Protein 7VNI (pdb70)

InterPro domains:
  IPR000014 PAS domain [PS50112] (123-178)
  IPR000014 PAS domain [PS50112] (291-327)
  IPR000014 PAS domain [SM00091] (117-183)
  IPR000014 PAS domain [SM00091] (259-325)
  IPR000014 PAS domain [TIGR00229] (280-367)
  IPR000014 PAS domain [cd00130] (126-178)
  IPR000014 PAS domain [cd00130] (291-369)
  IPR001610 PAC motif [SM00086] (331-372)
  IPR011598 Myc-type, basic helix-loop-helix (bHLH) domain [PS50888] (25-78)
  IPR011598 Myc-type, basic helix-loop-helix (bHLH) domain [SM00353] (32-86)
  IPR013655 PAS fold 3 [PF08447] (282-366)
  IPR013767 PAS fold [PF00989] (122-180)
  IPR035965 PAS domain superfamily [SSF55785] (126-179)
  IPR035965 PAS domain superfamily [SSF55785] (274-367)
  IPR036638 Helix-loop-helix DNA-binding domain superfamily [G3DSA:4.10.280.10] (25-81)
  IPR036638 Helix-loop-helix DNA-binding domain superfamily [SSF47459] (35-77)
  IPR039091 Aryl hydrocarbon receptor/Aryl hydrocarbon receptor repressor [PTHR10649] (8-986)

GO terms:
  GO:0005634 nucleus (C, IDA)
  GO:0000981 DNA-binding transcription factor activity, RNA pol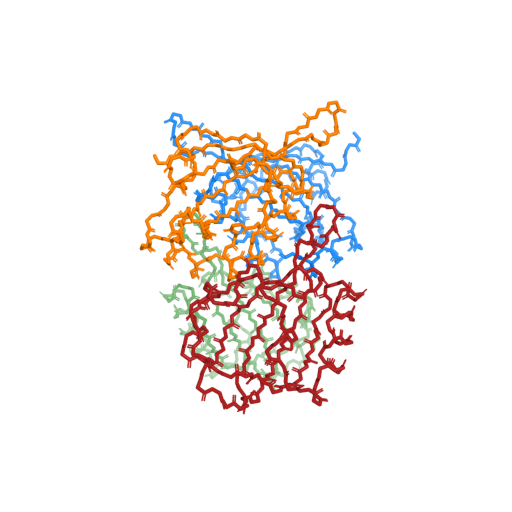ymerase II-specific (F, IDA)
  GO:0045466 R7 cell differentiation (P, IDA)
  GO:0007469 antennal development (P, IEP)
  GO:0036011 imaginal disc-derived leg segmentation (P, IMP)
  GO:0005829 cytosol (C, HDA)
  GO:0045676 regulation of R7 cell differentiation (P, IMP)
  GO:0010092 specification of animal organ identity (P, IMP)
  GO:0048800 antennal morphogenesis (P, IMP)
  GO:0048814 regulation of dendrite morphogenesis (P, IMP)
  GO:0000122 negative regulation of transcription by RNA polymerase II (P, IMP)
  GO:0007613 memory (P, IMP)
  GO:0008049 male courtship behavior (P, IMP)
  GO:0046982 protein heterodimerization activity (F, IPI)

Nearest PDB structures (foldseek):
  7vni-assembly2_A  TM=1.009E+00  e=4.509E-24  Drosophila melanogaster
  7vni-assembly1_B  TM=1.002E+00  e=5.791E-21  Drosophila melanogaster
  7vnh-assembly1_A  TM=9.818E-01  e=1.335E-20  Drosophila melanogaster
  8ck3-assembly1_A  TM=9.455E-01  e=9.896E-11  Homo sapiens
  6e3t-assembly1_B  TM=9.011E-01  e=5.785E-11  Mus musculus

Solvent-accessible surface area: 21202 Å² total; per-residue (Å²): 94,100,8,93,5,73,12,117,20,36,15,13,20,63,54,28,52,116,106,0,63,133,30,3,40,68,150,5,54,142,50,23,10,1,46,15,2,10,44,90,0,10,80,33,8,16,38,4,1,43,15,0,44,88,22,14,11,0,1,5,0,0,7,24,32,42,49,137,105,36,109,72,15,5,4,8,1,22,2,111,16,45,111,126,143,105,145,59,61,39,0,30,1,32,13,62,55,4,164,90,157,67,0,103,77,6,58,72,111,63,128,56,0,16,0,16,0,61,107,123,0,45,3,69,20,6,8,135,107,0,55,98,14,3,32,28,88,12,134,58,0,57,55,91,18,3,33,108,15,3,24,98,136,13,48,118,101,2,103,77,19,14,116,86,3,33,164,71,95,35,116,92,34,77,14,62,1,45,4,49,6,113,103,158,103,93,55,112,0,119,2,40,5,60,2,21,31,1,47,116,47,77,113,47,47,10,0,10,0,36,5,41,34,92,151,121,66,70,4,113,6,23,4,87,7,33,14,23,15,79,51,13,58,128,153,0,30,149,30,2,39,22,56,49,76,65,8,64,130,55,31,4,0,43,12,1,10,43,89,0,9,81,35,1,15,38,4,11,39,15,6,43,84,21,10,8,1,1,5,0,0,2,22,23,38,50,128,105,30,108,69,19,5,3,8,1,20,5,142,3,31,114,116,128,107,146,71,37,62,1,50,0,33,9,65,60,6,142,92,80,55,0,103,77,6,56,75,110,60,92,0,14,0,14,0,52,89,115,1,44,2,68,20,7,8,132,108,0,60,98,25,2,35,27,85,12,139,52,0,56,54,94,28,2,19,110,21,3,24,94,132,13,50,133,101,2,107,77,20,12,109,84,3,35,166,73,90,32,116,97,39,75,13,59,0,45,3,88,5,115,100,66,92,92,42,108,0,110,2,41,5,60,2,20,33,2,45,103,48,82,116,47,43,11,0,10,0,40,4,52,67,98

Foldseek 3Di:
DKWKFKAALQQQGDGTPPVVVVVLPDVSHVDGRCPFWDPVCSVVVVVQSVCCVVPFKGWDQWTWGAGPVRDTWIKTKIKGFDADPNHTGIMMIMIDTDDPVSRVVVVVVD/DWWKFWAALQQATQFTDQVCCVVQNDGGVVRHGDGQLVQFDPVCSVVVRVQSNVLVVVAFDKDKDWTFGQGPVRDTFIKIKIKHFDADPPPRDGPIMMIIIDGD/DALKWKFKFALQQQGDATDPSVCVVQVDDRVVSNPDGRCPFWDPVCSVVVVVQSVCCVVPQKGWDQWTWGAGPVGDTWIKTKIKGFDDDPPHTGIIMMMIHTDDPVVRVVCVVVD/DWKFWAALQQATQDIDQCCCVVQNDGSVVRHRDHQLVQFDPVCSVVVRVVSNVQVVVAFDKDWDWTWGQGPVRDTFIKIKIKHFDADPPPRDGPIMMIDIHGD

Organism: Drosophila melanogaster (NCBI:txid7227)

Radius of gyration: 25.9 Å; Cα contacts (8 Å, |Δi|>4): 979; chains: 4; bounding box: 69×52×67 Å

Sequence (432 aa):
NMFKSKHKLDFSLVSMDQRGKHILGYELVNMGGYDLVHYDDLAYVASAHQELLKTGASGMIAYRYQKKDGEWQWLQTSSRLVYKNSKPDFVICTHRQLMDEEGHDLLGKRTEFISRHNIEGIFTFVDHRCVATVGYQPQELLGKNIVEFCHPEDQQLLRDSFQQVVVKLKGQVLSVMFRFRSKTREWLWMRTSSFTFQNPYSDEIEYIICTNTNVKENMFKSKHKLDFSLVSMDQRGKHILGYADAELVNMGGYDLVHYDDLAYVASAHQELLKTGASGMIAYRYQKKDGEWQWLQTSSRLVYKNSKPDFVICTHRQLMDEEGHDLLGKREFISRHNIEGIFTFVDHRCVATVGYQPQELLGKNIVEFCHPEDQQLLRDSFQQVVKLKGQVLSVMFRFRSKTREWLWMRTSSFTFQNPYSDEIEYIICTNTNV

B-factor: mean 31.86, std 13.44, range [10.87, 92.76]

Secondary structure (DSSP, 8-state):
--SEEEEEE-TTS-EEEE-HHHHHHHT--HHHHHTS-TTTTB-TTTHHHHHHHHHHHHHHSEEEEEEEEEE-TTSPEEEEEEEEEEEEETTEEEEEEEEEEEE-HHHHHHHHTT-/-EEEEEE-TT--EEEE-HHHHHHHT---SSS-TTTTB-TTTHHHHHHHHHHHHHHSEEEEEEEEEE-TTS-EEEEEEEEEEEEETTEEEEEEEEEEEEPHHHHHHHHTT-/-EEEEE-TT-BEEEE-TTHHHHHS--HHHHTTSBGGGGB-TTTHHHHHHHHHHHHHTTT--EEEEEEEE-TTS-EEEEEEEEEEEEPTTT--EEEEEEEEEE-/-EEEEEE-TT-BEEEE-TTHHHHHS--HHHHTTSBGGGGB-GGGHHHHHHHHHHHHHTTT--EEEEEEEE-TTS-EEEEEEEEEEEEPTTT--EEEEEEEEEE-

Structure (mmCIF, N/CA/C/O backbone):
data_7VNI
#
_entry.id   7VNI
#
_cell.length_a   136.030
_cell.length_b   55.553
_cell.length_c   77.095
_cell.angle_alpha   90.000
_cell.angle_beta   103.050
_cell.angle_gamma   90.000
#
_symmetry.space_group_name_H-M   'C 1 2 1'
#
loop_
_entity.id
_entity.type
_entity.pdbx_description
1 polymer 'Ahr homolog spineless'
2 polymer 'Aryl hydrocarbon receptor nuclear translocator'
3 non-polymer 'SULFATE ION'
4 water water
#
loop_
_atom_site.group_PDB
_atom_site.id
_atom_site.type_symbol
_atom_site.label_atom_id
_atom_site.label_alt_id
_atom_site.label_comp_id
_atom_site.label_asym_id
_atom_site.label_entity_id
_atom_site.label_seq_id
_atom_site.pdbx_PDB_ins_code
_atom_site.Cartn_x
_atom_site.Cartn_y
_atom_site.Cartn_z
_atom_site.occupancy
_atom_site.B_iso_or_equiv
_atom_site.auth_seq_id
_atom_site.auth_comp_id
_atom_site.auth_asym_id
_atom_site.auth_atom_id
_atom_site.pdbx_PDB_model_num
ATOM 1 N N . ASN A 1 8 ? -26.080 23.144 4.530 1.00 46.89 269 ASN B N 1
ATOM 2 C CA . ASN A 1 8 ? -25.028 22.747 5.464 1.00 46.93 269 ASN B CA 1
ATOM 3 C C . ASN A 1 8 ? -24.540 21.319 5.217 1.00 36.90 269 ASN B C 1
ATOM 4 O O . ASN A 1 8 ? -23.721 20.796 5.973 1.00 39.64 269 ASN B O 1
ATOM 9 N N . MET A 1 9 ? -25.019 20.693 4.147 1.00 34.60 270 MET B N 1
ATOM 10 C CA . MET A 1 9 ? -24.717 19.296 3.868 1.00 33.73 270 MET B CA 1
ATOM 11 C C . MET A 1 9 ? -23.950 19.159 2.557 1.00 36.05 270 MET B C 1
ATOM 12 O O . MET A 1 9 ? -24.153 19.933 1.617 1.00 33.20 270 MET B O 1
ATOM 17 N N . PHE A 1 10 ? -23.062 18.170 2.497 1.00 27.09 271 PHE B N 1
ATOM 18 C CA . PHE A 1 10 ? -22.284 17.937 1.286 1.00 34.11 271 PHE B CA 1
ATOM 19 C C . PHE A 1 10 ? -21.758 16.509 1.329 1.00 32.16 271 PHE B C 1
ATOM 20 O O . PHE A 1 10 ? -21.854 15.824 2.349 1.00 24.54 271 PHE B O 1
ATOM 28 N N . LYS A 1 11 ? -21.186 16.070 0.207 1.00 29.38 272 LYS B N 1
ATOM 29 C CA . LYS A 1 11 ? -20.753 14.687 0.057 1.00 24.74 272 LYS B CA 1
ATOM 30 C C . LYS A 1 11 ? -19.295 14.620 -0.374 1.00 29.68 272 LYS B C 1
ATOM 31 O O . LYS A 1 11 ? -18.734 15.576 -0.920 1.00 26.84 272 LYS B O 1
ATOM 37 N N . SER A 1 12 ? -18.684 13.468 -0.118 1.00 27.29 273 SER B N 1
ATOM 38 C CA . SER A 1 12 ? -17.345 13.191 -0.612 1.00 26.39 273 SER B CA 1
ATOM 39 C C . SER A 1 12 ? -17.254 11.721 -0.998 1.00 28.77 273 SER B C 1
ATOM 40 O O . SER A 1 12 ? -18.088 10.897 -0.608 1.00 23.95 273 SER B O 1
ATOM 43 N N . LYS A 1 13 ? -16.226 11.401 -1.780 1.00 27.31 274 LYS B N 1
ATOM 44 C CA . LYS A 1 13 ? -16.001 10.048 -2.266 1.00 24.09 274 LYS B CA 1
ATOM 45 C C . LYS A 1 13 ? -14.571 9.644 -1.921 1.00 20.67 274 LYS B C 1
ATOM 46 O O . LYS A 1 13 ? -13.648 10.456 -2.038 1.00 25.94 274 LYS B O 1
ATOM 52 N N . HIS A 1 14 ? -14.386 8.402 -1.466 1.00 20.73 275 HIS B N 1
ATOM 53 C CA . HIS A 1 14 ? -13.099 7.992 -0.922 1.00 19.14 275 HIS B CA 1
ATOM 54 C C . HIS A 1 14 ? -12.712 6.594 -1.382 1.00 21.27 275 HIS B C 1
ATOM 55 O O . HIS A 1 14 ? -13.567 5.737 -1.631 1.00 20.40 275 HIS B O 1
ATOM 62 N N . LYS A 1 15 ? -11.402 6.354 -1.441 1.00 22.72 276 LYS B N 1
ATOM 63 C CA . LYS A 1 15 ? -10.915 4.988 -1.514 1.00 22.28 276 LYS B CA 1
ATOM 64 C C . LYS A 1 15 ? -11.284 4.240 -0.230 1.00 21.92 276 LYS B C 1
ATOM 65 O O . LYS A 1 15 ? -11.613 4.837 0.801 1.00 22.04 2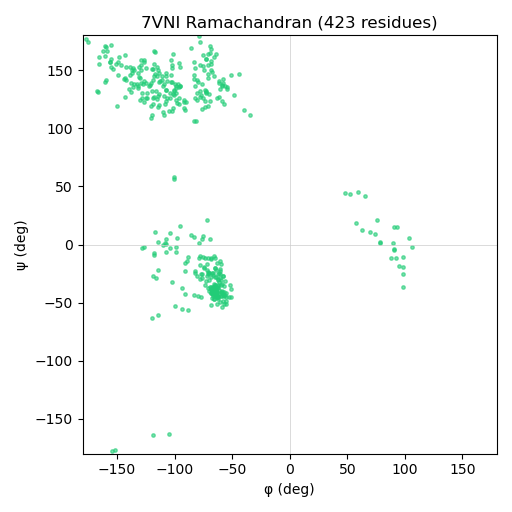76 LYS B O 1
ATOM 71 N N . LEU A 1 16 ? -11.201 2.909 -0.297 1.00 21.93 277 LEU B N 1
ATOM 72 C CA . LEU A 1 16 ? -11.494 2.084 0.877 1.00 21.83 277 LEU B CA 1
ATOM 73 C C . LEU A 1 16 ? -10.602 2.441 2.063 1.00 21.55 277 LEU B C 1
ATOM 74 O O . LEU A 1 16 ? -10.999 2.246 3.220 1.00 21.96 277 LEU B O 1
ATOM 79 N N . ASP A 1 17 ? -9.401 2.956 1.804 1.00 21.29 278 ASP B N 1
ATOM 80 C CA . ASP A 1 17 ? -8.523 3.385 2.889 1.00 21.87 278 ASP B CA 1
ATOM 81 C C . ASP A 1 17 ? -8.840 4.804 3.391 1.00 22.08 278 ASP B C 1
ATOM 82 O O . ASP A 1 17 ? -8.100 5.339 4.228 1.00 22.73 278 ASP B O 1
ATOM 87 N N . PHE A 1 18 ? -9.924 5.400 2.897 1.00 22.15 279 PHE B N 1
ATOM 88 C CA . PHE A 1 18 ? -10.487 6.709 3.252 1.00 22.86 279 PHE B CA 1
ATOM 89 C C . PHE A 1 18 ? -9.756 7.891 2.632 1.00 23.18 279 PHE B C 1
ATOM 90 O O . PHE A 1 18 ? -10.146 9.043 2.907 1.00 24.01 279 PHE B O 1
ATOM 98 N N . SER A 1 19 ? -8.734 7.680 1.812 1.00 22.93 280 SER B N 1
ATOM 99 C CA . SER A 1 19 ? -8.151 8.827 1.135 1.00 32.49 280 SER B CA 1
ATOM 100 C C . SER A 1 19 ? -9.173 9.414 0.164 1.00 26.72 280 SER B C 1
ATOM 101 O O . SER A 1 19 ? -9.993 8.701 -0.422 1.00 25.64 280 SER B O 1
ATOM 104 N N . LEU A 1 20 ? -9.150 10.731 0.031 1.00 24.84 281 LEU B N 1
ATOM 105 C CA . LEU A 1 20 ? -10.198 11.415 -0.709 1.00 28.03 281 LEU B CA 1
ATOM 106 C C . LEU A 1 20 ? -9.905 11.352 -2.202 1.00 25.66 281 LEU B C 1
ATOM 107 O O . LEU A 1 20 ? -8.759 11.529 -2.629 1.00 26.24 281 LEU B O 1
ATOM 112 N N . VAL A 1 21 ? -10.939 11.074 -2.999 1.00 25.74 282 VAL B N 1
ATOM 113 C CA . VAL A 1 21 ? -10.805 11.139 -4.450 1.00 26.67 282 VAL B CA 1
ATOM 114 C C . VAL A 1 21 ? -11.660 12.241 -5.071 1.00 28.01 282 VAL B C 1
ATOM 115 O O . VAL A 1 21 ? -11.348 12.685 -6.186 1.00 29.33 282 VAL B O 1
ATOM 119 N N . SER A 1 22 ? -12.707 12.705 -4.391 1.00 28.05 283 SER B N 1
ATOM 120 C CA . SER A 1 22 ? -13.483 13.840 -4.876 1.00 29.56 283 SER B CA 1
ATOM 121 C C . SER A 1 22 ? -14.358 14.346 -3.743 1.00 29.63 283 SER B C 1
ATOM 122 O O . SER A 1 22 ? -14.692 13.606 -2.810 1.00 28.70 283 SER B O 1
ATOM 125 N N . MET A 1 23 ? -14.718 15.623 -3.832 1.00 31.08 284 MET B N 1
ATOM 126 C CA . MET A 1 23 ? -15.635 16.199 -2.861 1.00 31.72 284 MET B CA 1
ATOM 127 C C . MET A 1 23 ? -16.460 17.288 -3.530 1.00 35.50 284 MET B C 1
ATOM 128 O O . MET A 1 23 ? -15.976 17.984 -4.429 1.00 34.66 284 MET B O 1
ATOM 133 N N . ASP A 1 24 ? -17.716 17.419 -3.089 1.00 34.60 285 ASP B N 1
ATOM 134 C CA . ASP A 1 24 ? -18.550 18.534 -3.524 1.00 39.81 285 ASP B CA 1
ATOM 135 C C . ASP A 1 24 ? -17.820 19.857 -3.327 1.00 37.75 285 ASP B C 1
ATOM 136 O O . ASP A 1 24 ? -17.041 20.035 -2.388 1.00 37.17 285 ASP B O 1
ATOM 141 N N . GLN A 1 25 ? -18.078 20.792 -4.240 1.00 50.32 286 GLN B N 1
ATOM 142 C CA . GLN A 1 25 ? -17.459 22.111 -4.163 1.00 47.54 286 GLN B CA 1
ATOM 143 C C . GLN A 1 25 ? -17.858 22.837 -2.880 1.00 47.46 286 GLN B C 1
ATOM 144 O O . GLN A 1 25 ? -17.063 23.602 -2.322 1.00 47.64 286 GLN B O 1
ATOM 150 N N . ARG A 1 26 ? -19.075 22.589 -2.382 1.00 46.64 287 ARG B N 1
ATOM 151 C CA . ARG A 1 26 ? -19.492 23.190 -1.117 1.00 48.52 287 ARG B CA 1
ATOM 152 C C . ARG A 1 26 ? -18.626 22.709 0.043 1.00 48.84 287 ARG B C 1
ATOM 153 O O . ARG A 1 26 ? -18.267 23.493 0.930 1.00 44.37 287 ARG B O 1
ATOM 161 N N . GLY A 1 27 ? -18.283 21.421 0.066 1.00 42.38 288 GLY B N 1
ATOM 162 C CA . GLY A 1 27 ? -17.407 20.934 1.119 1.00 43.72 288 GLY B CA 1
ATOM 163 C C . GLY A 1 27 ? -16.005 21.504 1.017 1.00 43.07 288 GLY B C 1
ATOM 164 O O . GLY A 1 27 ? -15.364 21.792 2.032 1.00 39.63 288 GLY B O 1
ATOM 165 N N . LYS A 1 28 ? -15.512 21.675 -0.209 1.00 41.47 289 LYS B N 1
ATOM 166 C CA . LYS A 1 28 ? -14.186 22.251 -0.401 1.00 53.50 289 LYS B CA 1
ATOM 167 C C . LYS A 1 28 ? -14.114 23.662 0.163 1.00 50.12 289 LYS B C 1
ATOM 168 O O . LYS A 1 28 ? -13.105 24.049 0.765 1.00 46.98 289 LYS B O 1
ATOM 174 N N . HIS A 1 29 ? -15.178 24.443 -0.015 1.00 44.72 290 HIS B N 1
ATOM 175 C CA . HIS A 1 29 ? -15.155 25.822 0.451 1.00 48.12 290 HIS B CA 1
ATOM 176 C C . HIS A 1 29 ? -15.334 25.920 1.958 1.00 45.35 290 HIS B C 1
ATOM 177 O O . HIS A 1 29 ? -14.805 26.850 2.574 1.00 57.42 290 HIS B O 1
ATOM 184 N N . ILE A 1 30 ? -16.041 24.969 2.576 1.00 46.88 291 ILE B N 1
ATOM 185 C CA . ILE A 1 30 ? -16.148 24.975 4.033 1.00 49.05 291 ILE B CA 1
ATOM 186 C C . ILE A 1 30 ? -14.787 24.706 4.660 1.00 44.91 291 ILE B C 1
ATOM 187 O O . ILE A 1 30 ? -14.380 25.383 5.614 1.00 42.41 291 ILE B O 1
ATOM 192 N N . LEU A 1 31 ? -14.053 23.727 4.128 1.00 40.12 292 LEU B N 1
ATOM 193 C CA . LEU A 1 31 ? -12.757 23.371 4.684 1.00 38.76 292 LEU B CA 1
ATOM 194 C C . LEU A 1 31 ? -11.653 24.339 4.271 1.00 51.06 292 LEU B C 1
ATOM 195 O O . LEU A 1 31 ? -10.597 24.359 4.912 1.00 39.30 292 LEU B O 1
ATOM 200 N N . GLY A 1 32 ? -11.868 25.136 3.228 1.00 58.50 293 GLY B N 1
ATOM 201 C CA . GLY A 1 32 ? -10.955 26.201 2.875 1.00 58.81 293 GLY B CA 1
ATOM 202 C C . GLY A 1 32 ? -9.881 25.865 1.863 1.00 61.87 293 GLY B C 1
ATOM 203 O O . GLY A 1 32 ? -8.926 26.640 1.729 1.00 58.33 293 GLY B O 1
ATOM 204 N N . TYR A 1 33 ? -10.006 24.755 1.138 1.00 58.50 294 TYR B N 1
ATOM 205 C CA . TYR A 1 33 ? -8.982 24.360 0.167 1.00 57.04 294 TYR B CA 1
ATOM 206 C C . TYR A 1 33 ? -9.409 24.620 -1.278 1.00 57.65 294 TYR B C 1
ATOM 207 O O . TYR A 1 33 ? -10.572 24.920 -1.552 1.00 58.52 294 TYR B O 1
ATOM 216 N N . GLU A 1 37 ? -4.180 20.116 -3.638 1.00 69.68 298 GLU B N 1
ATOM 217 C CA . GLU A 1 37 ? -5.606 20.222 -3.339 1.00 64.56 298 GLU B CA 1
ATOM 218 C C . GLU A 1 37 ? -6.013 19.239 -2.236 1.00 59.67 298 GLU B C 1
ATOM 219 O O . GLU A 1 37 ? -5.164 18.720 -1.517 1.00 56.91 298 GLU B O 1
ATOM 225 N N . LEU A 1 38 ? -7.318 18.992 -2.099 1.00 55.92 299 LEU B N 1
ATOM 226 C CA . LEU A 1 38 ? -7.785 18.061 -1.081 1.00 62.57 299 LEU B CA 1
ATOM 227 C C . LEU A 1 38 ? -7.594 16.606 -1.495 1.00 66.50 299 LEU B C 1
ATOM 228 O O . LEU A 1 38 ? -7.424 15.736 -0.630 1.00 62.95 299 LEU B O 1
ATOM 233 N N . VAL A 1 39 ? -7.642 16.316 -2.795 1.00 56.79 300 VAL B N 1
ATOM 234 C CA . VAL A 1 39 ? -7.061 15.072 -3.264 1.00 59.23 300 VAL B CA 1
ATOM 235 C C . VAL A 1 39 ? -5.541 15.173 -3.163 1.00 64.71 300 VAL B C 1
ATOM 236 O O . VAL A 1 39 ? -4.973 16.262 -3.004 1.00 69.47 300 VAL B O 1
ATOM 240 N N . ASN A 1 40 ? -4.879 14.012 -3.231 1.00 61.27 301 ASN B N 1
ATOM 241 C CA . ASN A 1 40 ? -3.453 13.823 -2.939 1.00 62.78 301 ASN B CA 1
ATOM 242 C C . ASN A 1 40 ? -3.161 13.847 -1.443 1.00 60.96 301 ASN B C 1
ATOM 243 O O . ASN A 1 40 ? -2.017 14.075 -1.038 1.00 72.50 301 ASN B O 1
ATOM 248 N N . MET A 1 41 ? -4.165 13.606 -0.607 1.00 51.16 302 MET B N 1
ATOM 249 C CA . MET A 1 41 ? -4.025 13.665 0.839 1.00 56.87 302 MET B CA 1
ATOM 250 C C . MET A 1 41 ? -4.602 12.408 1.475 1.00 51.39 302 MET B C 1
ATOM 251 O O . MET A 1 41 ? -5.622 11.881 1.018 1.00 49.63 302 MET B O 1
ATOM 256 N N . GLY A 1 42 ? -3.949 11.939 2.538 1.00 49.36 303 GLY B N 1
ATOM 257 C CA . GLY A 1 42 ? -4.434 10.769 3.241 1.00 41.33 303 GLY B CA 1
ATOM 258 C C . GLY A 1 42 ? -5.734 11.047 3.972 1.00 39.11 303 GLY B C 1
ATOM 259 O O . GLY A 1 42 ? -6.049 12.184 4.326 1.00 49.03 303 GLY B O 1
ATOM 260 N N . GLY A 1 43 ? -6.501 9.981 4.206 1.00 36.63 304 GLY B N 1
ATOM 261 C CA . GLY A 1 43 ? -7.812 10.143 4.809 1.00 35.77 304 GLY B CA 1
ATOM 262 C C . GLY A 1 43 ? -7.782 10.538 6.267 1.00 33.91 304 GLY B C 1
ATOM 263 O O . GLY A 1 43 ? -8.819 10.932 6.810 1.00 40.68 304 GLY B O 1
ATOM 264 N N . TYR A 1 44 ? -6.621 10.461 6.902 1.00 26.82 305 TYR B N 1
ATOM 265 C CA . TYR A 1 44 ? -6.483 10.725 8.324 1.00 24.41 305 TYR B CA 1
ATOM 266 C C . TYR A 1 44 ? -5.646 11.958 8.615 1.00 25.01 305 TYR B C 1
ATOM 267 O O . TYR A 1 44 ? -5.415 12.277 9.783 1.00 23.33 305 TYR B O 1
ATOM 276 N N . ASP A 1 45 ? -5.183 12.662 7.584 1.00 22.14 306 ASP B N 1
ATOM 277 C CA . ASP A 1 45 ? -4.253 13.754 7.817 1.00 28.64 306 ASP B CA 1
ATOM 278 C C . ASP A 1 45 ? -4.926 14.988 8.401 1.00 23.78 306 ASP B C 1
ATOM 279 O O . ASP A 1 45 ? -4.235 15.821 8.993 1.00 24.64 306 ASP B O 1
ATOM 284 N N . LEU A 1 46 ? -6.244 15.124 8.260 1.00 23.31 307 LEU B N 1
ATOM 285 C CA . LEU A 1 46 ? -6.965 16.276 8.792 1.00 23.79 307 LEU B CA 1
ATOM 286 C C . LEU A 1 46 ? -7.811 15.944 10.015 1.00 23.03 307 LEU B C 1
ATOM 287 O O . LEU A 1 46 ? -8.527 16.817 10.516 1.00 26.80 307 LEU B O 1
ATOM 292 N N . VAL A 1 47 ? -7.742 14.715 10.519 1.00 25.06 308 VAL B N 1
ATOM 293 C CA . VAL A 1 47 ? -8.558 14.317 11.662 1.00 19.88 308 VAL B CA 1
ATOM 294 C C . VAL A 1 47 ? -7.908 14.807 12.951 1.00 20.46 308 VAL B C 1
ATOM 295 O O . VAL A 1 47 ? -6.713 14.587 13.180 1.00 25.15 308 VAL B O 1
ATOM 299 N N . HIS A 1 48 ? -8.701 15.467 13.799 1.00 20.38 309 HIS B N 1
ATOM 300 C CA . HIS A 1 48 ? -8.241 15.920 15.109 1.00 20.41 309 HIS B CA 1
ATOM 301 C C . HIS A 1 48 ? -7.742 14.743 15.944 1.00 20.60 309 HIS B C 1
ATOM 302 O O . HIS A 1 48 ? -8.365 13.677 15.974 1.00 20.52 309 HIS B O 1
ATOM 309 N N . TYR A 1 49 ? -6.623 14.962 16.654 1.00 21.43 310 TYR B N 1
ATOM 310 C CA . TYR A 1 49 ? -5.945 13.885 17.375 1.00 21.19 310 TYR B CA 1
ATOM 311 C C . TYR A 1 49 ? -6.819 13.273 18.471 1.00 18.61 310 TYR B C 1
ATOM 312 O O . TYR A 1 49 ? -6.674 12.087 18.785 1.00 18.22 310 TYR B O 1
ATOM 321 N N . ASP A 1 50 ? -7.721 14.050 19.069 1.00 18.87 311 ASP B N 1
ATOM 322 C CA . ASP A 1 50 ? -8.653 13.505 20.052 1.00 18.62 311 ASP B CA 1
ATOM 323 C C . ASP A 1 50 ? -9.812 12.744 19.413 1.00 17.41 311 ASP B C 1
ATOM 324 O O . ASP A 1 50 ? -10.562 12.085 20.133 1.00 16.99 311 ASP B O 1
ATOM 329 N N . ASP A 1 51 ? -9.980 12.817 18.092 1.00 20.90 312 ASP B N 1
ATOM 330 C CA . ASP A 1 51 ? -11.042 12.093 17.398 1.00 17.47 312 ASP B CA 1
ATOM 331 C C . ASP A 1 51 ? -10.522 10.949 16.536 1.00 16.25 312 ASP B C 1
ATOM 332 O O . ASP A 1 51 ? -11.328 10.256 15.903 1.00 15.60 312 ASP B O 1
ATOM 337 N N . LEU A 1 52 ? -9.202 10.734 16.503 1.00 16.24 313 LEU B N 1
ATOM 338 C CA . LEU A 1 52 ? -8.613 9.685 15.668 1.00 17.57 313 LEU B CA 1
ATOM 339 C C . LEU A 1 52 ? -9.219 8.319 15.973 1.00 21.25 313 LEU B C 1
ATOM 340 O O . LEU A 1 52 ? -9.633 7.596 15.062 1.00 18.43 313 LEU B O 1
ATOM 345 N N . ALA A 1 53 ? -9.249 7.934 17.252 1.00 15.11 314 ALA B N 1
ATOM 346 C CA . ALA A 1 53 ? -9.819 6.641 17.623 1.00 19.91 314 ALA B CA 1
ATOM 347 C C . ALA A 1 53 ? -11.286 6.536 17.210 1.00 14.42 314 ALA B C 1
ATOM 348 O O . ALA A 1 53 ? -11.734 5.484 16.738 1.00 14.19 314 ALA B O 1
ATOM 350 N N . TYR A 1 54 ? -12.053 7.615 17.393 1.00 14.59 315 TYR B N 1
ATOM 351 C CA . TYR A 1 54 ? -13.466 7.592 17.033 1.00 14.51 315 TYR B CA 1
ATOM 352 C C . TYR A 1 54 ? -13.648 7.384 15.536 1.00 18.71 315 TYR B C 1
ATOM 353 O O . TYR A 1 54 ? -14.477 6.568 15.112 1.00 16.66 315 TYR B O 1
ATOM 362 N N . VAL A 1 55 ? -12.872 8.106 14.718 1.00 14.71 316 VAL B N 1
ATOM 363 C CA . VAL A 1 55 ? -13.000 7.989 13.268 1.00 14.88 316 VAL B CA 1
ATOM 364 C C . VAL A 1 55 ? -12.492 6.627 12.799 1.00 14.87 316 VAL B C 1
ATOM 365 O O . VAL A 1 55 ? -13.092 5.993 11.922 1.00 14.67 316 VAL B O 1
ATOM 369 N N . ALA A 1 56 ? -11.391 6.143 13.386 1.00 16.66 317 ALA B N 1
ATOM 370 C CA . ALA A 1 56 ? -10.871 4.834 12.997 1.00 14.44 317 ALA B CA 1
ATOM 371 C C . ALA A 1 56 ? -11.850 3.723 13.348 1.00 16.06 317 ALA B C 1
ATOM 372 O O . ALA A 1 56 ? -11.957 2.731 12.619 1.00 15.85 317 ALA B O 1
ATOM 374 N N . SER A 1 57 ? -12.575 3.865 14.455 1.00 14.06 318 SER B N 1
ATOM 375 C CA . SER A 1 57 ? -13.536 2.832 14.808 1.00 14.08 318 SER B CA 1
ATOM 376 C C . SER A 1 57 ? -14.704 2.831 13.833 1.00 17.67 318 SER B C 1
ATOM 377 O O . SER A 1 57 ? -15.224 1.766 13.477 1.00 14.43 318 SER B O 1
ATOM 380 N N . ALA A 1 58 ? -15.121 4.015 13.381 1.00 14.27 319 ALA B N 1
ATOM 381 C CA . ALA A 1 58 ? -16.171 4.092 12.369 1.00 19.27 319 ALA B CA 1
ATOM 382 C C . ALA A 1 58 ? -15.700 3.528 11.029 1.00 14.97 319 ALA B C 1
ATOM 383 O O . ALA A 1 58 ? -16.486 2.903 10.306 1.00 15.18 319 ALA B O 1
ATOM 385 N N . HIS A 1 59 ? -14.424 3.745 10.686 1.00 14.79 320 HIS B N 1
ATOM 386 C CA . HIS A 1 59 ? -13.859 3.195 9.457 1.00 16.45 320 HIS B CA 1
ATOM 387 C C . HIS A 1 59 ? -13.959 1.675 9.447 1.00 17.06 320 HIS B C 1
ATOM 388 O O . HIS A 1 59 ? -14.377 1.070 8.449 1.00 17.12 320 HIS B O 1
ATOM 395 N N . GLN A 1 60 ? -13.623 1.049 10.574 1.00 16.23 321 GLN B N 1
ATOM 396 C CA . GLN A 1 60 ? -13.763 -0.394 10.718 1.00 15.26 321 GLN B CA 1
ATOM 397 C C . GLN A 1 60 ? -15.220 -0.826 10.627 1.00 16.74 321 GLN B C 1
ATOM 398 O O . GLN A 1 60 ? -15.534 -1.869 10.038 1.00 17.40 321 GLN B O 1
ATOM 404 N N . GLU A 1 61 ? -16.124 -0.062 11.248 1.00 18.97 322 GLU B N 1
ATOM 405 C CA . GLU A 1 61 ? -17.546 -0.349 11.108 1.00 21.61 322 GLU B CA 1
ATOM 406 C C . GLU A 1 61 ? -17.960 -0.304 9.644 1.00 16.26 322 GLU B C 1
ATOM 407 O O . GLU A 1 61 ? -18.727 -1.149 9.178 1.00 16.91 322 GLU B O 1
ATOM 413 N N . LEU A 1 62 ? -17.439 0.657 8.898 1.00 17.18 323 LEU B N 1
ATOM 414 C CA . LEU A 1 62 ? -17.787 0.766 7.489 1.00 18.64 323 LEU B CA 1
ATOM 415 C C . LEU A 1 62 ? -17.248 -0.418 6.691 1.00 19.80 323 LEU B C 1
ATOM 416 O O . LEU A 1 62 ? -17.942 -0.955 5.819 1.00 18.12 323 LEU B O 1
ATOM 421 N N . LEU A 1 63 ? -16.007 -0.828 6.968 1.00 17.03 324 LEU B N 1
ATOM 422 C CA . LEU A 1 63 ? -15.381 -1.914 6.219 1.00 25.83 324 LEU B CA 1
ATOM 423 C C . LEU A 1 63 ? -16.047 -3.257 6.500 1.00 24.96 324 LEU B C 1
ATOM 424 O O . LEU A 1 63 ? -16.248 -4.057 5.582 1.00 23.77 324 LEU B O 1
ATOM 429 N N . LYS A 1 64 ? -16.389 -3.528 7.765 1.00 17.85 325 LYS B N 1
ATOM 430 C CA . LYS A 1 64 ? -16.914 -4.836 8.148 1.00 18.68 325 LYS B CA 1
ATOM 431 C C . LYS A 1 64 ? -18.401 -4.969 7.872 1.00 28.43 325 LYS B C 1
ATOM 432 O O . LYS A 1 64 ? -18.902 -6.080 7.653 1.00 26.63 325 LYS B O 1
ATOM 438 N N . THR A 1 65 ? -19.090 -3.856 7.824 1.00 20.13 326 THR B N 1
ATOM 439 C CA . THR A 1 65 ? -20.532 -3.782 7.858 1.00 21.52 326 THR B CA 1
ATOM 440 C C . THR A 1 65 ? -21.125 -3.149 6.609 1.00 25.30 326 THR B C 1
ATOM 441 O O . THR A 1 65 ? -22.260 -3.471 6.239 1.00 21.17 326 THR B O 1
ATOM 445 N N . GLY A 1 66 ? -20.373 -2.285 5.930 1.00 20.02 327 GLY B N 1
ATOM 446 C CA . GLY A 1 66 ? -20.875 -1.544 4.793 1.00 20.96 327 GLY B CA 1
ATOM 447 C C . GLY A 1 66 ? -21.483 -0.195 5.124 1.00 21.34 327 GLY B C 1
ATOM 448 O O . GLY A 1 66 ? -21.868 0.529 4.201 1.00 20.39 327 GLY B O 1
ATOM 449 N N . ALA A 1 67 ? -21.595 0.164 6.405 1.00 20.41 328 ALA B N 1
ATOM 450 C CA . ALA A 1 67 ? -22.126 1.466 6.795 1.00 22.03 328 ALA B CA 1
ATOM 451 C C . ALA A 1 67 ? -21.512 1.899 8.122 1.00 21.39 328 ALA B C 1
ATOM 452 O O . ALA A 1 67 ? -21.069 1.070 8.926 1.00 18.81 328 ALA B O 1
ATOM 454 N N . SER A 1 68 ? -21.488 3.214 8.348 1.00 19.67 329 SER B N 1
ATOM 455 C CA . SER A 1 68 ? -21.063 3.751 9.639 1.00 22.84 329 SER B CA 1
ATOM 456 C C . SER A 1 68 ? -21.658 5.136 9.842 1.00 17.24 329 SER B C 1
ATOM 457 O O . SER A 1 68 ? -21.995 5.835 8.887 1.00 17.90 329 SER B O 1
ATOM 460 N N . GLY A 1 69 ? -21.752 5.530 11.108 1.00 16.93 330 GLY B N 1
ATOM 461 C CA . GLY A 1 69 ? -22.169 6.871 11.469 1.00 17.29 330 GLY B CA 1
ATOM 462 C C . GLY A 1 69 ? -21.238 7.493 12.491 1.00 23.35 330 GLY B C 1
ATOM 463 O O . GLY A 1 69 ? -20.859 6.829 13.462 1.00 16.22 330 GLY B O 1
ATOM 464 N N . MET A 1 70 ? -20.850 8.756 12.271 1.00 17.00 331 MET B N 1
ATOM 465 C CA . MET A 1 70 ? -20.009 9.528 13.187 1.00 16.75 331 MET B CA 1
ATOM 466 C C . MET A 1 70 ? -20.816 10.750 13.603 1.00 24.66 331 MET B C 1
ATOM 467 O O . MET A 1 70 ? -21.066 11.634 12.777 1.00 18.34 331 MET B O 1
ATOM 472 N N . ILE A 1 71 ? -21.224 10.818 14.874 1.00 17.59 332 ILE B N 1
ATOM 473 C CA . ILE A 1 71 ? -22.136 11.900 15.239 1.00 15.32 332 ILE B CA 1
ATOM 474 C C . ILE A 1 71 ? -21.400 13.229 15.392 1.00 16.11 332 ILE B C 1
ATOM 475 O O . ILE A 1 71 ? -22.010 14.292 15.237 1.00 17.42 332 ILE B O 1
ATOM 480 N N . ALA A 1 72 ? -20.100 13.206 15.691 1.00 15.77 333 ALA B N 1
ATOM 481 C CA . ALA A 1 72 ? -19.345 14.447 15.818 1.00 23.23 333 ALA B CA 1
ATOM 482 C C . ALA A 1 72 ? -17.852 14.165 15.848 1.00 21.15 333 ALA B C 1
ATOM 483 O O . ALA A 1 72 ? -17.393 13.289 16.585 1.00 21.05 333 ALA B O 1
ATOM 485 N N . TYR A 1 73 ? -17.092 14.905 15.045 1.00 18.01 334 TYR B N 1
ATOM 486 C CA . TYR A 1 73 ? -15.636 14.828 15.028 1.00 18.53 334 TYR B CA 1
ATOM 487 C C . TYR A 1 73 ? -15.138 16.088 14.337 1.00 20.23 334 TYR B C 1
ATOM 488 O O . TYR A 1 73 ? -15.909 16.805 13.687 1.00 21.09 334 TYR B O 1
ATOM 497 N N . ARG A 1 74 ? -13.836 16.345 14.458 1.00 21.06 335 ARG B N 1
ATOM 498 C CA . ARG A 1 74 ? -13.261 17.578 13.941 1.00 22.79 335 ARG B CA 1
ATOM 499 C C . ARG A 1 74 ? -12.308 17.315 12.782 1.00 25.28 335 ARG B C 1
ATOM 500 O O . ARG A 1 74 ? -11.519 16.362 12.801 1.00 24.02 335 ARG B O 1
ATOM 508 N N . TYR A 1 75 ? -12.390 18.188 11.787 1.00 25.54 336 TYR B N 1
ATOM 509 C CA . TYR A 1 75 ? -11.591 18.142 10.572 1.00 27.19 336 TYR B CA 1
ATOM 510 C C . TYR A 1 75 ? -10.870 19.475 10.450 1.00 28.89 336 TYR B C 1
ATOM 511 O O . TYR A 1 75 ? -11.514 20.528 10.487 1.00 32.50 336 TYR B O 1
ATOM 520 N N . GLN A 1 76 ? -9.548 19.445 10.309 1.00 30.04 337 GLN B N 1
ATOM 521 C CA . GLN A 1 76 ? -8.797 20.696 10.280 1.00 31.78 337 GLN B CA 1
ATOM 522 C C . GLN A 1 76 ? -9.012 21.437 8.965 1.00 37.61 337 GLN B C 1
ATOM 523 O O . GLN A 1 76 ? -8.891 20.860 7.880 1.00 35.42 337 GLN B O 1
ATOM 529 N N . LYS A 1 77 ? -9.320 22.724 9.066 1.00 40.33 338 LYS B N 1
ATOM 530 C CA . LYS A 1 77 ? -9.499 23.568 7.898 1.00 40.69 338 LYS B CA 1
ATOM 531 C C . LYS A 1 77 ? -8.156 24.124 7.438 1.00 44.30 338 LYS B C 1
ATOM 532 O O . LYS A 1 77 ? -7.141 24.031 8.135 1.00 38.62 338 LYS B O 1
ATOM 538 N N . LYS A 1 78 ? -8.165 24.727 6.246 1.00 53.88 339 LYS B N 1
ATOM 539 C CA . LYS A 1 78 ? -6.936 25.280 5.680 1.00 54.37 339 LYS B CA 1
ATOM 540 C C . LYS A 1 78 ? -6.318 26.328 6.599 1.00 50.65 339 LYS B C 1
ATOM 541 O O . LYS A 1 78 ? -5.092 26.375 6.758 1.00 45.63 339 LYS B O 1
ATOM 547 N N . ASP A 1 79 ? -7.146 27.170 7.224 1.00 50.29 340 ASP B N 1
ATOM 548 C CA . ASP A 1 79 ? -6.624 28.217 8.097 1.00 51.09 340 ASP B CA 1
ATOM 549 C C . ASP A 1 79 ? -6.162 27.692 9.451 1.00 45.11 340 ASP B C 1
ATOM 550 O O . ASP A 1 79 ? -5.796 28.497 10.313 1.00 49.94 340 ASP B O 1
ATOM 555 N N . GLY A 1 80 ? -6.180 26.379 9.662 1.00 41.94 341 GLY B N 1
ATOM 556 C CA . GLY A 1 80 ? -5.764 25.785 10.912 1.00 41.79 341 GLY B CA 1
ATOM 557 C C . GLY A 1 80 ? -6.880 25.512 11.899 1.00 44.98 341 GLY B C 1
ATOM 558 O O . GLY A 1 80 ? -6.687 24.711 12.820 1.00 44.54 341 GLY B O 1
ATOM 559 N N . GLU A 1 81 ? -8.036 26.152 11.741 1.00 37.94 342 GLU B N 1
ATOM 560 C CA . GLU A 1 81 ? -9.145 25.943 12.661 1.00 49.30 342 GLU B CA 1
ATOM 561 C C . GLU A 1 81 ? -9.786 24.573 12.440 1.00 34.01 342 GLU B C 1
ATOM 562 O O . GLU A 1 81 ? -9.647 23.951 11.382 1.00 39.42 342 GLU B O 1
ATOM 568 N N . TRP A 1 82 ? -10.505 24.111 13.458 1.00 34.85 343 TRP B N 1
ATOM 569 C CA . TRP A 1 82 ? -11.197 22.829 13.414 1.00 33.45 343 TRP B CA 1
ATOM 570 C C . TRP A 1 82 ? -12.649 23.024 12.998 1.00 36.01 343 TRP B C 1
ATOM 571 O O . TRP A 1 82 ? -13.329 23.934 13.482 1.00 34.10 343 TRP B O 1
ATOM 582 N N . GLN A 1 83 ? -13.121 22.159 12.107 1.00 31.75 344 GLN B N 1
ATOM 583 C CA . GLN A 1 83 ? -14.516 22.133 11.692 1.00 31.68 344 GLN B CA 1
ATOM 584 C C . GLN A 1 83 ? -15.173 20.890 12.277 1.00 24.54 344 GLN B C 1
ATOM 585 O O . GLN A 1 83 ? -14.728 19.769 12.009 1.00 22.86 344 GLN B O 1
ATOM 591 N N . TRP A 1 84 ? -16.214 21.087 13.083 1.00 25.02 345 TRP B N 1
ATOM 592 C CA . TRP A 1 84 ? -17.013 19.964 13.553 1.00 25.90 345 TRP B CA 1
ATOM 593 C C . TRP A 1 84 ? -17.877 19.432 12.413 1.00 22.29 345 TRP B C 1
ATOM 594 O O . TRP A 1 84 ? -18.540 20.202 11.706 1.00 25.51 345 TRP B O 1
ATOM 605 N N . LEU A 1 85 ? -17.871 18.107 12.239 1.00 22.83 346 LEU B N 1
ATOM 606 C CA . LEU A 1 85 ? -18.615 17.433 11.187 1.00 21.25 346 LEU B CA 1
ATOM 607 C C . LEU A 1 85 ? -19.407 16.265 11.758 1.00 21.80 346 LEU B C 1
ATOM 608 O O . LEU A 1 85 ? -19.025 15.668 12.774 1.00 20.64 346 LEU B O 1
ATOM 613 N N . GLN A 1 86 ? -20.506 15.937 11.077 1.00 22.98 347 GLN B N 1
ATOM 614 C CA . GLN A 1 86 ? -21.343 14.777 11.376 1.00 19.83 347 GLN B CA 1
ATOM 615 C C . GLN A 1 86 ? -21.548 14.023 10.070 1.00 25.55 347 GLN B C 1
ATOM 616 O O . GLN A 1 86 ? -21.996 14.613 9.083 1.00 24.12 347 GLN B O 1
ATOM 622 N N . THR A 1 87 ? -21.209 12.734 10.051 1.00 23.36 348 THR B N 1
ATOM 623 C CA . THR A 1 87 ? -21.002 12.037 8.785 1.00 24.32 348 THR B CA 1
ATOM 624 C C . THR A 1 87 ? -21.615 10.645 8.804 1.00 21.61 348 THR B C 1
ATOM 625 O O . THR A 1 87 ? -21.360 9.863 9.727 1.00 22.93 348 THR B O 1
ATOM 629 N N . SER A 1 88 ? -22.379 10.322 7.766 1.00 21.02 349 SER B N 1
ATOM 630 C CA . SER A 1 88 ? -22.720 8.943 7.447 1.00 21.17 349 SER B CA 1
ATOM 631 C C . SER A 1 88 ? -21.869 8.471 6.269 1.00 24.61 349 SER B C 1
ATOM 632 O O . SER A 1 88 ? -21.530 9.248 5.372 1.00 22.72 349 SER B O 1
ATOM 635 N N . SER A 1 89 ? -21.508 7.190 6.289 1.00 21.61 350 SER B N 1
ATOM 636 C CA . SER A 1 89 ? -20.612 6.604 5.298 1.00 23.84 350 SER B CA 1
ATOM 637 C C . SER A 1 89 ? -21.225 5.326 4.756 1.00 27.40 350 SER B C 1
ATOM 638 O O . SER A 1 89 ? -21.843 4.568 5.506 1.00 27.55 350 SER B O 1
ATOM 641 N N . ARG A 1 90 ? -21.034 5.050 3.469 1.00 24.51 351 ARG B N 1
ATOM 642 C CA . ARG A 1 90 ? -21.511 3.768 2.968 1.00 25.56 351 ARG B CA 1
ATOM 643 C C . ARG A 1 90 ? -20.554 3.195 1.933 1.00 26.54 351 ARG B C 1
ATOM 644 O O . ARG A 1 90 ? -19.956 3.921 1.130 1.00 27.12 351 ARG B O 1
ATOM 652 N N . LEU A 1 91 ? -20.426 1.881 1.973 1.00 26.87 352 LEU B N 1
ATOM 653 C CA . LEU A 1 91 ? -19.635 1.145 1.005 1.00 33.54 352 LEU B CA 1
ATOM 654 C C . LEU A 1 91 ? -20.424 1.008 -0.287 1.00 30.22 352 LEU B C 1
ATOM 655 O O . LEU A 1 91 ? -21.576 0.570 -0.269 1.00 30.97 352 LEU B O 1
ATOM 660 N N . VAL A 1 92 ? -19.824 1.399 -1.407 1.00 31.36 353 VAL B N 1
ATOM 661 C CA . VAL A 1 92 ? -20.418 1.158 -2.715 1.00 33.67 353 VAL B CA 1
ATOM 662 C C . VAL A 1 92 ? -19.675 0.005 -3.360 1.00 41.64 353 VAL B C 1
ATOM 663 O O . VAL A 1 92 ? -18.437 -0.011 -3.388 1.00 38.25 353 VAL B O 1
ATOM 667 N N . TYR A 1 93 ? -20.425 -0.969 -3.858 1.00 38.98 354 TYR B N 1
ATOM 668 C CA . TYR A 1 93 ? -19.844 -2.186 -4.394 1.00 38.01 354 TYR B CA 1
ATOM 669 C C . TYR A 1 93 ? -19.825 -2.140 -5.914 1.00 46.21 354 TYR B C 1
ATOM 670 O O . TYR A 1 93 ? -20.496 -1.321 -6.547 1.00 42.05 354 TYR B O 1
ATOM 679 N N . LYS A 1 94 ? -19.025 -3.032 -6.491 1.00 52.42 355 LYS B N 1
ATOM 680 C CA . LYS A 1 94 ? -18.906 -3.158 -7.940 1.00 54.11 355 LYS B CA 1
ATOM 681 C C . LYS A 1 94 ? -18.583 -4.608 -8.249 1.00 57.27 355 LYS B C 1
ATOM 682 O O . LYS A 1 94 ? -17.550 -5.113 -7.800 1.00 55.40 355 LYS B O 1
ATOM 688 N N . ASN A 1 95 ? -19.468 -5.264 -9.004 1.00 64.77 356 ASN B N 1
ATOM 689 C CA . ASN A 1 95 ? -19.340 -6.686 -9.326 1.00 68.38 356 ASN B CA 1
ATOM 690 C C . ASN A 1 95 ? -19.148 -7.519 -8.062 1.00 65.02 356 ASN B C 1
ATOM 691 O O . ASN A 1 95 ? -18.301 -8.413 -8.005 1.00 64.31 356 ASN B O 1
ATOM 696 N N . SER A 1 96 ? -19.938 -7.204 -7.032 1.00 68.16 357 SER B N 1
ATOM 697 C CA . SER A 1 96 ? -19.968 -7.890 -5.741 1.00 74.01 357 SER B CA 1
ATOM 698 C C . SER A 1 96 ? -18.713 -7.660 -4.904 1.00 66.00 357 SER B C 1
ATOM 699 O O . SER A 1 96 ? -18.531 -8.329 -3.877 1.00 71.46 357 SER B O 1
ATOM 702 N N . LYS A 1 97 ? -17.845 -6.729 -5.297 1.00 52.28 358 LYS B N 1
ATOM 703 C CA . LYS A 1 97 ? -16.665 -6.432 -4.504 1.00 52.34 358 LYS B CA 1
ATOM 704 C C . LYS A 1 97 ? -16.703 -4.983 -4.032 1.00 47.60 358 LYS B C 1
ATOM 705 O O . LYS A 1 97 ? -17.206 -4.108 -4.749 1.00 41.30 358 LYS B O 1
ATOM 711 N N . PRO A 1 98 ? -16.197 -4.697 -2.831 1.00 43.85 359 PRO B N 1
ATOM 712 C CA . PRO A 1 98 ? -16.173 -3.307 -2.360 1.00 39.34 359 PRO B CA 1
ATOM 713 C C . PRO A 1 98 ? -15.352 -2.443 -3.300 1.00 36.56 359 PRO B C 1
ATOM 714 O O . PRO A 1 98 ? -14.260 -2.823 -3.730 1.00 34.48 359 PRO B O 1
ATOM 718 N N . ASP A 1 99 ? -15.899 -1.281 -3.640 1.00 42.39 360 ASP B N 1
ATOM 719 C CA . ASP A 1 99 ? -15.297 -0.414 -4.642 1.00 47.57 360 ASP B CA 1
ATOM 720 C C . ASP A 1 99 ? -14.817 0.898 -4.041 1.00 40.57 360 ASP B C 1
ATOM 721 O O . ASP A 1 99 ? -13.620 1.201 -4.092 1.00 33.61 360 ASP B O 1
ATOM 726 N N . PHE A 1 100 ? -15.723 1.684 -3.466 1.00 30.48 361 PHE B N 1
ATOM 727 C CA . PHE A 1 100 ? -15.349 2.949 -2.862 1.00 34.80 361 PHE B CA 1
ATOM 728 C C . PHE A 1 100 ? -16.319 3.278 -1.731 1.00 27.18 361 PHE B C 1
ATOM 729 O O . PHE A 1 100 ? -17.219 2.501 -1.400 1.00 27.90 361 PHE B O 1
ATOM 737 N N . VAL A 1 101 ? -16.119 4.445 -1.137 1.00 26.02 362 VAL B N 1
ATOM 738 C CA . VAL A 1 101 ? -16.913 4.916 -0.011 1.00 24.47 362 VAL B CA 1
ATOM 739 C C . VAL A 1 101 ? -17.534 6.248 -0.391 1.00 24.85 362 VAL B C 1
ATOM 740 O O . VAL A 1 101 ? -16.853 7.116 -0.949 1.00 25.54 362 VAL B O 1
ATOM 744 N N . ILE A 1 102 ? -18.816 6.421 -0.068 1.00 24.69 363 ILE B N 1
ATOM 745 C CA . ILE A 1 102 ? -19.492 7.705 -0.205 1.00 25.12 363 ILE B CA 1
ATOM 746 C C . ILE A 1 102 ? -19.878 8.197 1.180 1.00 25.68 363 ILE B C 1
ATOM 747 O O . ILE A 1 102 ? -20.512 7.469 1.958 1.00 22.95 363 ILE B O 1
ATOM 752 N N . CYS A 1 103 ? -19.484 9.427 1.489 1.00 26.93 364 CYS B N 1
ATOM 753 C CA . CYS A 1 103 ? -19.767 10.057 2.769 1.00 28.29 364 CYS B CA 1
ATOM 754 C C . CYS A 1 103 ? -20.723 11.226 2.581 1.00 26.00 364 CYS B C 1
ATOM 755 O O . CYS A 1 103 ? -20.622 11.979 1.608 1.00 27.09 364 CYS B O 1
ATOM 758 N N . THR A 1 104 ? -21.652 11.368 3.518 1.00 22.86 365 THR B N 1
ATOM 759 C CA . THR A 1 104 ? -22.587 12.486 3.562 1.00 23.94 365 THR B CA 1
ATOM 760 C C . THR A 1 104 ? -22.347 13.237 4.863 1.00 29.82 365 THR B C 1
ATOM 761 O O . THR A 1 104 ? -22.442 12.651 5.946 1.00 23.69 365 THR B O 1
ATOM 765 N N . HIS A 1 105 ? -22.011 14.516 4.754 1.00 23.80 366 HIS B N 1
ATOM 766 C CA . HIS A 1 105 ? -21.572 15.317 5.884 1.00 23.29 366 HIS B CA 1
ATOM 767 C C . HIS A 1 105 ? -22.563 16.425 6.195 1.00 24.62 366 HIS B C 1
ATOM 768 O O . HIS A 1 105 ? -23.218 16.966 5.301 1.00 26.27 366 HIS B O 1
ATOM 775 N N . ARG A 1 106 ? -22.625 16.792 7.470 1.00 24.19 367 ARG B N 1
ATOM 776 C CA . ARG A 1 106 ? -23.309 17.999 7.907 1.00 25.64 367 ARG B CA 1
ATOM 777 C C . ARG A 1 106 ? -22.327 18.842 8.705 1.00 25.56 367 ARG B C 1
ATOM 778 O O . ARG A 1 106 ? -21.695 18.348 9.647 1.00 24.29 367 ARG B O 1
ATOM 786 N N . GLN A 1 107 ? -22.180 20.098 8.305 1.00 27.23 368 GLN B N 1
ATOM 787 C CA . GLN A 1 107 ? -21.353 21.042 9.043 1.00 31.64 368 GLN B CA 1
ATOM 788 C C . GLN A 1 107 ? -22.019 21.383 10.379 1.00 31.94 368 GLN B C 1
ATOM 789 O O . GLN A 1 107 ? -23.174 21.826 10.407 1.00 29.37 368 GLN B O 1
ATOM 795 N N . LEU A 1 108 ? -21.300 21.157 11.482 1.00 28.23 369 LEU B N 1
ATOM 796 C CA . LEU A 1 108 ? -21.780 21.446 12.831 1.00 30.50 369 LEU B CA 1
ATOM 797 C C . LEU A 1 108 ? -21.166 22.734 13.376 1.00 37.86 369 LEU B C 1
ATOM 798 O O . LEU A 1 108 ? -19.970 22.986 13.205 1.00 34.95 369 LEU B O 1
ATOM 803 N N . MET A 1 109 ? -21.982 23.535 14.064 1.00 35.55 370 MET B N 1
ATOM 804 C CA . MET A 1 109 ? -21.421 24.625 14.849 1.00 38.78 370 MET B CA 1
ATOM 805 C C . MET A 1 109 ? -20.733 24.067 16.094 1.00 31.38 370 MET B C 1
ATOM 806 O O . MET A 1 109 ? -21.002 22.946 16.534 1.00 32.29 370 MET B O 1
ATOM 811 N N . ASP A 1 110 ? -19.839 24.878 16.669 1.00 34.70 371 ASP B N 1
ATOM 812 C CA . ASP A 1 110 ? -18.986 24.401 17.757 1.00 37.14 371 ASP B CA 1
ATOM 813 C C . ASP A 1 110 ? -19.801 23.989 18.977 1.00 39.33 371 ASP B C 1
ATOM 814 O O . ASP A 1 110 ? -19.445 23.031 19.671 1.00 37.56 371 ASP B O 1
ATOM 819 N N . GLU A 1 111 ? -20.893 24.707 19.259 1.00 40.55 372 GLU B N 1
ATOM 820 C CA . GLU A 1 111 ? -21.759 24.349 20.380 1.00 39.95 372 GLU B CA 1
ATOM 821 C C . GLU A 1 111 ? -22.309 22.937 20.222 1.00 36.40 372 GLU B C 1
ATOM 822 O O . GLU A 1 111 ? -22.170 22.098 21.121 1.00 34.99 372 GLU B O 1
ATOM 828 N N . GLU A 1 112 ? -22.931 22.650 19.073 1.00 30.83 373 GLU B N 1
ATOM 829 C CA . GLU A 1 112 ? -23.500 21.325 18.857 1.00 33.64 373 GLU B CA 1
ATOM 830 C C . GLU A 1 112 ? -22.413 20.254 18.810 1.00 30.45 373 GLU B C 1
ATOM 831 O O . GLU A 1 112 ? -22.605 19.143 19.315 1.00 28.16 373 GLU B O 1
ATOM 837 N N . GLY A 1 113 ? -21.265 20.565 18.211 1.00 28.86 374 GLY B N 1
ATOM 838 C CA . GLY A 1 113 ? -20.188 19.590 18.172 1.00 27.41 374 GLY B CA 1
ATOM 839 C C . GLY A 1 113 ? -19.687 19.218 19.554 1.00 27.57 374 GLY B C 1
ATOM 840 O O . GLY A 1 113 ? -19.488 18.036 19.858 1.00 24.29 374 GLY B O 1
ATOM 841 N N . HIS A 1 114 ? -19.480 20.217 20.416 1.00 25.27 375 HIS B N 1
ATOM 842 C CA . HIS A 1 114 ? -19.007 19.914 21.763 1.00 28.58 375 HIS B CA 1
ATOM 843 C C . HIS A 1 114 ? -20.079 19.223 22.592 1.00 29.01 375 HIS B C 1
ATOM 844 O O . HIS A 1 114 ? -19.758 18.400 23.457 1.00 27.37 375 HIS B O 1
ATOM 851 N N . ASP A 1 115 ? -21.354 19.521 22.339 1.00 27.22 376 ASP B N 1
ATOM 852 C CA . ASP A 1 115 ? -22.397 18.779 23.034 1.00 33.96 376 ASP B CA 1
ATOM 853 C C . ASP A 1 115 ? -22.424 17.323 22.585 1.00 31.60 376 ASP B C 1
ATOM 854 O O . ASP A 1 115 ? -22.565 16.416 23.414 1.00 37.00 376 ASP B O 1
ATOM 859 N N . LEU A 1 116 ? -22.273 17.077 21.280 1.00 23.25 377 LEU B N 1
ATOM 860 C CA . LEU A 1 116 ? -22.310 15.705 20.788 1.00 21.91 377 LEU B CA 1
ATOM 861 C C . LEU A 1 116 ? -21.057 14.927 21.168 1.00 23.34 377 LEU B C 1
ATOM 862 O O . LEU A 1 116 ? -21.118 13.700 21.304 1.00 28.60 377 LEU B O 1
ATOM 867 N N . LEU A 1 117 ? -19.923 15.613 21.350 1.00 23.24 378 LEU B N 1
ATOM 868 C CA . LEU A 1 117 ? -18.688 14.931 21.735 1.00 23.11 378 LEU B CA 1
ATOM 869 C C . LEU A 1 117 ? -18.877 14.119 23.013 1.00 22.14 378 LEU B C 1
ATOM 870 O O . LEU A 1 117 ? -18.399 12.984 23.113 1.00 21.34 378 LEU B O 1
ATOM 875 N N . GLY A 1 118 ? -19.579 14.678 23.997 1.00 22.65 379 GLY B N 1
ATOM 876 C CA . GLY A 1 118 ? -19.811 13.953 25.237 1.00 30.89 379 GLY B CA 1
ATOM 877 C C . GLY A 1 118 ? -20.825 12.825 25.138 1.00 30.04 379 GLY B C 1
ATOM 878 O O . GLY A 1 118 ? -20.923 12.024 26.074 1.00 29.10 379 GLY B O 1
ATOM 879 N N . LYS A 1 119 ? -21.576 12.742 24.042 1.00 25.40 380 LYS B N 1
ATOM 880 C CA . LYS A 1 119 ? -22.594 11.712 23.870 1.00 26.10 380 LYS B CA 1
ATOM 881 C C . LYS A 1 119 ? -22.175 10.597 22.919 1.00 20.55 380 LYS B C 1
ATOM 882 O O . LYS A 1 119 ? -22.935 9.639 22.744 1.00 22.19 380 LYS B O 1
ATOM 888 N N . ARG A 1 120 ? -21.000 10.695 22.306 1.00 19.48 381 ARG B N 1
ATOM 889 C CA . ARG A 1 120 ? -20.629 9.784 21.232 1.00 17.87 381 ARG B CA 1
ATOM 890 C C . ARG A 1 120 ? -20.024 8.466 21.724 1.00 22.74 381 ARG B C 1
ATOM 891 O O . ARG A 1 120 ? -19.985 7.495 20.942 1.00 20.02 381 ARG B O 1
ATOM 899 N N . THR B 2 6 ? -0.030 18.501 31.929 1.00 44.42 361 THR D N 1
ATOM 900 C CA . THR B 2 6 ? 0.789 19.394 31.110 1.00 52.57 361 THR D CA 1
ATOM 901 C C . THR B 2 6 ? 1.538 18.612 30.029 1.00 44.93 361 THR D C 1
ATOM 902 O O . THR B 2 6 ? 2.606 18.029 30.257 1.00 36.40 361 THR D O 1
ATOM 906 N N . GLU B 2 7 ? 0.958 18.608 28.836 1.00 36.68 362 GLU D N 1
ATOM 907 C CA . GLU B 2 7 ? 1.498 17.838 27.728 1.00 30.69 362 GLU D CA 1
ATOM 908 C C . GLU B 2 7 ? 0.949 18.414 26.436 1.00 33.62 362 GLU D C 1
ATOM 909 O O . GLU B 2 7 ? 0.039 19.244 26.443 1.00 31.96 362 GLU D O 1
ATOM 915 N N . PHE B 2 8 ? 1.509 17.952 25.321 1.00 27.09 363 PHE D N 1
ATOM 916 C CA . PHE B 2 8 ? 0.994 18.316 24.010 1.00 19.04 363 PHE D CA 1
ATOM 917 C C . PHE B 2 8 ? 1.190 17.138 23.073 1.00 19.14 363 PHE D C 1
ATOM 918 O O . PHE B 2 8 ? 2.084 16.313 23.276 1.00 16.84 363 PHE D O 1
ATOM 926 N N . ILE B 2 9 ? 0.344 17.065 22.042 1.00 15.85 364 ILE D N 1
ATOM 927 C CA . ILE B 2 9 ? 0.372 15.966 21.088 1.00 18.86 364 ILE D CA 1
ATOM 928 C C . ILE B 2 9 ? 1.121 16.426 19.847 1.00 20.91 364 ILE D C 1
ATOM 929 O O . ILE B 2 9 ? 0.921 17.551 19.370 1.00 21.29 364 ILE D O 1
ATOM 934 N N . SER B 2 10 ? 1.971 15.552 19.308 1.00 20.10 365 SER D N 1
ATOM 935 C CA . SER B 2 10 ? 2.606 15.791 18.026 1.00 16.61 365 SER D CA 1
ATOM 936 C C . SER B 2 10 ? 2.424 14.570 17.134 1.00 20.54 365 SER D C 1
ATOM 937 O O . SER B 2 10 ? 2.291 13.439 17.614 1.00 17.00 365 SER D O 1
ATOM 940 N N . ARG B 2 11 ? 2.372 14.817 15.827 1.00 13.38 366 ARG D N 1
ATOM 941 C CA . ARG B 2 11 ? 2.396 13.761 14.828 1.00 15.56 366 ARG D CA 1
ATOM 942 C C . ARG B 2 11 ? 3.715 13.814 14.066 1.00 14.81 366 ARG D C 1
ATOM 943 O O . ARG B 2 11 ? 4.263 14.893 13.817 1.00 13.86 366 ARG D O 1
ATOM 951 N N . HIS B 2 12 ? 4.215 12.634 13.691 1.00 11.71 367 HIS D N 1
ATOM 952 C CA . HIS B 2 12 ? 5.513 12.509 13.043 1.00 11.68 367 HIS D CA 1
ATOM 953 C C . HIS B 2 12 ? 5.401 11.530 11.888 1.00 12.00 367 HIS D C 1
ATOM 954 O O . HIS B 2 12 ? 4.574 10.617 11.920 1.00 14.15 367 HIS D O 1
ATOM 961 N N . ASN B 2 13 ? 6.221 11.728 10.854 1.00 14.04 368 ASN D N 1
ATOM 962 C CA . ASN B 2 13 ? 6.351 10.659 9.869 1.00 16.24 368 ASN D CA 1
ATOM 963 C C . ASN B 2 13 ? 7.293 9.593 10.438 1.00 15.90 368 ASN D C 1
ATOM 964 O O . ASN B 2 13 ? 7.791 9.717 11.561 1.00 13.55 368 ASN D O 1
ATOM 969 N N . ILE B 2 14 ? 7.532 8.511 9.690 1.00 16.27 369 ILE D N 1
ATOM 970 C CA . ILE B 2 14 ? 8.308 7.405 10.259 1.00 16.91 369 ILE D CA 1
ATOM 971 C C . ILE B 2 14 ? 9.766 7.750 10.487 1.00 19.47 369 ILE D C 1
ATOM 972 O O . ILE B 2 14 ? 10.473 6.995 11.161 1.00 19.73 369 ILE D O 1
ATOM 977 N N . GLU B 2 15 ? 10.238 8.867 9.947 1.00 16.34 370 GLU D N 1
ATOM 978 C CA . GLU B 2 15 ? 11.605 9.309 10.150 1.00 17.81 370 GLU D CA 1
ATOM 979 C C . GLU B 2 15 ? 11.757 10.185 11.395 1.00 18.10 370 GLU D C 1
ATOM 980 O O . GLU B 2 15 ? 12.887 10.452 11.823 1.00 18.76 370 GLU D O 1
ATOM 986 N N . GLY B 2 16 ? 10.652 10.620 11.996 1.00 14.88 371 GLY D N 1
ATOM 987 C CA . GLY B 2 16 ? 10.689 11.476 13.166 1.00 16.40 371 GLY D CA 1
ATOM 988 C C . GLY B 2 16 ? 10.326 12.925 12.917 1.00 16.66 371 GLY D C 1
ATOM 989 O O . GLY B 2 16 ? 10.288 13.709 13.876 1.00 14.98 371 GLY D O 1
ATOM 990 N N . ILE B 2 17 ? 10.054 13.305 11.668 1.00 13.24 372 ILE D N 1
ATOM 991 C CA . ILE B 2 17 ? 9.773 14.699 11.337 1.00 14.80 372 ILE D CA 1
ATOM 992 C C . ILE B 2 17 ? 8.418 15.104 11.915 1.00 15.45 372 ILE D C 1
ATOM 993 O O . ILE B 2 17 ? 7.415 14.421 11.697 1.00 16.73 372 ILE D O 1
ATOM 998 N N . PHE B 2 18 ? 8.378 16.223 12.640 1.00 16.02 373 PHE D N 1
ATOM 999 C CA . PHE B 2 18 ? 7.105 16.803 13.073 1.00 19.30 373 PHE D CA 1
ATOM 1000 C C . PHE B 2 18 ? 6.239 17.137 11.861 1.00 19.90 373 PHE D C 1
ATOM 1001 O O . PHE B 2 18 ? 6.650 17.929 11.003 1.00 17.33 373 PHE D O 1
ATOM 1009 N N . THR B 2 19 ? 5.023 16.582 11.806 1.00 15.61 374 THR D N 1
ATOM 1010 C CA . THR B 2 19 ? 4.068 16.978 10.772 1.00 23.16 374 THR D CA 1
ATOM 1011 C C . THR B 2 19 ? 2.794 17.609 11.312 1.00 19.87 374 THR D C 1
ATOM 1012 O O . THR B 2 19 ? 1.970 18.074 10.514 1.00 18.92 374 THR D O 1
ATOM 1016 N N . PHE B 2 20 ? 2.593 17.602 12.624 1.00 17.45 375 PHE D N 1
ATOM 1017 C CA . PHE B 2 20 ? 1.505 18.311 13.285 1.00 21.26 375 PHE D CA 1
ATOM 1018 C C . PHE B 2 20 ? 1.909 18.481 14.738 1.00 16.90 375 PHE D C 1
ATOM 1019 O O . PHE B 2 20 ? 2.514 17.581 15.320 1.00 15.66 375 PHE D O 1
ATOM 1027 N N . VAL B 2 21 ? 1.581 19.633 15.317 1.00 21.03 376 VAL D N 1
ATOM 1028 C CA . VAL B 2 21 ? 1.848 19.900 16.727 1.00 19.92 376 VAL D CA 1
ATOM 1029 C C . VAL B 2 21 ? 0.683 20.713 17.266 1.00 21.09 376 VAL D C 1
ATOM 1030 O O . VAL B 2 21 ? 0.353 21.762 16.704 1.00 20.50 376 VAL D O 1
ATOM 1034 N N . ASP B 2 22 ? 0.070 20.259 18.362 1.00 19.02 377 ASP D N 1
ATOM 1035 C CA . ASP B 2 22 ? -1.023 21.046 18.909 1.00 25.66 377 ASP D CA 1
ATOM 1036 C C . ASP B 2 22 ? -0.458 22.170 19.776 1.00 24.84 377 ASP D C 1
ATOM 1037 O O . ASP B 2 22 ? 0.631 22.062 20.353 1.00 23.46 377 ASP D O 1
ATOM 1042 N N . HIS B 2 23 ? -1.217 23.265 19.853 1.00 23.30 378 HIS D N 1
ATOM 1043 C CA . HIS B 2 23 ? -0.699 24.540 20.345 1.00 30.59 378 HIS D CA 1
ATOM 1044 C C . HIS B 2 23 ? -0.303 24.519 21.817 1.00 28.35 378 HIS D C 1
ATOM 1045 O O . HIS B 2 23 ? 0.335 25.475 22.277 1.00 25.27 378 HIS D O 1
ATOM 1052 N N . ARG B 2 24 ? -0.637 23.461 22.561 1.00 30.09 379 ARG D N 1
ATOM 1053 C CA . ARG B 2 24 ? -0.167 23.347 23.937 1.00 27.73 379 ARG D CA 1
ATOM 1054 C C . ARG B 2 24 ? 1.357 23.330 24.030 1.00 29.54 379 ARG D C 1
ATOM 1055 O O . ARG B 2 24 ? 1.903 23.566 25.112 1.00 30.05 379 ARG D O 1
ATOM 1063 N N . CYS B 2 25 ? 2.053 23.074 22.915 1.00 21.29 380 CYS D N 1
ATOM 1064 C CA . CYS B 2 25 ? 3.513 23.118 22.905 1.00 21.01 380 CYS D CA 1
ATOM 1065 C C . CYS B 2 25 ? 4.055 24.494 23.285 1.00 29.41 380 CYS D C 1
ATOM 1066 O O . CYS B 2 25 ? 5.191 24.605 23.762 1.00 26.93 380 CYS D O 1
ATOM 1069 N N . VAL B 2 26 ? 3.274 25.552 23.068 1.00 28.26 381 VAL D N 1
ATOM 1070 C CA . VAL B 2 26 ? 3.747 26.898 23.385 1.00 35.20 381 VAL D CA 1
ATOM 1071 C C . VAL B 2 26 ? 4.020 27.024 24.877 1.00 35.19 381 VAL D C 1
ATOM 1072 O O . VAL B 2 26 ? 5.059 27.545 25.295 1.00 32.17 381 VAL D O 1
ATOM 1076 N N . ALA B 2 27 ? 3.096 26.530 25.704 1.00 36.54 382 ALA D N 1
ATOM 1077 C CA . ALA B 2 27 ? 3.273 26.621 27.148 1.00 35.65 382 ALA D CA 1
ATOM 1078 C C . ALA B 2 27 ? 4.204 25.544 27.692 1.00 38.67 382 ALA D C 1
ATOM 1079 O O . ALA B 2 27 ? 4.854 25.760 28.721 1.00 37.48 382 ALA D O 1
ATOM 1081 N N . THR B 2 28 ? 4.297 24.392 27.027 1.00 31.33 383 THR D N 1
ATOM 1082 C CA . THR B 2 28 ? 5.080 23.298 27.592 1.00 33.34 383 THR D CA 1
ATOM 1083 C C . THR B 2 28 ? 6.566 23.439 27.287 1.00 28.90 383 THR D C 1
ATOM 1084 O O . THR B 2 28 ? 7.400 23.186 28.161 1.00 28.43 383 THR D O 1
ATOM 1088 N N . VAL B 2 29 ? 6.925 23.800 26.053 1.00 30.60 384 VAL D N 1
ATOM 1089 C CA . VAL B 2 29 ? 8.325 23.894 25.656 1.00 29.47 384 VAL D CA 1
ATOM 1090 C C . VAL B 2 29 ? 8.677 25.227 25.012 1.00 30.84 384 VAL D C 1
ATOM 1091 O O . VAL B 2 29 ? 9.837 25.444 24.668 1.00 32.40 384 VAL D O 1
ATOM 1095 N N . GLY B 2 30 ? 7.715 26.128 24.818 1.00 33.56 385 GLY D N 1
ATOM 1096 C CA . GLY B 2 30 ? 8.019 27.492 24.442 1.00 33.18 385 GLY D CA 1
ATOM 1097 C C . GLY B 2 30 ? 8.080 27.796 22.957 1.00 39.93 385 GLY D C 1
ATOM 1098 O O . GLY B 2 30 ? 8.278 28.962 22.597 1.00 36.22 385 GLY D O 1
ATOM 1099 N N . TYR B 2 31 ? 7.938 26.803 22.084 1.00 32.62 386 TYR D N 1
ATOM 1100 C CA . TYR B 2 31 ? 7.915 27.048 20.647 1.00 35.43 386 TYR D CA 1
ATOM 1101 C C . TYR B 2 31 ? 6.478 27.171 20.153 1.00 36.17 386 TYR D C 1
ATOM 1102 O O . TYR B 2 31 ? 5.549 26.611 20.742 1.00 30.26 386 TYR D O 1
ATOM 1111 N N . GLN B 2 32 ? 6.300 27.924 19.055 1.00 38.56 387 GLN D N 1
ATOM 1112 C CA . GLN B 2 32 ? 5.063 27.822 18.298 1.00 32.95 387 GLN D CA 1
ATOM 1113 C C . GLN B 2 32 ? 5.073 26.529 17.490 1.00 27.39 387 GLN D C 1
ATOM 1114 O O . GLN B 2 32 ? 6.144 26.014 17.151 1.00 28.98 387 GLN D O 1
ATOM 1120 N N . PRO B 2 33 ? 3.895 25.976 17.179 1.00 24.84 388 PRO D N 1
ATOM 1121 C CA . PRO B 2 33 ? 3.867 24.763 16.349 1.00 26.68 388 PRO D CA 1
ATOM 1122 C C . PRO B 2 33 ? 4.689 24.893 15.075 1.00 30.66 388 PRO D C 1
ATOM 1123 O O . PRO B 2 33 ? 5.476 23.989 14.760 1.00 24.23 388 PRO D O 1
ATOM 1127 N N . GLN B 2 34 ? 4.562 26.017 14.356 1.00 34.11 389 GLN D N 1
ATOM 1128 C CA . GLN B 2 34 ? 5.252 26.165 13.078 1.00 37.96 389 GLN D CA 1
ATOM 1129 C C . GLN B 2 34 ? 6.765 26.117 13.226 1.00 27.39 389 GLN D C 1
ATOM 1130 O O . GLN B 2 34 ? 7.464 25.759 12.272 1.00 35.62 389 GLN D O 1
ATOM 1136 N N . GLU B 2 35 ? 7.285 26.467 14.399 1.00 30.69 390 GLU D N 1
ATOM 1137 C CA . GLU B 2 35 ? 8.711 26.333 14.652 1.00 29.04 390 GLU D CA 1
ATOM 1138 C C . GLU B 2 35 ? 9.164 24.879 14.709 1.00 36.65 390 GLU D C 1
ATOM 1139 O O . GLU B 2 35 ? 10.343 24.601 14.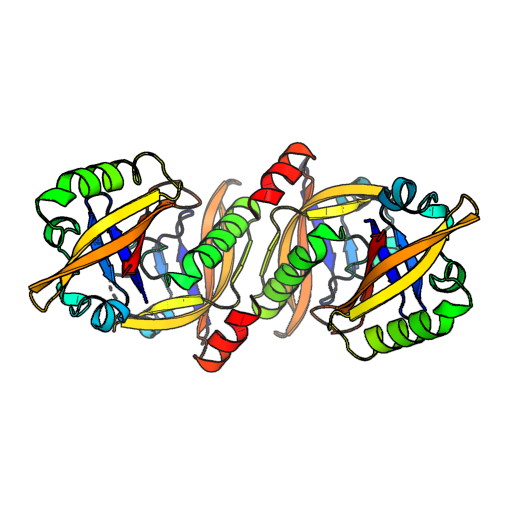471 1.00 33.38 390 GLU D O 1
ATOM 1145 N N . LEU B 2 36 ? 8.266 23.950 15.030 1.00 30.57 391 LEU D N 1
ATOM 1146 C CA . LEU B 2 36 ? 8.641 22.544 15.122 1.00 26.73 391 LEU D CA 1
ATOM 1147 C C . LEU B 2 36 ? 8.389 21.806 13.816 1.00 26.75 391 LEU D C 1
ATOM 1148 O O . LEU B 2 36 ? 9.185 20.940 13.431 1.00 23.87 391 LEU D O 1
ATOM 1153 N N . LEU B 2 37 ? 7.297 22.146 13.132 1.00 28.19 392 LEU D N 1
ATOM 1154 C CA . LEU B 2 37 ? 6.938 21.503 11.876 1.00 23.40 392 LEU D CA 1
ATOM 1155 C C . LEU B 2 37 ? 8.124 21.452 10.926 1.00 31.49 392 LEU D C 1
ATOM 1156 O O . LEU B 2 37 ? 8.792 22.463 10.685 1.00 25.79 392 LEU D O 1
ATOM 1161 N N . GLY B 2 38 ? 8.397 20.259 10.406 1.00 24.93 393 GLY D N 1
ATOM 1162 C CA . GLY B 2 38 ? 9.450 20.081 9.431 1.00 25.95 393 GLY D CA 1
ATOM 1163 C C . GLY B 2 38 ? 10.801 19.723 9.997 1.00 28.35 393 GLY D C 1
ATOM 1164 O O . GLY B 2 38 ? 11.690 19.338 9.225 1.00 25.47 393 GLY D O 1
ATOM 1165 N N . LYS B 2 39 ? 10.987 19.835 11.310 1.00 22.82 394 LYS D N 1
ATOM 1166 C CA . LYS B 2 39 ? 12.212 19.422 11.974 1.00 23.68 394 LYS D CA 1
ATOM 1167 C C . LYS B 2 39 ? 12.047 18.017 12.534 1.00 24.12 394 LYS D C 1
ATOM 1168 O O . LYS B 2 39 ? 10.934 17.550 12.796 1.00 20.70 394 LYS D O 1
ATOM 1174 N N . ASN B 2 40 ? 13.172 17.335 12.723 1.00 19.95 395 ASN D N 1
ATOM 1175 C CA . ASN B 2 40 ? 13.114 16.021 13.340 1.00 24.42 395 ASN D CA 1
ATOM 1176 C C . ASN B 2 40 ? 13.072 16.195 14.852 1.00 18.21 395 ASN D C 1
ATOM 1177 O O . ASN B 2 40 ? 13.661 17.137 15.396 1.00 19.61 395 ASN D O 1
ATOM 1182 N N . ILE B 2 41 ? 12.358 15.295 15.527 1.00 18.77 396 ILE D N 1
ATOM 1183 C CA . ILE B 2 41 ? 12.280 15.348 16.985 1.00 20.01 396 ILE D CA 1
ATOM 1184 C C . ILE B 2 41 ? 13.662 15.252 17.627 1.00 21.91 396 ILE D C 1
ATOM 1185 O O . ILE B 2 41 ? 13.915 15.888 18.659 1.00 17.64 396 ILE D O 1
ATOM 1190 N N . VAL B 2 42 ? 14.590 14.494 17.027 1.00 20.34 397 VAL D N 1
ATOM 1191 C CA . VAL B 2 42 ? 15.903 14.344 17.656 1.00 21.65 397 VAL D CA 1
ATOM 1192 C C . VAL B 2 42 ? 16.659 15.667 17.669 1.00 22.07 397 VAL D C 1
ATOM 1193 O O . VAL B 2 42 ? 17.537 15.878 18.516 1.00 26.85 397 VAL D O 1
ATOM 1197 N N . GLU B 2 43 ? 16.338 16.584 16.750 1.00 19.80 398 GLU D N 1
ATOM 1198 C CA . GLU B 2 43 ? 16.995 17.884 16.756 1.00 24.98 398 GLU D CA 1
ATOM 1199 C C . GLU B 2 43 ? 16.704 18.672 18.022 1.00 27.34 398 GLU D C 1
ATOM 1200 O O . GLU B 2 43 ? 17.403 19.648 18.298 1.00 22.54 398 GLU D O 1
ATOM 1206 N N . PHE B 2 44 ? 15.691 18.283 18.793 1.00 24.19 399 PHE D N 1
ATOM 1207 C CA . PHE B 2 44 ? 15.384 18.942 20.053 1.00 20.24 399 PHE D CA 1
ATOM 1208 C C . PHE B 2 44 ? 15.834 18.130 21.2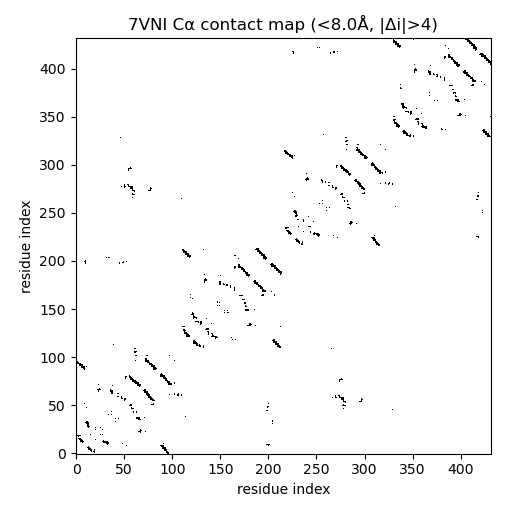59 1.00 25.59 399 PHE D C 1
ATOM 1209 O O . PHE B 2 44 ? 15.517 18.499 22.393 1.00 24.96 399 PHE D O 1
ATOM 1217 N N . CYS B 2 45 ? 16.599 17.063 21.040 1.00 18.79 400 CYS D N 1
ATOM 1218 C CA . CYS B 2 45 ? 16.958 16.114 22.084 1.00 21.29 400 CYS D CA 1
ATOM 1219 C C . CYS B 2 45 ? 18.394 16.331 22.557 1.00 22.43 400 CYS D C 1
ATOM 1220 O O . CYS B 2 45 ? 19.288 16.624 21.756 1.00 25.06 400 CYS D O 1
ATOM 1223 N N . HIS B 2 46 ? 18.594 16.209 23.869 1.00 20.55 401 HIS D N 1
ATOM 1224 C CA . HIS B 2 46 ? 19.928 16.302 24.451 1.00 21.28 401 HIS D CA 1
ATOM 1225 C C . HIS B 2 46 ? 20.853 15.280 23.793 1.00 22.34 401 HIS D C 1
ATOM 1226 O O . HIS B 2 46 ? 20.447 14.136 23.564 1.00 25.19 401 HIS D O 1
ATOM 1233 N N . PRO B 2 47 ? 22.086 15.663 23.457 1.00 26.49 402 PRO D N 1
ATOM 1234 C CA . PRO B 2 47 ? 22.991 14.723 22.762 1.00 25.13 402 PRO D CA 1
ATOM 1235 C C . PRO B 2 47 ? 23.142 13.370 23.446 1.00 22.16 402 PRO D C 1
ATOM 1236 O O . PRO B 2 47 ? 23.256 12.346 22.757 1.00 24.29 402 PRO D O 1
ATOM 1240 N N . GLU B 2 48 ? 23.121 13.331 24.783 1.00 21.71 403 GLU D N 1
ATOM 1241 C CA . GLU B 2 48 ? 23.252 12.069 25.501 1.00 22.33 403 GLU D CA 1
ATOM 1242 C C . GLU B 2 48 ? 22.010 11.206 25.371 1.00 28.70 403 GLU D C 1
ATOM 1243 O O . GLU B 2 48 ? 22.085 9.993 25.592 1.00 23.77 403 GLU D O 1
ATOM 1249 N N . ASP B 2 49 ? 20.868 11.805 25.052 1.00 21.06 404 ASP D N 1
ATOM 1250 C CA . ASP B 2 49 ? 19.614 11.080 25.027 1.00 17.28 404 ASP D CA 1
ATOM 1251 C C . ASP B 2 49 ? 19.214 10.655 23.623 1.00 24.89 404 ASP D C 1
ATOM 1252 O O . ASP B 2 49 ? 18.249 9.902 23.470 1.00 16.11 404 ASP D O 1
ATOM 1257 N N . GLN B 2 50 ? 19.954 11.099 22.604 1.00 17.51 405 GLN D N 1
ATOM 1258 C CA . GLN B 2 50 ? 19.489 10.963 21.230 1.00 20.31 405 GLN D CA 1
ATOM 1259 C C . GLN B 2 50 ? 19.457 9.508 20.790 1.00 18.06 405 GLN D C 1
ATOM 1260 O O . GLN B 2 50 ? 18.541 9.092 20.070 1.00 17.19 405 GLN D O 1
ATOM 1266 N N . GLN B 2 51 ? 20.448 8.718 21.194 1.00 23.88 406 GLN D N 1
ATOM 1267 C CA . GLN B 2 51 ? 20.474 7.328 20.756 1.00 22.84 406 GLN D CA 1
ATOM 1268 C C . GLN B 2 51 ? 19.260 6.574 21.292 1.00 20.06 406 GLN D C 1
ATOM 1269 O O . GLN B 2 51 ? 18.600 5.825 20.560 1.00 21.11 406 GLN D O 1
ATOM 1275 N N . LEU B 2 52 ? 18.921 6.810 22.555 1.00 18.26 407 LEU D N 1
ATOM 1276 C CA . LEU B 2 52 ? 17.731 6.205 23.135 1.00 17.13 407 LEU D CA 1
ATOM 1277 C C . LEU B 2 52 ? 16.456 6.659 22.417 1.00 14.66 407 LEU D C 1
ATOM 1278 O O . LEU B 2 52 ? 15.579 5.838 22.127 1.00 14.90 407 LEU D O 1
ATOM 1283 N N . LEU B 2 53 ? 16.339 7.961 22.122 1.00 14.08 408 LEU D N 1
ATOM 1284 C CA . LEU B 2 53 ? 15.193 8.481 21.363 1.00 18.41 408 LEU D CA 1
ATOM 1285 C C . LEU B 2 53 ? 15.095 7.852 19.977 1.00 18.84 408 LEU D C 1
ATOM 1286 O O . LEU B 2 53 ? 14.007 7.437 19.549 1.00 14.21 408 LEU D O 1
ATOM 1291 N N . ARG B 2 54 ? 16.212 7.843 19.235 1.00 16.57 409 ARG D N 1
ATOM 1292 C CA . ARG B 2 54 ? 16.253 7.265 17.888 1.00 21.23 409 ARG D CA 1
ATOM 1293 C C . ARG B 2 54 ? 15.821 5.803 17.886 1.00 19.35 409 ARG D C 1
ATOM 1294 O O . ARG B 2 54 ? 14.998 5.383 17.062 1.00 16.28 409 ARG D O 1
ATOM 1302 N N . ASP B 2 55 ? 16.417 4.993 18.760 1.00 16.87 410 ASP D N 1
ATOM 1303 C CA . ASP B 2 55 ? 16.051 3.582 18.804 1.00 22.13 410 ASP D CA 1
ATOM 1304 C C . ASP B 2 55 ? 14.610 3.385 19.264 1.00 15.81 410 ASP D C 1
ATOM 1305 O O . ASP B 2 55 ? 13.940 2.445 18.819 1.00 16.68 410 ASP D O 1
ATOM 1310 N N . SER B 2 56 ? 14.122 4.236 20.164 1.00 16.83 411 SER D N 1
ATOM 1311 C CA . SER B 2 56 ? 12.734 4.107 20.588 1.00 14.38 411 SER D CA 1
ATOM 1312 C C . SER B 2 56 ? 11.789 4.423 19.440 1.00 14.85 411 SER D C 1
ATOM 1313 O O . SER B 2 56 ? 10.803 3.711 19.220 1.00 15.19 411 SER D O 1
ATOM 1316 N N . PHE B 2 57 ? 12.090 5.475 18.683 1.00 13.05 412 PHE D N 1
ATOM 1317 C CA . PHE B 2 57 ? 11.299 5.811 17.507 1.00 15.58 412 PHE D CA 1
ATOM 1318 C C . PHE B 2 57 ? 11.329 4.700 16.461 1.00 22.52 412 PHE D C 1
ATOM 1319 O O . PHE B 2 57 ? 10.298 4.385 15.860 1.00 19.79 412 PHE D O 1
ATOM 1327 N N . GLN B 2 58 ? 12.502 4.106 16.210 1.00 17.22 413 GLN D N 1
ATOM 1328 C CA . GLN B 2 58 ? 12.554 2.998 15.257 1.00 18.80 413 GLN D CA 1
ATOM 1329 C C . GLN B 2 58 ? 11.719 1.825 15.738 1.00 19.71 413 GLN D C 1
ATOM 1330 O O . GLN B 2 58 ? 11.112 1.105 14.934 1.00 17.57 413 GLN D O 1
ATOM 1336 N N . GLN B 2 59 ? 11.689 1.603 17.050 1.00 16.04 414 GLN D N 1
ATOM 1337 C CA . GLN B 2 59 ? 10.943 0.471 17.578 1.00 17.05 414 GLN D CA 1
ATOM 1338 C C . GLN B 2 59 ? 9.438 0.710 17.519 1.00 15.53 414 GLN D C 1
ATOM 1339 O O . GLN B 2 59 ? 8.676 -0.246 17.322 1.00 16.32 414 GLN D O 1
ATOM 1345 N N . VAL B 2 60 ? 8.994 1.963 17.724 1.00 14.31 415 VAL D N 1
ATOM 1346 C CA A VAL B 2 60 ? 7.583 2.311 17.543 0.52 18.36 415 VAL D CA 1
ATOM 1347 C CA B VAL B 2 60 ? 7.578 2.288 17.550 0.48 18.52 415 VAL D CA 1
ATOM 1348 C C . VAL B 2 60 ? 7.113 1.874 16.162 1.00 17.72 415 VAL D C 1
ATOM 1349 O O . VAL B 2 60 ? 6.064 1.232 16.001 1.00 18.30 415 VAL D O 1
ATOM 1356 N N . VAL B 2 61 ? 7.898 2.218 15.137 1.00 16.06 416 VAL D N 1
ATOM 1357 C CA . VAL B 2 61 ? 7.553 1.867 13.761 1.00 19.15 416 VAL D CA 1
ATOM 1358 C C . VAL B 2 61 ? 7.548 0.357 13.580 1.00 23.00 416 VAL D C 1
ATOM 1359 O O . VAL B 2 61 ? 6.662 -0.199 12.920 1.00 28.81 416 VAL D O 1
ATOM 1363 N N . LYS B 2 62 ? 8.528 -0.331 14.173 1.00 24.90 417 LYS D N 1
ATOM 1364 C CA . LYS B 2 62 ? 8.643 -1.779 14.001 1.00 27.38 417 LYS D CA 1
ATOM 1365 C C . LYS B 2 62 ? 7.494 -2.512 14.684 1.00 33.11 417 LYS D C 1
ATOM 1366 O O . LYS B 2 62 ? 7.005 -3.526 14.174 1.00 34.97 417 LYS D O 1
ATOM 1372 N N . LEU B 2 63 ? 7.050 -2.019 15.832 1.00 27.34 418 LEU D N 1
ATOM 1373 C CA . LEU B 2 63 ? 5.995 -2.670 16.604 1.00 26.61 418 LEU D CA 1
ATOM 1374 C C . LEU B 2 63 ? 4.659 -1.973 16.364 1.00 39.31 418 LEU D C 1
ATOM 1375 O O . LEU B 2 63 ? 3.992 -1.512 17.291 1.00 48.15 418 LEU D O 1
ATOM 1380 N N . LYS B 2 64 ? 4.297 -1.906 15.080 1.00 41.11 419 LYS D N 1
ATOM 1381 C CA . LYS B 2 64 ? 3.092 -1.247 14.584 1.00 40.20 419 LYS D CA 1
ATOM 1382 C C . LYS B 2 64 ? 1.910 -1.370 15.537 1.00 37.65 419 LYS D C 1
ATOM 1383 O O . LYS B 2 64 ? 1.381 -2.464 15.743 1.00 41.57 419 LYS D O 1
ATOM 1389 N N . GLY B 2 65 ? 1.502 -0.257 16.137 1.00 25.39 420 GLY D N 1
ATOM 1390 C CA . GLY B 2 65 ? 0.326 -0.217 16.968 1.00 27.89 420 GLY D CA 1
ATOM 1391 C C . GLY B 2 65 ? 0.597 -0.303 18.453 1.00 32.13 420 GLY D C 1
ATOM 1392 O O . GLY B 2 65 ? -0.221 0.180 19.243 1.00 35.14 420 GLY D O 1
ATOM 1393 N N . GLN B 2 66 ? 1.715 -0.902 18.851 1.00 24.08 421 GLN D N 1
ATOM 1394 C CA . GLN B 2 66 ? 2.050 -0.986 20.265 1.00 33.23 421 GLN D CA 1
ATOM 1395 C C . GLN B 2 66 ? 2.443 0.387 20.794 1.00 26.94 421 GLN D C 1
ATOM 1396 O O . GLN B 2 66 ? 3.087 1.179 20.097 1.00 20.58 421 GLN D O 1
ATOM 1402 N N . VAL B 2 67 ? 2.048 0.669 22.032 1.00 24.32 422 VAL D N 1
ATOM 1403 C CA . VAL B 2 67 ? 2.331 1.952 22.662 1.00 23.78 422 VAL D CA 1
ATOM 1404 C C . VAL B 2 67 ? 3.640 1.828 23.426 1.00 23.26 422 VAL D C 1
ATOM 1405 O O . VAL B 2 67 ? 3.798 0.937 24.267 1.00 22.28 422 VAL D O 1
ATOM 1409 N N . LEU B 2 68 ? 4.587 2.705 23.118 1.00 11.19 423 LEU D N 1
ATOM 1410 C CA . LEU B 2 68 ? 5.894 2.701 23.757 1.00 11.90 423 LEU D CA 1
ATOM 1411 C C . LEU B 2 68 ? 6.091 4.003 24.520 1.00 17.31 423 LEU D C 1
ATOM 1412 O O . LEU B 2 68 ? 5.366 4.979 24.323 1.00 18.51 423 LEU D O 1
ATOM 1417 N N . SER B 2 69 ? 7.100 4.014 25.388 1.00 18.57 424 SER D N 1
ATOM 1418 C CA . SER B 2 69 ? 7.389 5.160 26.234 1.00 17.06 424 SER D CA 1
ATOM 1419 C C . SER B 2 69 ? 8.898 5.382 26.282 1.00 22.64 424 SER D C 1
ATOM 1420 O O . SER B 2 69 ? 9.674 4.424 26.357 1.00 21.50 424 SER D O 1
ATOM 1423 N N . VAL B 2 70 ? 9.308 6.647 26.230 1.00 16.39 425 VAL D N 1
ATOM 1424 C CA . VAL B 2 70 ? 10.722 7.020 26.294 1.00 15.76 425 VAL D CA 1
ATOM 1425 C C . VAL B 2 70 ? 10.831 8.326 27.068 1.00 19.63 425 VAL D C 1
ATOM 1426 O O . VAL B 2 70 ? 9.972 9.209 26.959 1.00 16.88 425 VAL D O 1
ATOM 1430 N N . MET B 2 71 ? 11.880 8.446 27.869 1.00 14.57 426 MET D N 1
ATOM 1431 C CA . MET B 2 71 ? 12.173 9.699 28.550 1.00 15.88 426 MET D CA 1
ATOM 1432 C C . MET B 2 71 ? 13.440 10.295 27.953 1.00 16.41 426 MET D C 1
ATOM 1433 O O . MET B 2 71 ? 14.370 9.566 27.593 1.00 17.27 426 MET D O 1
ATOM 1438 N N . PHE B 2 72 ? 13.455 11.616 27.812 1.00 17.38 427 PHE D N 1
ATOM 1439 C CA . PHE B 2 72 ? 14.591 12.299 27.207 1.00 18.09 427 PHE D CA 1
ATOM 1440 C C . PHE B 2 72 ? 14.469 13.779 27.519 1.00 19.41 427 PHE D C 1
ATOM 1441 O O . PHE B 2 72 ? 13.390 14.272 27.856 1.00 21.62 427 PHE D O 1
ATOM 1449 N N . ARG B 2 73 ? 15.587 14.482 27.392 1.00 20.48 428 ARG D N 1
ATOM 1450 C CA . ARG B 2 73 ? 15.629 15.916 27.647 1.00 21.90 428 ARG D CA 1
ATOM 1451 C C . ARG B 2 73 ? 15.322 16.677 26.362 1.00 21.80 428 ARG D C 1
ATOM 1452 O O . ARG B 2 73 ? 16.011 16.498 25.350 1.00 21.59 428 ARG D O 1
ATOM 1460 N N . PHE B 2 74 ? 14.288 17.521 26.409 1.00 22.05 429 PHE D N 1
ATOM 1461 C CA . PHE B 2 74 ? 13.838 18.331 25.282 1.00 22.06 429 PHE D CA 1
ATOM 1462 C C . PHE B 2 74 ? 14.360 19.750 25.457 1.00 23.67 429 PHE D C 1
ATOM 1463 O O . PHE B 2 74 ? 14.243 20.325 26.547 1.00 24.65 429 PHE D O 1
ATOM 1471 N N . ARG B 2 75 ? 14.922 20.313 24.385 1.00 24.04 430 ARG D N 1
ATOM 1472 C CA . ARG B 2 75 ? 15.477 21.671 24.403 1.00 31.64 430 ARG D CA 1
ATOM 1473 C C . ARG B 2 75 ? 14.352 22.687 24.220 1.00 29.35 430 ARG D C 1
ATOM 1474 O O . ARG B 2 75 ? 13.813 22.839 23.118 1.00 25.29 430 ARG D O 1
ATOM 1482 N N . SER B 2 76 ? 13.989 23.379 25.297 1.00 26.81 431 SER D N 1
ATOM 1483 C CA . SER B 2 76 ? 12.973 24.418 25.207 1.00 35.51 431 SER D CA 1
ATOM 1484 C C . SER B 2 76 ? 13.487 25.626 24.427 1.00 36.93 431 SER D C 1
ATOM 1485 O O . SER B 2 76 ? 14.692 25.802 24.215 1.00 29.11 431 SER D O 1
ATOM 1488 N N . LYS B 2 77 ? 12.540 26.478 24.019 1.00 32.40 432 LYS D N 1
ATOM 1489 C CA . LYS B 2 77 ? 12.885 27.746 23.376 1.00 31.63 432 LYS D CA 1
ATOM 1490 C C . LYS B 2 77 ? 13.730 28.639 24.284 1.00 35.55 432 LYS D C 1
ATOM 1491 O O . LYS B 2 77 ? 14.550 29.427 23.792 1.00 32.94 432 LYS D O 1
ATOM 1497 N N . THR B 2 78 ? 13.549 28.541 25.601 1.00 31.89 433 THR D N 1
ATOM 1498 C CA . THR B 2 78 ? 14.376 29.275 26.553 1.00 42.20 433 THR D CA 1
ATOM 1499 C C . THR B 2 78 ? 15.768 28.665 26.719 1.00 41.20 433 THR D C 1
ATOM 1500 O O . THR B 2 78 ? 16.522 29.103 27.598 1.00 40.77 433 THR D O 1
ATOM 1504 N N . ARG B 2 79 ? 16.108 27.671 25.893 1.00 43.43 434 ARG D N 1
ATOM 1505 C CA . ARG B 2 79 ? 17.417 27.012 25.897 1.00 39.97 434 ARG D CA 1
ATOM 1506 C C . ARG B 2 79 ? 17.722 26.377 27.253 1.00 42.45 434 ARG D C 1
ATOM 1507 O O . ARG B 2 79 ? 18.817 26.512 27.803 1.00 55.49 434 ARG D O 1
ATOM 1515 N N . GLU B 2 80 ? 16.734 25.682 27.795 1.00 32.32 435 GLU D N 1
ATOM 1516 C CA . GLU B 2 80 ? 16.917 24.812 28.945 1.00 39.17 435 GLU D CA 1
ATOM 1517 C C . GLU B 2 80 ? 16.573 23.390 28.526 1.00 34.22 435 GLU D C 1
ATOM 1518 O O . GLU B 2 80 ? 15.817 23.177 27.578 1.00 30.09 435 GLU D O 1
ATOM 1524 N N . TRP B 2 81 ? 17.146 22.416 29.231 1.00 27.42 436 TRP D N 1
ATOM 1525 C CA . TRP B 2 81 ? 16.861 21.006 28.980 1.00 29.86 436 TRP D CA 1
ATOM 1526 C C . TRP B 2 81 ? 15.689 20.576 29.858 1.00 30.41 436 TRP D C 1
ATOM 1527 O O . TRP B 2 81 ? 15.789 20.594 31.088 1.00 30.24 436 TRP D O 1
ATOM 1538 N N . LEU B 2 82 ? 14.575 20.215 29.227 1.00 21.91 437 LEU D N 1
ATOM 1539 C CA . LEU B 2 82 ? 13.342 19.863 29.924 1.00 31.48 437 LEU D CA 1
ATOM 1540 C C . LEU B 2 82 ? 13.152 18.355 29.833 1.00 28.93 437 LEU D C 1
ATOM 1541 O O . LEU B 2 82 ? 13.158 17.790 28.733 1.00 22.32 437 LEU D O 1
ATOM 1546 N N . TRP B 2 83 ? 12.984 17.702 30.976 1.00 24.33 438 TRP D N 1
ATOM 1547 C CA . TRP B 2 83 ? 12.794 16.262 30.961 1.00 26.14 438 TRP D CA 1
ATOM 1548 C C . TRP B 2 83 ? 11.382 15.938 30.486 1.00 26.97 438 TRP D C 1
ATOM 1549 O O . TRP B 2 83 ? 10.397 16.453 31.023 1.00 20.39 438 TRP D O 1
ATOM 1560 N N . MET B 2 84 ? 11.294 15.092 29.466 1.00 16.27 439 MET D N 1
ATOM 1561 C CA . MET B 2 84 ? 10.062 14.816 28.743 1.00 19.34 439 MET D CA 1
ATOM 1562 C C . MET B 2 84 ? 9.800 13.319 28.770 1.00 25.40 439 MET D C 1
ATOM 1563 O O . MET B 2 84 ? 10.726 12.519 28.622 1.00 18.99 439 MET D O 1
ATOM 1568 N N . ARG B 2 85 ? 8.548 12.934 28.971 1.00 16.76 440 ARG D N 1
ATOM 1569 C CA . ARG B 2 85 ? 8.153 11.543 28.823 1.00 15.76 440 ARG D CA 1
ATOM 1570 C C . ARG B 2 85 ? 7.201 11.469 27.645 1.00 16.38 440 ARG D C 1
ATOM 1571 O O . ARG B 2 85 ? 6.140 12.101 27.660 1.00 20.26 440 ARG D O 1
ATOM 1579 N N . THR B 2 86 ? 7.593 10.726 26.619 1.00 14.66 441 THR D N 1
ATOM 1580 C CA . THR B 2 86 ? 6.848 10.659 25.373 1.00 16.09 441 THR D CA 1
ATOM 1581 C C . THR B 2 86 ? 6.289 9.253 25.196 1.00 18.91 441 THR D C 1
ATOM 1582 O O . THR B 2 86 ? 7.045 8.279 25.147 1.00 17.77 441 THR D O 1
ATOM 1586 N N . SER B 2 87 ? 4.965 9.164 25.110 1.00 18.72 442 SER D N 1
ATOM 1587 C CA . SER B 2 87 ? 4.239 7.939 24.801 1.00 14.51 442 SER D CA 1
ATOM 1588 C C . SER B 2 87 ? 3.887 7.975 23.319 1.00 16.28 442 SER D C 1
ATOM 1589 O O . SER B 2 87 ? 3.271 8.945 22.861 1.00 15.25 442 SER D O 1
ATOM 1592 N N . SER B 2 88 ? 4.290 6.936 22.564 1.00 11.92 443 SER D N 1
ATOM 1593 C CA . SER B 2 88 ? 4.185 6.955 21.109 1.00 14.12 443 SER D CA 1
ATOM 1594 C C . SER B 2 88 ? 3.556 5.671 20.575 1.00 14.83 443 SER D C 1
ATOM 1595 O O . SER B 2 88 ? 3.776 4.581 21.109 1.00 14.57 443 SER D O 1
ATOM 1598 N N . PHE B 2 89 ? 2.822 5.801 19.469 1.00 14.50 444 PHE D N 1
ATOM 1599 C CA . PHE B 2 89 ? 2.350 4.633 18.735 1.00 13.24 444 PHE D CA 1
ATOM 1600 C C . PHE B 2 89 ? 2.141 5.017 17.275 1.00 15.84 444 PHE D C 1
ATOM 1601 O O . PHE B 2 89 ? 1.872 6.176 16.958 1.00 13.67 444 PHE D O 1
ATOM 1609 N N . THR B 2 90 ? 2.294 4.042 16.380 1.00 13.38 445 THR D N 1
ATOM 1610 C CA . THR B 2 90 ? 1.936 4.260 14.986 1.00 15.19 445 THR D CA 1
ATOM 1611 C C . THR B 2 90 ? 0.435 4.101 14.826 1.00 20.94 445 THR D C 1
ATOM 1612 O O . THR B 2 90 ? -0.179 3.236 15.455 1.00 18.20 445 THR D O 1
ATOM 1616 N N . PHE B 2 91 ? -0.166 4.939 13.991 1.00 12.36 446 PHE D N 1
ATOM 1617 C CA . PHE B 2 91 ? -1.559 4.738 13.624 1.00 16.52 446 PHE D CA 1
ATOM 1618 C C . PHE B 2 91 ? -1.604 3.983 12.302 1.00 16.23 446 PHE D C 1
ATOM 1619 O O . PHE B 2 91 ? -1.073 4.463 11.296 1.00 14.01 446 PHE D O 1
ATOM 1627 N N . GLN B 2 92 ? -2.243 2.814 12.305 1.00 16.06 447 GLN D N 1
ATOM 1628 C CA . GLN B 2 92 ? -2.374 1.981 11.114 1.00 21.58 447 GLN D CA 1
ATOM 1629 C C . GLN B 2 92 ? -3.704 2.260 10.435 1.00 19.17 447 GLN D C 1
ATOM 1630 O O . GLN B 2 92 ? -4.741 2.347 11.095 1.00 16.76 447 GLN D O 1
ATOM 1636 N N . ASN B 2 93 ? -3.668 2.379 9.111 1.00 17.65 448 ASN D N 1
ATOM 1637 C CA . ASN B 2 93 ? -4.892 2.564 8.352 1.00 20.61 448 ASN D CA 1
ATOM 1638 C C . ASN B 2 93 ? -5.782 1.334 8.520 1.00 17.12 448 ASN D C 1
ATOM 1639 O O . ASN B 2 93 ? -5.318 0.207 8.306 1.00 18.86 448 ASN D O 1
ATOM 1644 N N . PRO B 2 94 ? -7.034 1.497 8.941 1.00 17.60 449 PRO D N 1
ATOM 1645 C CA . PRO B 2 94 ? -7.884 0.316 9.194 1.00 20.72 449 PRO D CA 1
ATOM 1646 C C . PRO B 2 94 ? -8.116 -0.568 7.977 1.00 22.68 449 PRO D C 1
ATOM 1647 O O . PRO B 2 94 ? -8.459 -1.747 8.144 1.00 20.77 449 PRO D O 1
ATOM 1651 N N . TYR B 2 95 ? -7.941 -0.054 6.763 1.00 19.77 450 TYR D N 1
ATOM 1652 C CA . TYR B 2 95 ? -8.110 -0.891 5.576 1.00 20.95 450 TYR D CA 1
ATOM 1653 C C . TYR B 2 95 ? -6.787 -1.499 5.116 1.00 20.97 450 TYR D C 1
ATOM 1654 O O . TYR B 2 95 ? -6.670 -2.722 4.991 1.00 23.12 450 TYR D O 1
ATOM 1663 N N . SER B 2 96 ? -5.785 -0.657 4.863 1.00 23.24 451 SER D N 1
ATOM 1664 C CA . SER B 2 96 ? -4.536 -1.091 4.245 1.00 26.58 451 SER D CA 1
ATOM 1665 C C . SER B 2 96 ? -3.484 -1.540 5.247 1.00 25.84 451 SER D C 1
ATOM 1666 O O . SER B 2 96 ? -2.492 -2.150 4.838 1.00 22.67 451 SER D O 1
ATOM 1669 N N . ASP B 2 97 ? -3.674 -1.235 6.529 1.00 20.24 452 ASP D N 1
ATOM 1670 C CA . ASP B 2 97 ? -2.688 -1.414 7.592 1.00 19.93 452 ASP D CA 1
ATOM 1671 C C . ASP B 2 97 ? -1.381 -0.669 7.329 1.00 26.80 452 ASP D C 1
ATOM 1672 O O . ASP B 2 97 ? -0.356 -0.972 7.955 1.00 18.79 452 ASP D O 1
ATOM 1677 N N . GLU B 2 98 ? -1.389 0.324 6.440 1.00 26.46 453 GLU D N 1
ATOM 1678 C CA . GLU B 2 98 ? -0.224 1.185 6.285 1.00 27.02 453 GLU D CA 1
ATOM 1679 C C . GLU B 2 98 ? -0.110 2.149 7.459 1.00 15.76 453 GLU D C 1
ATOM 1680 O O . GLU B 2 98 ? -1.108 2.568 8.051 1.00 15.19 453 GLU D O 1
ATOM 1686 N N . ILE B 2 99 ? 1.124 2.529 7.770 1.00 17.72 454 ILE D N 1
ATOM 1687 C CA . ILE B 2 99 ? 1.359 3.507 8.826 1.00 21.66 454 ILE D CA 1
ATOM 1688 C C . ILE B 2 99 ? 1.002 4.875 8.272 1.00 21.67 454 ILE D C 1
ATOM 1689 O O . ILE B 2 99 ? 1.620 5.346 7.309 1.00 18.79 454 ILE D O 1
ATOM 1694 N N . GLU B 2 100 ? -0.015 5.505 8.858 1.00 18.04 455 GLU D N 1
ATOM 1695 C CA . GLU B 2 100 ? -0.352 6.860 8.439 1.00 15.51 455 GLU D CA 1
ATOM 1696 C C . GLU B 2 100 ? 0.634 7.852 9.031 1.00 17.07 455 GLU D C 1
ATOM 1697 O O . GLU B 2 100 ? 1.129 8.754 8.339 1.00 17.16 455 GLU D O 1
ATOM 1703 N N . TYR B 2 101 ? 0.932 7.686 10.313 1.00 13.52 456 TYR D N 1
ATOM 1704 C CA . TYR B 2 101 ? 1.846 8.564 11.014 1.00 13.75 456 TYR D CA 1
ATOM 1705 C C . TYR B 2 101 ? 2.021 7.988 12.409 1.00 13.90 456 TYR D C 1
ATOM 1706 O O . TYR B 2 101 ? 1.365 7.015 12.796 1.00 14.74 456 TYR D O 1
ATOM 1715 N N . ILE B 2 102 ? 2.922 8.611 13.156 1.00 13.07 457 ILE D N 1
ATOM 1716 C CA . ILE B 2 102 ? 3.197 8.269 14.543 1.00 10.94 457 ILE D CA 1
ATOM 1717 C C . ILE B 2 102 ? 2.616 9.375 15.405 1.00 11.70 457 ILE D C 1
ATOM 1718 O O . ILE B 2 102 ? 2.812 10.562 15.110 1.00 13.73 457 ILE D O 1
ATOM 1723 N N . ILE B 2 103 ? 1.892 8.990 16.454 1.00 11.62 458 ILE D N 1
ATOM 1724 C CA . ILE B 2 103 ? 1.297 9.924 17.410 1.00 14.22 458 ILE D CA 1
ATOM 1725 C C . ILE B 2 103 ? 2.135 9.902 18.677 1.00 17.04 458 ILE D C 1
ATOM 1726 O O . ILE B 2 103 ? 2.347 8.828 19.257 1.00 15.72 458 ILE D O 1
ATOM 1731 N N . CYS B 2 104 ? 2.589 11.077 19.123 1.00 12.63 459 CYS D N 1
ATOM 1732 C CA . CYS B 2 104 ? 3.322 11.212 20.379 1.00 16.36 459 CYS D CA 1
ATOM 1733 C C . CYS B 2 104 ? 2.546 12.074 21.360 1.00 22.66 459 CYS D C 1
ATOM 1734 O O . CYS B 2 104 ? 2.083 13.165 21.005 1.00 15.53 459 CYS D O 1
ATOM 1737 N N . THR B 2 105 ? 2.426 11.591 22.597 1.00 12.01 460 THR D N 1
ATOM 1738 C CA . THR B 2 105 ? 1.975 12.406 23.721 1.00 13.01 460 THR D CA 1
ATOM 1739 C C . THR B 2 105 ? 3.207 12.788 24.537 1.00 19.64 460 THR D C 1
ATOM 1740 O O . THR B 2 105 ? 3.867 11.915 25.109 1.00 16.26 460 THR D O 1
ATOM 1744 N N . ASN B 2 106 ? 3.519 14.088 24.585 1.00 13.72 461 ASN D N 1
ATOM 1745 C CA . ASN B 2 106 ? 4.772 14.601 25.142 1.00 18.09 461 ASN D CA 1
ATOM 1746 C C . ASN B 2 106 ? 4.472 15.307 26.452 1.00 21.89 461 ASN D C 1
ATOM 1747 O O . ASN B 2 106 ? 3.889 16.392 26.440 1.00 20.23 461 ASN D O 1
ATOM 1752 N N . THR B 2 107 ? 4.912 14.728 27.566 1.00 16.89 462 THR D N 1
ATOM 1753 C CA . THR B 2 107 ? 4.577 15.225 28.896 1.00 23.24 462 THR D CA 1
ATOM 1754 C C . THR B 2 107 ? 5.841 15.642 29.639 1.00 26.69 462 THR D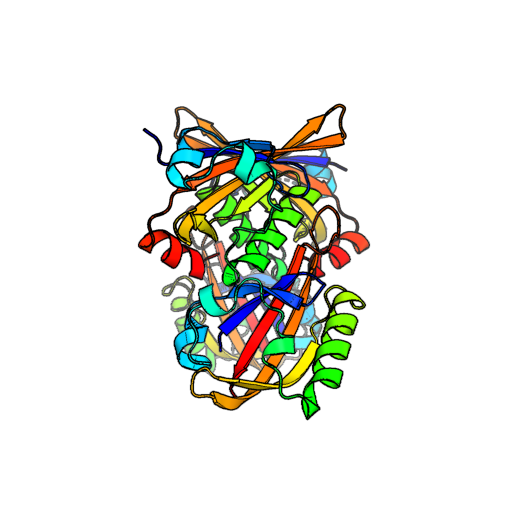 C 1
ATOM 1755 O O . THR B 2 107 ? 6.788 14.857 29.756 1.00 23.05 462 THR D O 1
ATOM 1759 N N . ASN B 2 108 ? 5.861 16.879 30.128 1.00 22.40 463 ASN D N 1
ATOM 1760 C CA . ASN B 2 108 ? 6.909 17.278 31.057 1.00 31.30 463 ASN D CA 1
ATOM 1761 C C . ASN B 2 108 ? 6.821 16.422 32.314 1.00 33.81 463 ASN D C 1
ATOM 1762 O O . ASN B 2 108 ? 5.729 16.118 32.798 1.00 42.65 463 ASN D O 1
ATOM 1767 N N . VAL B 2 109 ? 7.969 16.006 32.836 1.00 30.94 464 VAL D N 1
ATOM 1768 C CA . VAL B 2 109 ? 7.941 15.215 34.067 1.00 39.78 464 VAL D CA 1
ATOM 1769 C C . VAL B 2 109 ? 8.334 16.078 35.260 1.00 40.87 464 VAL D C 1
ATOM 1770 O O . VAL B 2 109 ? 8.952 17.127 35.099 1.00 46.79 464 VAL D O 1
ATOM 1774 N N . LYS C 1 6 ? -27.667 -18.237 -0.342 1.00 52.48 267 LYS A N 1
ATOM 1775 C CA . LYS C 1 6 ? -26.708 -19.041 0.404 1.00 53.83 267 LYS A CA 1
ATOM 1776 C C . LYS C 1 6 ? -26.051 -18.218 1.499 1.00 62.81 267 LYS A C 1
ATOM 1777 O O . LYS C 1 6 ? -25.340 -18.754 2.353 1.00 62.10 267 LYS A O 1
ATOM 1779 N N . GLU C 1 7 ? -26.297 -16.910 1.468 1.00 65.41 268 GLU A N 1
ATOM 1780 C CA . GLU C 1 7 ? -25.649 -16.013 2.412 1.00 55.23 268 GLU A CA 1
ATOM 1781 C C . GLU C 1 7 ? -26.022 -16.373 3.842 1.00 59.63 268 GLU A C 1
ATOM 1782 O O . GLU C 1 7 ? -27.163 -16.745 4.136 1.00 63.30 268 GLU A O 1
ATOM 1788 N N . ASN C 1 8 ? -25.038 -16.277 4.731 1.00 52.55 269 ASN A N 1
ATOM 1789 C CA . ASN C 1 8 ? -25.289 -16.198 6.159 1.00 45.50 269 ASN A CA 1
ATOM 1790 C C . ASN C 1 8 ? -25.877 -14.853 6.551 1.00 42.80 269 ASN A C 1
ATOM 1791 O O . ASN C 1 8 ? -25.780 -14.454 7.718 1.00 49.18 269 ASN A O 1
ATOM 1796 N N . MET C 1 9 ? -26.468 -14.147 5.589 1.00 32.96 270 MET A N 1
ATOM 1797 C CA . MET C 1 9 ? -26.974 -12.802 5.778 1.00 37.64 270 MET A CA 1
ATOM 1798 C C . MET C 1 9 ? -28.487 -12.766 5.615 1.00 37.48 270 MET A C 1
ATOM 1799 O O . MET C 1 9 ? -29.076 -13.595 4.912 1.00 36.15 270 MET A O 1
ATOM 1804 N N . PHE C 1 10 ? -29.111 -11.805 6.291 1.00 34.73 271 PHE A N 1
ATOM 1805 C CA . PHE C 1 10 ? -30.556 -11.631 6.221 1.00 34.30 271 PHE A CA 1
ATOM 1806 C C . PHE C 1 10 ? -30.882 -10.182 6.557 1.00 36.13 271 PHE A C 1
ATOM 1807 O O . PHE C 1 10 ? -30.014 -9.406 6.963 1.00 27.57 271 PHE A O 1
ATOM 1815 N N . LYS C 1 11 ? -32.150 -9.822 6.374 1.00 30.07 272 LYS A N 1
ATOM 1816 C CA . LYS C 1 11 ? -32.580 -8.447 6.561 1.00 26.70 272 LYS A CA 1
ATOM 1817 C C . LYS C 1 11 ? -33.792 -8.398 7.478 1.00 31.07 272 LYS A C 1
ATOM 1818 O O . LYS C 1 11 ? -34.507 -9.386 7.660 1.00 29.58 272 LYS A O 1
ATOM 1824 N N . SER C 1 12 ? -34.002 -7.222 8.062 1.00 30.78 273 SER A N 1
ATOM 1825 C CA . SER C 1 12 ? -35.149 -6.962 8.917 1.00 32.08 273 SER A CA 1
ATOM 1826 C C . SER C 1 12 ? -35.528 -5.496 8.765 1.00 33.53 273 SER A C 1
ATOM 1827 O O . SER C 1 12 ? -34.741 -4.674 8.287 1.00 26.33 273 SER A O 1
ATOM 1830 N N . LYS C 1 13 ? -36.754 -5.180 9.153 1.00 27.00 274 LYS A N 1
ATOM 1831 C CA . LYS C 1 13 ? -37.244 -3.812 9.132 1.00 26.59 274 LYS A CA 1
ATOM 1832 C C . LYS C 1 13 ? -37.790 -3.480 10.511 1.00 26.51 274 LYS A C 1
ATOM 1833 O O . LYS C 1 13 ? -38.455 -4.317 11.134 1.00 26.37 274 LYS A O 1
ATOM 1836 N N . HIS C 1 14 ? -37.528 -2.252 10.968 1.00 26.75 275 HIS A N 1
ATOM 1837 C CA . HIS C 1 14 ? -37.786 -1.827 12.340 1.00 26.84 275 HIS A CA 1
ATOM 1838 C C . HIS C 1 14 ? -38.419 -0.443 12.366 1.00 29.55 275 HIS A C 1
ATOM 1839 O O . HIS C 1 14 ? -38.187 0.377 11.474 1.00 27.89 275 HIS A O 1
ATOM 1846 N N . LYS C 1 15 ? -39.206 -0.184 13.415 1.00 25.08 276 LYS A N 1
ATOM 1847 C CA . LYS C 1 15 ? -39.621 1.174 13.746 1.00 30.36 276 LYS A CA 1
ATOM 1848 C C . LYS C 1 15 ? -38.407 1.975 14.232 1.00 26.25 276 LYS A C 1
ATOM 1849 O O . LYS C 1 15 ? -37.338 1.424 14.489 1.00 21.94 276 LYS A O 1
ATOM 1855 N N . LEU C 1 16 ? -38.572 3.297 14.342 1.00 22.74 277 LEU A N 1
ATOM 1856 C CA . LEU C 1 16 ? -37.464 4.142 14.763 1.00 26.80 277 LEU A CA 1
ATOM 1857 C C . LEU C 1 16 ? -37.035 3.855 16.194 1.00 24.19 277 LEU A C 1
ATOM 1858 O O . LEU C 1 16 ? -35.910 4.200 16.562 1.00 24.65 277 LEU A O 1
ATOM 1863 N N . ASP C 1 17 ? -37.891 3.236 17.010 1.00 20.00 278 ASP A N 1
ATOM 1864 C CA . ASP C 1 17 ? -37.470 2.809 18.337 1.00 17.94 278 ASP A CA 1
ATOM 1865 C C . ASP C 1 17 ? -36.811 1.436 18.327 1.00 17.88 278 ASP A C 1
ATOM 1866 O O . ASP C 1 17 ? -36.510 0.900 19.403 1.00 22.54 278 ASP A O 1
ATOM 1871 N N . PHE C 1 18 ? -36.554 0.876 17.141 1.00 18.83 279 PHE A N 1
ATOM 1872 C CA . PHE C 1 18 ? -35.850 -0.381 16.913 1.00 19.23 279 PHE A CA 1
ATOM 1873 C C . PHE C 1 18 ? -36.764 -1.581 17.166 1.00 24.35 279 PHE A C 1
ATOM 1874 O O . PHE C 1 18 ? -36.305 -2.726 17.017 1.00 22.12 279 PHE A O 1
ATOM 1882 N N . SER C 1 19 ? -38.035 -1.378 17.521 1.00 20.87 280 SER A N 1
ATOM 1883 C CA . SER C 1 19 ? -38.954 -2.510 17.572 1.00 28.25 280 SER A CA 1
ATOM 1884 C C . SER C 1 19 ? -39.210 -3.033 16.161 1.00 32.07 280 SER A C 1
ATOM 1885 O O . SER C 1 19 ? -39.175 -2.292 15.175 1.00 30.25 280 SER A O 1
ATOM 1888 N N . LEU C 1 20 ? -39.470 -4.329 16.079 1.00 30.61 281 LEU A N 1
ATOM 1889 C CA . LEU C 1 20 ? -39.505 -5.033 14.809 1.00 26.13 281 LEU A CA 1
ATOM 1890 C C . LEU C 1 20 ? -40.790 -4.734 14.040 1.00 26.88 281 LEU A C 1
ATOM 1891 O O . LEU C 1 20 ? -41.881 -4.662 14.615 1.00 28.41 281 LEU A O 1
ATOM 1896 N N . VAL C 1 21 ? -40.653 -4.533 12.734 1.00 28.92 282 VAL A N 1
ATOM 1897 C CA . VAL C 1 21 ? -41.793 -4.520 11.821 1.00 32.22 282 VAL A CA 1
ATOM 1898 C C . VAL C 1 21 ? -41.931 -5.852 11.100 1.00 34.51 282 VAL A C 1
ATOM 1899 O O . VAL C 1 21 ? -42.992 -6.479 11.141 1.00 30.74 282 VAL A O 1
ATOM 1903 N N . SER C 1 22 ? -40.852 -6.314 10.462 1.00 29.83 283 SER A N 1
ATOM 1904 C CA . SER C 1 22 ? -40.841 -7.604 9.778 1.00 30.17 283 SER A CA 1
ATOM 1905 C C . SER C 1 22 ? -39.405 -8.101 9.673 1.00 29.77 283 SER A C 1
ATOM 1906 O O . SER C 1 22 ? -38.454 -7.317 9.732 1.00 26.95 283 SER A O 1
ATOM 1909 N N . MET C 1 23 ? -39.257 -9.418 9.526 1.00 33.52 284 MET A N 1
ATOM 1910 C CA . MET C 1 23 ? -37.945 -10.025 9.339 1.00 36.48 284 MET A CA 1
ATOM 1911 C C . MET C 1 23 ? -38.025 -11.125 8.289 1.00 30.46 284 MET A C 1
ATOM 1912 O O . MET C 1 23 ? -39.028 -11.832 8.189 1.00 31.58 284 MET A O 1
ATOM 1917 N N . ASP C 1 24 ? -36.936 -11.261 7.524 1.00 30.73 285 ASP A N 1
ATOM 1918 C CA . ASP C 1 24 ? -36.672 -12.351 6.586 1.00 35.32 285 ASP A CA 1
ATOM 1919 C C . ASP C 1 24 ? -37.008 -13.728 7.136 1.00 34.42 285 ASP A C 1
ATOM 1920 O O . ASP C 1 24 ? -36.831 -13.988 8.331 1.00 32.13 285 ASP A O 1
ATOM 1925 N N . GLN C 1 25 ? -37.453 -14.626 6.256 1.00 34.81 286 GLN A N 1
ATOM 1926 C CA . GLN C 1 25 ? -37.571 -16.029 6.635 1.00 35.78 286 GLN A CA 1
ATOM 1927 C C . GLN C 1 25 ? -36.244 -16.568 7.162 1.00 36.22 286 GLN A C 1
ATOM 1928 O O . GLN C 1 25 ? -36.210 -17.244 8.198 1.00 34.86 286 GLN A O 1
ATOM 1934 N N . ARG C 1 26 ? -35.138 -16.266 6.474 1.00 35.11 287 ARG A N 1
ATOM 1935 C CA . ARG C 1 26 ? -33.828 -16.712 6.944 1.00 35.87 287 ARG A CA 1
ATOM 1936 C C . ARG C 1 26 ? -33.568 -16.253 8.374 1.00 32.83 287 ARG A C 1
ATOM 1937 O O . ARG C 1 26 ? -33.163 -17.047 9.230 1.00 32.65 287 ARG A O 1
ATOM 1945 N N . GLY C 1 27 ? -33.799 -14.970 8.651 1.00 31.55 288 GLY A N 1
ATOM 1946 C CA . GLY C 1 27 ? -33.538 -14.458 9.989 1.00 29.91 288 GLY A CA 1
ATOM 1947 C C . GLY C 1 27 ? -34.436 -15.077 11.043 1.00 29.82 288 GLY A C 1
ATOM 1948 O O . GLY C 1 27 ? -33.982 -15.418 12.138 1.00 29.06 288 GLY A O 1
ATOM 1949 N N . LYS C 1 28 ? -35.724 -15.226 10.733 1.00 30.67 289 LYS A N 1
ATOM 1950 C CA . LYS C 1 28 ? -36.638 -15.826 11.701 1.00 36.68 289 LYS A CA 1
ATOM 1951 C C . LYS C 1 28 ? -36.277 -17.283 11.970 1.00 35.27 289 LYS A C 1
ATOM 1952 O O . LYS C 1 28 ? -36.382 -17.757 13.109 1.00 31.25 289 LYS A O 1
ATOM 1958 N N . HIS C 1 29 ? -35.829 -18.000 10.934 1.00 33.01 290 HIS A N 1
ATOM 1959 C CA . HIS C 1 29 ? -35.341 -19.365 11.110 1.00 35.73 290 HIS A CA 1
ATOM 1960 C C . HIS C 1 29 ? -34.082 -19.399 11.978 1.00 40.41 290 HIS A C 1
ATOM 1961 O O . HIS C 1 29 ? -33.934 -20.272 12.840 1.00 32.83 290 HIS A O 1
ATOM 1968 N N . ILE C 1 30 ? -33.169 -18.446 11.772 1.00 31.73 291 ILE A N 1
ATOM 1969 C CA . ILE C 1 30 ? -31.951 -18.380 12.578 1.00 31.11 291 ILE A CA 1
ATOM 1970 C C . ILE C 1 30 ? -32.285 -18.102 14.038 1.00 30.07 291 ILE A C 1
ATOM 1971 O O . ILE C 1 30 ? -31.710 -18.710 14.951 1.00 29.39 291 ILE A O 1
ATOM 1976 N N . LEU C 1 31 ? -33.201 -17.173 14.286 1.00 28.60 292 LEU A N 1
ATOM 1977 C CA . LEU C 1 31 ? -33.467 -16.748 15.655 1.00 31.37 292 LEU A CA 1
ATOM 1978 C C . LEU C 1 31 ? -34.563 -17.560 16.327 1.00 36.80 292 LEU A C 1
ATOM 1979 O O . LEU C 1 31 ? -34.592 -17.624 17.561 1.00 32.35 292 LEU A O 1
ATOM 1984 N N . GLY C 1 32 ? -35.442 -18.193 15.553 1.00 39.34 293 GLY A N 1
ATOM 1985 C CA . GLY C 1 32 ? -36.443 -19.082 16.106 1.00 44.54 293 GLY A CA 1
ATOM 1986 C C . GLY C 1 32 ? -37.770 -18.451 16.463 1.00 40.04 293 GLY A C 1
ATOM 1987 O O . GLY C 1 32 ? -38.557 -19.080 17.176 1.00 40.42 293 GLY A O 1
ATOM 1988 N N . TYR C 1 33 ? -38.053 -17.240 15.989 1.00 35.75 294 TYR A N 1
ATOM 1989 C CA . TYR C 1 33 ? -39.256 -16.511 16.363 1.00 30.49 294 TYR A CA 1
ATOM 1990 C C . TYR C 1 33 ? -40.185 -16.336 15.170 1.00 35.25 294 TYR A C 1
ATOM 1991 O O . TYR C 1 33 ? -39.740 -16.186 14.029 1.00 35.87 294 TYR A O 1
ATOM 2000 N N . ALA C 1 34 ? -41.483 -16.332 15.449 1.00 33.09 295 ALA A N 1
ATOM 2001 C CA . ALA C 1 34 ? -42.465 -15.940 14.451 1.00 37.48 295 ALA A CA 1
ATOM 2002 C C . ALA C 1 34 ? -42.500 -14.421 14.335 1.00 32.80 295 ALA A C 1
ATOM 2003 O O . ALA C 1 34 ? -42.151 -13.702 15.275 1.00 30.37 295 ALA A O 1
ATOM 2005 N N . ASP C 1 35 ? -42.912 -13.932 13.161 1.00 43.72 296 ASP A N 1
ATOM 2006 C CA . ASP C 1 35 ? -43.005 -12.486 12.954 1.00 38.38 296 ASP A CA 1
ATOM 2007 C C . ASP C 1 35 ? -43.838 -11.827 14.053 1.00 40.02 296 ASP A C 1
ATOM 2008 O O . ASP C 1 35 ? -43.447 -10.797 14.616 1.00 30.15 296 ASP A O 1
ATOM 2013 N N . ALA C 1 36 ? -44.987 -12.431 14.386 1.00 32.99 297 ALA A N 1
ATOM 2014 C CA . ALA C 1 36 ? -45.885 -11.835 15.373 1.00 35.06 297 ALA A CA 1
ATOM 2015 C C . ALA C 1 36 ? -45.274 -11.824 16.773 1.00 33.21 297 ALA A C 1
ATOM 2016 O O . ALA C 1 36 ? -45.651 -10.989 17.605 1.00 28.44 297 ALA A O 1
ATOM 2018 N N . GLU C 1 37 ? -44.354 -12.747 17.062 1.00 29.10 298 GLU A N 1
ATOM 2019 C CA . GLU C 1 37 ? -43.653 -12.715 18.343 1.00 27.21 298 GLU A CA 1
ATOM 2020 C C . GLU C 1 37 ? -42.729 -11.509 18.425 1.00 28.44 298 GLU A C 1
ATOM 2021 O O . GLU C 1 37 ? -42.759 -10.747 19.400 1.00 24.40 298 GLU A O 1
ATOM 2027 N N . LEU C 1 38 ? -41.874 -11.350 17.415 1.00 25.84 299 LEU A N 1
ATOM 2028 C CA . LEU C 1 38 ? -40.899 -10.263 17.403 1.00 25.02 299 LEU A CA 1
ATOM 2029 C C . LEU C 1 38 ? -41.582 -8.906 17.477 1.00 29.42 299 LEU A C 1
ATOM 2030 O O . LEU C 1 38 ? -41.134 -8.015 18.209 1.00 24.64 299 LEU A O 1
ATOM 2035 N N . VAL C 1 39 ? -42.680 -8.739 16.735 1.00 26.22 300 VAL A N 1
ATOM 2036 C CA . VAL C 1 39 ? -43.357 -7.448 16.644 1.00 26.70 300 VAL A CA 1
ATOM 2037 C C . VAL C 1 39 ? -43.885 -7.001 18.001 1.00 25.59 300 VAL A C 1
ATOM 2038 O O . VAL C 1 39 ? -43.953 -5.796 18.283 1.00 28.99 300 VAL A O 1
ATOM 2042 N N . ASN C 1 40 ? -44.253 -7.946 18.868 1.00 20.74 301 ASN A N 1
ATOM 2043 C CA . ASN C 1 40 ? -44.802 -7.610 20.176 1.00 20.58 301 ASN A CA 1
ATOM 2044 C C . ASN C 1 40 ? -43.758 -7.608 21.283 1.00 19.89 301 ASN A C 1
ATOM 2045 O O . ASN C 1 40 ? -44.120 -7.643 22.467 1.00 28.80 301 ASN A O 1
ATOM 2050 N N . MET C 1 41 ? -42.478 -7.572 20.933 1.00 23.89 302 MET A N 1
ATOM 2051 C CA . MET C 1 41 ? -41.423 -7.302 21.898 1.00 25.15 302 MET A CA 1
ATOM 2052 C C . MET C 1 41 ? -40.927 -5.867 21.758 1.00 23.46 302 MET A C 1
ATOM 2053 O O . MET C 1 41 ? -41.097 -5.227 20.721 1.00 21.92 302 MET A O 1
ATOM 2058 N N . GLY C 1 42 ? -40.308 -5.370 22.829 1.00 20.87 303 GLY A N 1
ATOM 2059 C CA . GLY C 1 42 ? -39.545 -4.140 22.730 1.00 23.09 303 GLY A CA 1
ATOM 2060 C C . GLY C 1 42 ? -38.268 -4.346 21.940 1.00 21.01 303 GLY A C 1
ATOM 2061 O O . GLY C 1 42 ? -37.723 -5.448 21.869 1.00 23.24 303 GLY A O 1
ATOM 2062 N N . GLY C 1 43 ? -37.771 -3.259 21.346 1.00 23.57 304 GLY A N 1
ATOM 2063 C CA . GLY C 1 43 ? -36.611 -3.350 20.469 1.00 20.99 304 GLY A CA 1
ATOM 2064 C C . GLY C 1 43 ? -35.327 -3.765 21.154 1.00 21.87 304 GLY A C 1
ATOM 2065 O O . GLY C 1 43 ? -34.357 -4.103 20.467 1.00 21.57 304 GLY A O 1
ATOM 2066 N N . TYR C 1 44 ? -35.298 -3.776 22.481 1.00 18.20 305 TYR A N 1
ATOM 2067 C CA . TYR C 1 44 ? -34.085 -4.121 23.207 1.00 18.98 305 TYR A CA 1
ATOM 2068 C C . TYR C 1 44 ? -34.242 -5.383 24.048 1.00 14.60 305 TYR A C 1
ATOM 2069 O O . TYR C 1 44 ? -33.350 -5.694 24.845 1.00 17.20 305 TYR A O 1
ATOM 2078 N N . ASP C 1 45 ? -35.340 -6.129 23.871 1.00 16.80 306 ASP A N 1
ATOM 2079 C CA . ASP C 1 45 ? -35.642 -7.265 24.737 1.00 14.99 306 ASP A CA 1
ATOM 2080 C C . ASP C 1 45 ? -34.683 -8.438 24.518 1.00 19.82 306 ASP A C 1
ATOM 2081 O O . ASP C 1 45 ? -34.466 -9.227 25.440 1.00 20.29 306 ASP A O 1
ATOM 2086 N N . LEU C 1 46 ? -34.075 -8.544 23.341 1.00 14.51 307 LEU A N 1
ATOM 2087 C CA . LEU C 1 46 ? -33.207 -9.667 23.003 1.00 17.65 307 LEU A CA 1
ATOM 2088 C C . LEU C 1 46 ? -31.731 -9.295 22.961 1.00 15.64 307 LEU A C 1
ATOM 2089 O O . LEU C 1 46 ? -30.892 -10.163 22.685 1.00 18.79 307 LEU A O 1
ATOM 2094 N N . VAL C 1 47 ? -31.393 -8.038 23.235 1.00 17.65 308 VAL A N 1
ATOM 2095 C CA . VAL C 1 47 ? -30.007 -7.584 23.226 1.00 13.38 308 VAL A CA 1
ATOM 2096 C C . VAL C 1 47 ? -29.308 -8.046 24.499 1.00 15.33 308 VAL A C 1
ATOM 2097 O O . VAL C 1 47 ? -29.801 -7.816 25.613 1.00 18.78 308 VAL A O 1
ATOM 2101 N N . HIS C 1 48 ? -28.147 -8.690 24.331 1.00 13.65 309 HIS A N 1
ATOM 2102 C CA . HIS C 1 48 ? -27.318 -9.135 25.451 1.00 13.78 309 HIS A CA 1
ATOM 2103 C C . HIS C 1 48 ? -26.916 -7.956 26.332 1.00 15.55 309 HIS A C 1
ATOM 2104 O O . HIS C 1 48 ? -26.516 -6.896 25.832 1.00 12.82 309 HIS A O 1
ATOM 2111 N N . TYR C 1 49 ? -26.986 -8.164 27.660 1.00 16.77 310 TYR A N 1
ATOM 2112 C CA . TYR C 1 49 ? -26.787 -7.077 28.620 1.00 19.77 310 TYR A CA 1
ATOM 2113 C C . TYR C 1 49 ? -25.398 -6.450 28.511 1.00 16.46 310 TYR A C 1
ATOM 2114 O O . TYR C 1 49 ? -25.229 -5.269 28.848 1.00 16.63 310 TYR A O 1
ATOM 2123 N N . ASP C 1 50 ? -24.389 -7.218 28.088 1.00 15.09 311 ASP A N 1
ATOM 2124 C CA . ASP C 1 50 ? -23.046 -6.658 27.920 1.00 17.36 311 ASP A CA 1
ATOM 2125 C C . ASP C 1 50 ? -22.903 -5.863 26.625 1.00 17.06 311 ASP A C 1
ATOM 2126 O O . ASP C 1 50 ? -21.900 -5.156 26.454 1.00 13.17 311 ASP A O 1
ATOM 2131 N N . ASP C 1 51 ? -23.879 -5.968 25.724 1.00 14.65 312 ASP A N 1
ATOM 2132 C CA . ASP C 1 51 ? -23.866 -5.298 24.430 1.00 15.85 312 ASP A CA 1
ATOM 2133 C C . ASP C 1 51 ? -24.860 -4.149 24.361 1.00 12.76 312 ASP A C 1
ATOM 2134 O O . ASP C 1 51 ? -24.970 -3.497 23.310 1.00 14.56 312 ASP A O 1
ATOM 2139 N N . LEU C 1 52 ? -25.582 -3.890 25.457 1.00 12.01 313 LEU A N 1
ATOM 2140 C CA . LEU C 1 52 ? -26.658 -2.908 25.446 1.00 11.67 313 LEU A CA 1
ATOM 2141 C C . LEU C 1 52 ? -26.131 -1.513 25.153 1.00 14.09 313 LEU A C 1
ATOM 2142 O O . LEU C 1 52 ? -26.725 -0.777 24.360 1.00 15.92 313 LEU A O 1
ATOM 2147 N N . ALA C 1 53 ? -25.029 -1.120 25.802 1.00 11.60 314 ALA A N 1
ATOM 2148 C CA . ALA C 1 53 ? -24.479 0.206 25.552 1.00 18.60 314 ALA A CA 1
ATOM 2149 C C . ALA C 1 53 ? -24.004 0.328 24.110 1.00 11.89 314 ALA A C 1
ATOM 2150 O O . ALA C 1 53 ? -24.169 1.380 23.477 1.00 15.29 314 ALA A O 1
ATOM 2152 N N . TYR C 1 54 ? -23.421 -0.748 23.573 1.00 13.35 315 TYR A N 1
ATOM 2153 C CA . TYR C 1 54 ? -22.901 -0.717 22.209 1.00 12.66 315 TYR A CA 1
ATOM 2154 C C . TYR C 1 54 ? -24.030 -0.557 21.204 1.00 12.62 315 TYR A C 1
ATOM 2155 O O . TYR C 1 54 ? -23.944 0.268 20.275 1.00 14.72 315 TYR A O 1
ATOM 2164 N N . VAL C 1 55 ? -25.093 -1.350 21.368 1.00 12.42 316 VAL A N 1
ATOM 2165 C CA . VAL C 1 55 ? -26.248 -1.275 20.468 1.00 12.51 316 VAL A CA 1
ATOM 2166 C C . VAL C 1 55 ? -26.928 0.075 20.599 1.00 12.25 316 VAL A C 1
ATOM 2167 O O . VAL C 1 55 ? -27.312 0.688 19.597 1.00 13.71 316 VAL A O 1
ATOM 2171 N N . ALA C 1 56 ? -27.089 0.561 21.840 1.00 11.84 317 ALA A N 1
ATOM 2172 C CA . ALA C 1 56 ? -27.741 1.850 22.053 1.00 13.74 317 ALA A CA 1
ATOM 2173 C C . ALA C 1 56 ? -26.947 2.987 21.406 1.00 12.86 317 ALA A C 1
ATOM 2174 O O . ALA C 1 56 ? -27.529 3.945 20.887 1.00 14.22 317 ALA A O 1
ATOM 2176 N N . SER C 1 57 ? -25.615 2.911 21.445 1.00 12.21 318 SER A N 1
ATOM 2177 C CA . SER C 1 57 ? -24.809 3.958 20.826 1.00 12.68 318 SER A CA 1
ATOM 2178 C C . SER C 1 57 ? -24.956 3.933 19.310 1.00 13.21 318 SER A C 1
ATOM 2179 O O . SER C 1 57 ? -25.042 4.989 18.666 1.00 13.63 318 SER A O 1
ATOM 2182 N N . ALA C 1 58 ? -25.025 2.737 18.725 1.00 13.33 319 ALA A N 1
ATOM 2183 C CA . ALA C 1 58 ? -25.272 2.634 17.290 1.00 19.29 319 ALA A CA 1
ATOM 2184 C C . ALA C 1 58 ? -26.666 3.147 16.923 1.00 13.96 319 ALA A C 1
ATOM 2185 O O . ALA C 1 58 ? -26.853 3.768 15.870 1.00 14.59 319 ALA A O 1
ATOM 2187 N N . HIS C 1 59 ? -27.654 2.885 17.776 1.00 13.37 320 HIS A N 1
ATOM 2188 C CA . HIS C 1 59 ? -28.998 3.413 17.569 1.00 18.41 320 HIS A CA 1
ATOM 2189 C C . HIS C 1 59 ? -28.973 4.941 17.494 1.00 15.52 320 HIS A C 1
ATOM 2190 O O . HIS C 1 59 ? -29.604 5.542 16.612 1.00 16.64 320 HIS A O 1
ATOM 2197 N N . GLN C 1 60 ? -28.215 5.585 18.387 1.00 16.30 321 GLN A N 1
ATOM 2198 C CA . GLN C 1 60 ? -28.070 7.040 18.330 1.00 20.67 321 GLN A CA 1
ATOM 2199 C C . GLN C 1 60 ? -27.322 7.482 17.076 1.00 17.29 321 GLN A C 1
ATOM 2200 O O . GLN C 1 60 ? -27.663 8.509 16.474 1.00 18.34 321 GLN A O 1
ATOM 2206 N N . GLU C 1 61 ? -26.297 6.726 16.661 1.00 14.78 322 GLU A N 1
ATOM 2207 C CA . GLU C 1 61 ? -25.626 7.044 15.403 1.00 17.60 322 GLU A CA 1
ATOM 2208 C C . GLU C 1 61 ? -26.604 6.990 14.238 1.00 17.79 322 GLU A C 1
ATOM 2209 O O . GLU C 1 61 ? -26.621 7.885 13.386 1.00 17.17 322 GLU A O 1
ATOM 2215 N N . LEU C 1 62 ? -27.443 5.955 14.196 1.00 16.50 323 LEU A N 1
ATOM 2216 C CA . LEU C 1 62 ? -28.400 5.825 13.103 1.00 18.86 323 LEU A CA 1
ATOM 2217 C C . LEU C 1 62 ? -29.409 6.975 13.103 1.00 17.70 323 LEU A C 1
ATOM 2218 O O . LEU C 1 62 ? -29.763 7.509 12.043 1.00 17.79 323 LEU A O 1
ATOM 2223 N N . LEU C 1 63 ? -29.865 7.380 14.288 1.00 18.91 324 LEU A N 1
ATOM 2224 C CA . LEU C 1 63 ? -30.865 8.438 14.397 1.00 16.36 324 LEU A CA 1
ATOM 2225 C C . LEU C 1 63 ? -30.309 9.788 13.954 1.00 23.02 324 LEU A C 1
ATOM 2226 O O . LEU C 1 63 ? -30.967 10.533 13.220 1.00 21.27 324 LEU A O 1
ATOM 2231 N N . LYS C 1 64 ? -29.108 10.135 14.413 1.00 19.69 325 LYS A N 1
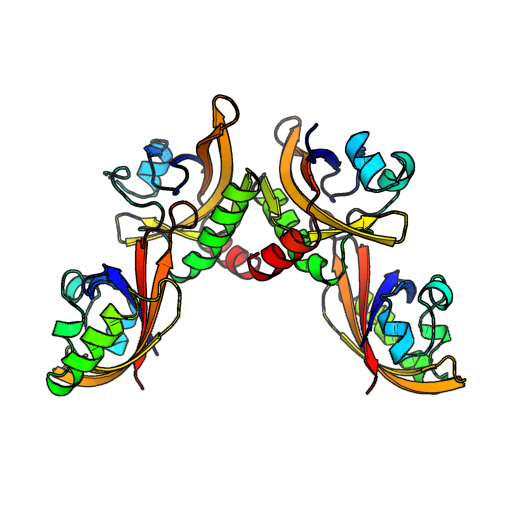ATOM 2232 C CA . LYS C 1 64 ? -28.558 11.457 14.144 1.00 19.44 325 LYS A CA 1
ATOM 2233 C C . LYS C 1 64 ? -27.915 11.556 12.768 1.00 23.96 325 LYS A C 1
ATOM 2234 O O . LYS C 1 64 ? -27.813 12.652 12.214 1.00 24.93 325 LYS A O 1
ATOM 2240 N N . THR C 1 65 ? -27.518 10.438 12.198 1.00 21.80 326 THR A N 1
ATOM 2241 C CA . THR C 1 65 ? -26.676 10.397 11.020 1.00 25.15 326 THR A CA 1
ATOM 2242 C C . THR C 1 65 ? -27.355 9.777 9.805 1.00 22.08 326 THR A C 1
ATOM 2243 O O . THR C 1 65 ? -27.033 10.152 8.671 1.00 22.02 326 THR A O 1
ATOM 2247 N N . GLY C 1 66 ? -28.291 8.859 10.013 1.00 21.79 327 GLY A N 1
ATOM 2248 C CA . GLY C 1 66 ? -28.909 8.099 8.949 1.00 26.21 327 GLY A CA 1
ATOM 2249 C C . GLY C 1 66 ? -28.333 6.711 8.742 1.00 22.32 327 GLY A C 1
ATOM 2250 O O . GLY C 1 66 ? -28.920 5.927 7.991 1.00 22.28 327 GLY A O 1
ATOM 2251 N N . ALA C 1 67 ? -27.202 6.387 9.371 1.00 20.09 328 ALA A N 1
ATOM 2252 C CA . ALA C 1 67 ? -26.590 5.081 9.193 1.00 24.75 328 ALA A CA 1
ATOM 2253 C C . ALA C 1 67 ? -25.866 4.694 10.470 1.00 18.98 328 ALA A C 1
ATOM 2254 O O . ALA C 1 67 ? -25.469 5.550 11.270 1.00 18.65 328 ALA A O 1
ATOM 2256 N N . SER C 1 68 ? -25.676 3.386 10.642 1.00 18.70 329 SER A N 1
ATOM 2257 C CA . SER C 1 68 ? -24.801 2.891 11.695 1.00 18.20 329 SER A CA 1
ATOM 2258 C C . SER C 1 68 ? -24.294 1.521 11.291 1.00 18.80 329 SER A C 1
ATOM 2259 O O . SER C 1 68 ? -24.895 0.837 10.452 1.00 18.98 329 SER A O 1
ATOM 2262 N N . GLY C 1 69 ? -23.188 1.123 11.899 1.00 18.21 330 GLY A N 1
ATOM 2263 C CA . GLY C 1 69 ? -22.674 -0.225 11.758 1.00 18.56 330 GLY A CA 1
ATOM 2264 C C . GLY C 1 69 ? -22.326 -0.803 13.113 1.00 28.43 330 GLY A C 1
ATOM 2265 O O . GLY C 1 69 ? -21.732 -0.126 13.956 1.00 18.08 330 GLY A O 1
ATOM 2266 N N . MET C 1 70 ? -22.707 -2.058 13.318 1.00 17.50 331 MET A N 1
ATOM 2267 C CA . MET C 1 70 ? -22.454 -2.770 14.569 1.00 16.79 331 MET A CA 1
ATOM 2268 C C . MET C 1 70 ? -21.622 -3.997 14.214 1.00 20.81 331 MET A C 1
ATOM 2269 O O . MET C 1 70 ? -22.144 -4.928 13.597 1.00 18.14 331 MET A O 1
ATOM 2274 N N . ILE C 1 71 ? -20.330 -4.019 14.575 1.00 16.19 332 ILE A N 1
ATOM 2275 C CA . ILE C 1 71 ? -19.506 -5.114 14.044 1.00 14.97 332 ILE A CA 1
ATOM 2276 C C . ILE C 1 71 ? -19.747 -6.446 14.756 1.00 15.00 332 ILE A C 1
ATOM 2277 O O . ILE C 1 71 ? -19.554 -7.508 14.144 1.00 16.78 332 ILE A O 1
ATOM 2282 N N . ALA C 1 72 ? -20.206 -6.429 16.007 1.00 15.50 333 ALA A N 1
ATOM 2283 C CA . ALA C 1 72 ? -20.536 -7.669 16.706 1.00 19.86 333 ALA A CA 1
ATOM 2284 C C . ALA C 1 72 ? -21.337 -7.387 17.970 1.00 15.37 333 ALA A C 1
ATOM 2285 O O . ALA C 1 72 ? -20.951 -6.542 18.781 1.00 14.79 333 ALA A O 1
ATOM 2287 N N . TYR C 1 73 ? -22.442 -8.105 18.141 1.00 14.00 334 TYR A N 1
ATOM 2288 C CA . TYR C 1 73 ? -23.247 -8.061 19.353 1.00 19.69 334 TYR A CA 1
ATOM 2289 C C . TYR C 1 73 ? -24.062 -9.346 19.391 1.00 17.36 334 TYR A C 1
ATOM 2290 O O . TYR C 1 73 ? -24.170 -10.061 18.388 1.00 19.09 334 TYR A O 1
ATOM 2299 N N . ARG C 1 74 ? -24.656 -9.620 20.551 1.00 14.94 335 ARG A N 1
ATOM 2300 C CA . ARG C 1 74 ? -25.390 -10.860 20.784 1.00 24.21 335 ARG A CA 1
ATOM 2301 C C . ARG C 1 74 ? -26.891 -10.612 20.899 1.00 21.32 335 ARG A C 1
ATOM 2302 O O . ARG C 1 74 ? -27.337 -9.672 21.571 1.00 21.25 335 ARG A O 1
ATOM 2310 N N . TYR C 1 75 ? -27.656 -11.477 20.241 1.00 20.63 336 TYR A N 1
ATOM 2311 C CA . TYR C 1 75 ? -29.110 -11.425 20.184 1.00 18.92 336 TYR A CA 1
ATOM 2312 C C . TYR C 1 75 ? -29.634 -12.762 20.687 1.00 19.03 336 TYR A C 1
ATOM 2313 O O . TYR C 1 75 ? -29.165 -13.814 20.243 1.00 23.52 336 TYR A O 1
ATOM 2322 N N . GLN C 1 76 ? -30.583 -12.740 21.617 1.00 19.53 337 GLN A N 1
ATOM 2323 C CA . GLN C 1 76 ? -30.978 -13.991 22.249 1.00 21.19 337 GLN A CA 1
ATOM 2324 C C . GLN C 1 76 ? -31.947 -14.756 21.348 1.00 25.66 337 GLN A C 1
ATOM 2325 O O . GLN C 1 76 ? -32.992 -14.230 20.947 1.00 23.73 337 GLN A O 1
ATOM 2331 N N . LYS C 1 77 ? -31.591 -15.993 21.027 1.00 22.52 338 LYS A N 1
ATOM 2332 C CA . LYS C 1 77 ? -32.466 -16.863 20.256 1.00 23.99 338 LYS A CA 1
ATOM 2333 C C . LYS C 1 77 ? -33.596 -17.385 21.135 1.00 24.83 338 LYS A C 1
ATOM 2334 O O . LYS C 1 77 ? -33.529 -17.347 22.368 1.00 24.67 338 LYS A O 1
ATOM 2340 N N . LYS C 1 78 ? -34.638 -17.900 20.477 1.00 26.14 339 LYS A N 1
ATOM 2341 C CA . LYS C 1 78 ? -35.801 -18.403 21.204 1.00 27.14 339 LYS A CA 1
ATOM 2342 C C . LYS C 1 78 ? -35.409 -19.481 22.209 1.00 34.68 339 LYS A C 1
ATOM 2343 O O . LYS C 1 78 ? -35.990 -19.566 23.299 1.00 29.16 339 LYS A O 1
ATOM 2349 N N . ASP C 1 79 ? -34.423 -20.311 21.870 1.00 33.95 340 ASP A N 1
ATOM 2350 C CA . ASP C 1 79 ? -34.003 -21.357 22.797 1.00 39.53 340 ASP A CA 1
ATOM 2351 C C . ASP C 1 79 ? -33.092 -20.844 23.908 1.00 37.58 340 ASP A C 1
ATOM 2352 O O . ASP C 1 79 ? -32.653 -21.645 24.738 1.00 32.62 340 ASP A O 1
ATOM 2357 N N . GLY C 1 80 ? -32.792 -19.541 23.945 1.00 27.16 341 GLY A N 1
ATOM 2358 C CA . GLY C 1 80 ? -32.030 -18.939 25.019 1.00 32.49 341 GLY A CA 1
ATOM 2359 C C . GLY C 1 80 ? -30.557 -18.752 24.724 1.00 31.24 341 GLY A C 1
ATOM 2360 O O . GLY C 1 80 ? -29.895 -17.953 25.403 1.00 33.13 341 GLY A O 1
ATOM 2361 N N . GLU C 1 81 ? -30.028 -19.477 23.746 1.00 27.12 342 GLU A N 1
ATOM 2362 C CA . GLU C 1 81 ? -28.662 -19.288 23.292 1.00 28.24 342 GLU A CA 1
ATOM 2363 C C . GLU C 1 81 ? -28.504 -17.917 22.654 1.00 27.39 342 GLU A C 1
ATOM 2364 O O . GLU C 1 81 ? -29.477 -17.276 22.253 1.00 25.25 342 GLU A O 1
ATOM 2370 N N . TRP C 1 82 ? -27.259 -17.468 22.558 1.00 28.71 343 TRP A N 1
ATOM 2371 C CA . TRP C 1 82 ? -26.943 -16.166 21.987 1.00 24.00 343 TRP A CA 1
ATOM 2372 C C . TRP C 1 82 ? -26.468 -16.337 20.549 1.00 30.45 343 TRP A C 1
ATOM 2373 O O . TRP C 1 82 ? -25.629 -17.197 20.263 1.00 27.09 343 TRP A O 1
ATOM 2384 N N . GLN C 1 83 ? -27.026 -15.536 19.648 1.00 24.07 344 GLN A N 1
ATOM 2385 C CA . GLN C 1 83 ? -26.564 -15.449 18.269 1.00 22.98 344 GLN A CA 1
ATOM 2386 C C 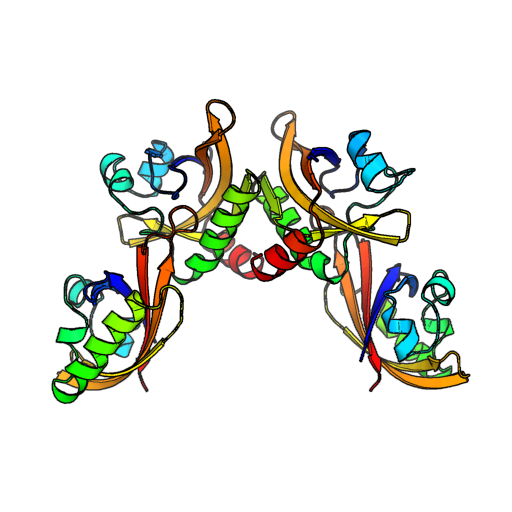. GLN C 1 83 ? -25.714 -14.193 18.118 1.00 25.23 344 GLN A C 1
ATOM 2387 O O . GLN C 1 83 ? -26.213 -13.081 18.314 1.00 20.28 344 GLN A O 1
ATOM 2393 N N . TRP C 1 84 ? -24.434 -14.366 17.782 1.00 21.58 345 TRP A N 1
ATOM 2394 C CA . TRP C 1 84 ? -23.601 -13.223 17.432 1.00 19.80 345 TRP A CA 1
ATOM 2395 C C . TRP C 1 84 ? -24.006 -12.691 16.063 1.00 22.34 345 TRP A C 1
ATOM 2396 O O . TRP C 1 84 ? -24.107 -13.453 15.099 1.00 24.04 345 TRP A O 1
ATOM 2407 N N . LEU C 1 85 ? -24.222 -11.384 15.970 1.00 19.51 346 LEU A N 1
ATOM 2408 C CA . LEU C 1 85 ? -24.636 -10.770 14.720 1.00 20.32 346 LEU A CA 1
ATOM 2409 C C . LEU C 1 85 ? -23.741 -9.583 14.398 1.00 19.93 346 LEU A C 1
ATOM 2410 O O . LEU C 1 85 ? -23.162 -8.955 15.285 1.00 22.22 346 LEU A O 1
ATOM 2415 N N . GLN C 1 86 ? -23.656 -9.277 13.109 1.00 18.70 347 GLN A N 1
ATOM 2416 C CA . GLN C 1 86 ? -22.971 -8.093 12.614 1.00 27.02 347 GLN A CA 1
ATOM 2417 C C . GLN C 1 86 ? -23.953 -7.381 11.693 1.00 25.17 347 GLN A C 1
ATOM 2418 O O . GLN C 1 86 ? -24.501 -8.000 10.774 1.00 21.86 347 GLN A O 1
ATOM 2424 N N . THR C 1 87 ? -24.201 -6.097 11.952 1.00 18.62 348 THR A N 1
ATOM 2425 C CA . THR C 1 87 ? -25.371 -5.425 11.398 1.00 19.07 348 THR A CA 1
ATOM 2426 C C . THR C 1 87 ? -25.053 -4.037 10.859 1.00 17.74 348 THR A C 1
ATOM 2427 O O . THR C 1 87 ? -24.368 -3.250 11.516 1.00 22.36 348 THR A O 1
ATOM 2431 N N . SER C 1 88 ? -25.579 -3.730 9.672 1.00 18.43 349 SER A N 1
ATOM 2432 C CA . SER C 1 88 ? -25.657 -2.362 9.179 1.00 20.46 349 SER A CA 1
ATOM 2433 C C . SER C 1 88 ? -27.105 -1.882 9.232 1.00 23.83 349 SER A C 1
ATOM 2434 O O . SER C 1 88 ? -28.043 -2.661 9.028 1.00 23.59 349 SER A O 1
ATOM 2437 N N . SER C 1 89 ? -27.282 -0.591 9.522 1.00 19.08 350 SER A N 1
ATOM 2438 C CA . SER C 1 89 ? -28.601 0.017 9.656 1.00 26.99 350 SER A CA 1
ATOM 2439 C C . SER C 1 89 ? -28.674 1.271 8.796 1.00 28.84 350 SER A C 1
ATOM 2440 O O . SER C 1 89 ? -27.715 2.046 8.742 1.00 22.34 350 SER A O 1
ATOM 2443 N N . ARG C 1 90 ? -29.816 1.473 8.131 1.00 24.40 351 ARG A N 1
ATOM 2444 C CA . ARG C 1 90 ? -30.066 2.663 7.327 1.00 22.66 351 ARG A CA 1
ATOM 2445 C C . ARG C 1 90 ? -31.444 3.224 7.650 1.00 29.21 351 ARG A C 1
ATOM 2446 O O . ARG C 1 90 ? -32.412 2.470 7.782 1.00 22.80 351 ARG A O 1
ATOM 2454 N N . LEU C 1 91 ? -31.527 4.546 7.762 1.00 23.25 352 LEU A N 1
ATOM 2455 C CA . LEU C 1 91 ? -32.800 5.224 7.963 1.00 27.05 352 LEU A CA 1
ATOM 2456 C C . LEU C 1 91 ? -33.484 5.395 6.614 1.00 28.96 352 LEU A C 1
ATOM 2457 O O . LEU C 1 91 ? -32.886 5.917 5.675 1.00 27.52 352 LEU A O 1
ATOM 2462 N N . VAL C 1 92 ? -34.720 4.936 6.510 1.00 26.73 353 VAL A N 1
ATOM 2463 C CA . VAL C 1 92 ? -35.536 5.162 5.324 1.00 31.34 353 VAL A CA 1
ATOM 2464 C C . VAL C 1 92 ? -36.507 6.281 5.645 1.00 29.93 353 VAL A C 1
ATOM 2465 O O . VAL C 1 92 ? -37.159 6.261 6.698 1.00 29.52 353 VAL A O 1
ATOM 2469 N N . TYR C 1 93 ? -36.572 7.275 4.770 1.00 31.88 354 TYR A N 1
ATOM 2470 C CA . TYR C 1 93 ? -37.386 8.457 4.997 1.00 36.51 354 TYR A CA 1
ATOM 2471 C C . TYR C 1 93 ? -38.678 8.380 4.191 1.00 42.66 354 TYR A C 1
ATOM 2472 O O . TYR C 1 93 ? -38.746 7.734 3.142 1.00 43.21 354 TYR A O 1
ATOM 2481 N N . LYS C 1 94 ? -39.712 9.037 4.707 1.00 37.13 355 LYS A N 1
ATOM 2482 C CA . LYS C 1 94 ? -40.980 9.200 4.006 1.00 38.34 355 LYS A CA 1
ATOM 2483 C C . LYS C 1 94 ? -41.296 10.684 3.986 1.00 42.24 355 LYS A C 1
ATOM 2484 O O . LYS C 1 94 ? -41.363 11.316 5.046 1.00 41.66 355 LYS A O 1
ATOM 2490 N N . ASN C 1 95 ? -41.472 11.236 2.785 1.00 47.10 356 ASN A N 1
ATOM 2491 C CA . ASN C 1 95 ? -41.714 12.664 2.598 1.00 49.71 356 ASN A CA 1
ATOM 2492 C C . ASN C 1 95 ? -40.712 13.505 3.395 1.00 45.99 356 ASN A C 1
ATOM 2493 O O . ASN C 1 95 ? -41.073 14.469 4.078 1.00 49.34 356 ASN A O 1
ATOM 2498 N N . SER C 1 96 ? -39.438 13.107 3.324 1.00 42.58 357 SER A N 1
ATOM 2499 C CA . SER C 1 96 ? -38.292 13.838 3.865 1.00 47.89 357 SER A CA 1
ATOM 2500 C C . SER C 1 96 ? -38.173 13.773 5.387 1.00 49.74 357 SER A C 1
ATOM 2501 O O . SER C 1 96 ? -37.343 14.491 5.962 1.00 57.14 357 SER A O 1
ATOM 2504 N N . LYS C 1 97 ? -38.963 12.935 6.063 1.00 42.57 358 LYS A N 1
ATOM 2505 C CA . LYS C 1 97 ? -38.849 12.750 7.507 1.00 42.43 358 LYS A CA 1
ATOM 2506 C C . LYS C 1 97 ? -38.503 11.297 7.830 1.00 34.12 358 LYS A C 1
ATOM 2507 O O . LYS C 1 97 ? -38.854 10.394 7.065 1.00 40.09 358 LYS A O 1
ATOM 2513 N N . PRO C 1 98 ? -37.813 11.034 8.940 1.00 34.35 359 PRO A N 1
ATOM 2514 C CA . PRO C 1 98 ? -37.530 9.641 9.313 1.00 30.73 359 PRO A CA 1
ATOM 2515 C C . PRO C 1 98 ? -38.804 8.808 9.379 1.00 33.07 359 PRO A C 1
ATOM 2516 O O . PRO C 1 98 ? -39.820 9.234 9.929 1.00 32.60 359 PRO A O 1
ATOM 2520 N N . ASP C 1 99 ? -38.744 7.614 8.785 1.00 28.77 360 ASP A N 1
ATOM 2521 C CA . ASP C 1 99 ? -39.886 6.709 8.702 1.00 30.67 360 ASP A CA 1
ATOM 2522 C C . ASP C 1 99 ? -39.604 5.382 9.395 1.00 31.76 360 ASP A C 1
ATOM 2523 O O . ASP C 1 99 ? -40.273 5.048 10.378 1.00 29.03 360 ASP A O 1
ATOM 2528 N N . PHE C 1 100 ? -38.633 4.608 8.918 1.00 27.08 361 PHE A N 1
ATOM 2529 C CA . PHE C 1 100 ? -38.295 3.348 9.562 1.00 31.36 361 PHE A CA 1
ATOM 2530 C C . PHE C 1 100 ? -36.843 3.017 9.251 1.00 24.10 361 PHE A C 1
ATOM 2531 O O . PHE C 1 100 ? -36.139 3.779 8.585 1.00 27.75 361 PHE A O 1
ATOM 2539 N N . VAL C 1 101 ? -36.403 1.859 9.740 1.00 22.76 362 VAL A N 1
ATOM 2540 C CA . VAL C 1 101 ? -35.008 1.436 9.684 1.00 24.61 362 VAL A CA 1
ATOM 2541 C C . VAL C 1 101 ? -34.936 0.119 8.925 1.00 25.00 362 VAL A C 1
ATOM 2542 O O . VAL C 1 101 ? -35.763 -0.772 9.155 1.00 25.16 362 VAL A O 1
ATOM 2546 N N . ILE C 1 102 ? -33.954 -0.021 8.035 1.00 22.85 363 ILE A N 1
ATOM 2547 C CA . ILE C 1 102 ? -33.674 -1.301 7.380 1.00 29.48 363 ILE A CA 1
ATOM 2548 C C . ILE C 1 102 ? -32.311 -1.776 7.844 1.00 24.54 363 ILE A C 1
ATOM 2549 O O . ILE C 1 102 ? -31.335 -1.015 7.816 1.00 26.20 363 ILE A O 1
ATOM 2554 N N . CYS C 1 103 ? -32.249 -3.022 8.286 1.00 26.15 364 CYS A N 1
ATOM 2555 C CA . CYS C 1 103 ? -31.021 -3.603 8.799 1.00 21.23 364 CYS A CA 1
ATOM 2556 C C . CYS C 1 103 ? -30.630 -4.783 7.934 1.00 27.43 364 CYS A C 1
ATOM 2557 O O . CYS C 1 103 ? -31.489 -5.543 7.477 1.00 26.31 364 CYS A O 1
ATOM 2560 N N . THR C 1 104 ? -29.331 -4.918 7.709 1.00 22.83 365 THR A N 1
ATOM 2561 C CA . THR C 1 104 ? -28.757 -6.079 7.053 1.00 22.77 365 THR A CA 1
ATOM 2562 C C . THR C 1 104 ? -27.825 -6.748 8.052 1.00 25.25 365 THR A C 1
ATOM 2563 O O . THR C 1 104 ? -26.944 -6.095 8.624 1.00 24.99 365 THR A O 1
ATOM 2567 N N . HIS C 1 105 ? -28.025 -8.040 8.257 1.00 22.30 366 HIS A N 1
ATOM 2568 C CA . HIS C 1 105 ? -27.353 -8.794 9.298 1.00 20.87 366 HIS A CA 1
ATOM 2569 C C . HIS C 1 105 ? -26.530 -9.907 8.675 1.00 25.02 366 HIS A C 1
ATOM 2570 O O . HIS C 1 105 ? -26.883 -10.434 7.621 1.00 26.01 366 HIS A O 1
ATOM 2577 N N . ARG C 1 106 ? -25.449 -10.278 9.357 1.00 24.38 367 ARG A N 1
ATOM 2578 C CA . ARG C 1 106 ? -24.710 -11.499 9.064 1.00 32.71 367 ARG A CA 1
ATOM 2579 C C . ARG C 1 106 ? -24.563 -12.278 10.363 1.00 29.79 367 ARG A C 1
ATOM 2580 O O . ARG C 1 106 ? -24.158 -11.710 11.384 1.00 21.96 367 ARG A O 1
ATOM 2588 N N . GLN C 1 107 ? -24.893 -13.569 10.341 1.00 30.35 368 GLN A N 1
ATOM 2589 C CA . GLN C 1 107 ? -24.720 -14.366 11.548 1.00 33.00 368 GLN A CA 1
ATOM 2590 C C . GLN C 1 107 ? -23.246 -14.722 11.705 1.00 35.04 368 GLN A C 1
ATOM 2591 O O . GLN C 1 107 ? -22.580 -15.111 10.739 1.00 46.16 368 GLN A O 1
ATOM 2597 N N . LEU C 1 108 ? -22.722 -14.526 12.908 1.00 27.69 369 LEU A N 1
ATOM 2598 C CA . LEU C 1 108 ? -21.316 -14.755 13.204 1.00 33.38 369 LEU A CA 1
ATOM 2599 C C . LEU C 1 108 ? -21.158 -16.015 14.039 1.00 36.08 369 LEU A C 1
ATOM 2600 O O . LEU C 1 108 ? -21.965 -16.283 14.936 1.00 33.49 369 LEU A O 1
ATOM 2605 N N . MET C 1 109 ? -20.112 -16.782 13.747 1.00 38.75 370 MET A N 1
ATOM 2606 C CA . MET C 1 109 ? -19.740 -17.858 14.646 1.00 37.11 370 MET A CA 1
ATOM 2607 C C . MET C 1 109 ? -19.206 -17.270 15.946 1.00 35.80 370 MET A C 1
ATOM 2608 O O . MET C 1 109 ? -18.771 -16.111 16.004 1.00 33.49 370 MET A O 1
ATOM 2613 N N . ASP C 1 110 ? -19.265 -18.081 17.006 1.00 34.31 371 ASP A N 1
ATOM 2614 C CA . ASP C 1 110 ? -18.876 -17.591 18.326 1.00 35.00 371 ASP A CA 1
ATOM 2615 C C . ASP C 1 110 ? -17.430 -17.117 18.350 1.00 35.54 371 ASP A C 1
ATOM 2616 O O . ASP C 1 110 ? -17.111 -16.144 19.041 1.00 32.01 371 ASP A O 1
ATOM 2621 N N . GLU C 1 111 ? -16.547 -17.780 17.595 1.00 33.90 372 GLU A N 1
ATOM 2622 C CA . GLU C 1 111 ? -15.136 -17.408 17.597 1.00 40.73 372 GLU A CA 1
ATOM 2623 C C . GLU C 1 111 ? -14.930 -16.020 17.003 1.00 36.08 372 GLU A C 1
ATOM 2624 O O . GLU C 1 111 ? -14.202 -15.196 17.569 1.00 33.95 372 GLU A O 1
ATOM 2626 N N . GLU C 1 112 ? -15.558 -15.745 15.853 1.00 37.26 373 GLU A N 1
ATOM 2627 C CA . GLU C 1 112 ? -15.449 -14.418 15.252 1.00 34.90 373 GLU A CA 1
ATOM 2628 C C . GLU C 1 112 ? -16.143 -13.368 16.110 1.00 30.76 373 GLU A C 1
ATOM 2629 O O . GLU C 1 112 ? -15.618 -12.265 16.302 1.00 26.16 373 GLU A O 1
ATOM 2635 N N . GLY C 1 113 ? -17.322 -13.695 16.642 1.00 30.57 374 GLY A N 1
ATOM 2636 C CA . GLY C 1 113 ? -18.018 -12.748 17.494 1.00 27.91 374 GLY A CA 1
ATOM 2637 C C . GLY C 1 113 ? -17.177 -12.321 18.678 1.00 24.10 374 GLY A C 1
ATOM 2638 O O . GLY C 1 113 ? -17.080 -11.132 18.991 1.00 21.42 374 GLY A O 1
ATOM 2639 N N . HIS C 1 114 ? -16.524 -13.283 19.333 1.00 24.30 375 HIS A N 1
ATOM 2640 C CA . HIS C 1 114 ? -15.702 -12.918 20.482 1.00 32.25 375 HIS A CA 1
ATOM 2641 C C . HIS C 1 114 ? -14.424 -12.204 20.059 1.00 34.26 375 HIS A C 1
ATOM 2642 O O . HIS C 1 114 ? -13.932 -11.338 20.793 1.00 34.29 375 HIS A O 1
ATOM 2649 N N . ASP C 1 115 ? -13.881 -12.536 18.885 1.00 28.82 376 ASP A N 1
ATOM 2650 C CA . ASP C 1 115 ? -12.731 -11.792 18.380 1.00 34.91 376 ASP A CA 1
ATOM 2651 C C . ASP C 1 115 ? -13.094 -10.327 18.140 1.00 31.61 376 ASP A C 1
ATOM 2652 O O . ASP C 1 115 ? -12.371 -9.415 18.559 1.00 31.89 376 ASP A O 1
ATOM 2657 N N . LEU C 1 116 ? -14.233 -10.082 17.489 1.00 27.48 377 LEU A N 1
ATOM 2658 C CA . LEU C 1 116 ? -14.658 -8.715 17.205 1.00 24.08 377 LEU A CA 1
ATOM 2659 C C . LEU C 1 116 ? -15.093 -7.961 18.457 1.00 23.55 377 LEU A C 1
ATOM 2660 O O . LEU C 1 116 ? -15.034 -6.726 18.472 1.00 22.60 377 LEU A O 1
ATOM 2665 N N . LEU C 1 117 ? -15.519 -8.670 19.504 1.00 23.28 378 LEU A N 1
ATOM 2666 C CA . LEU C 1 117 ? -15.925 -7.992 20.732 1.00 25.52 378 LEU A CA 1
ATOM 2667 C C . LEU C 1 117 ? -14.797 -7.128 21.282 1.00 28.74 378 LEU A C 1
ATOM 2668 O O . LEU C 1 117 ? -15.032 -6.002 21.735 1.00 24.76 378 LEU A O 1
ATOM 2673 N N . GLY C 1 118 ? -13.565 -7.629 21.236 1.00 24.73 379 GLY A N 1
ATOM 2674 C CA . GLY C 1 118 ? -12.436 -6.867 21.747 1.00 30.65 379 GLY A CA 1
ATOM 2675 C C . GLY C 1 118 ? -11.986 -5.730 20.853 1.00 32.15 379 GLY A C 1
ATOM 2676 O O . GLY C 1 118 ? -11.177 -4.904 21.291 1.00 34.85 379 GLY A O 1
ATOM 2677 N N . LYS C 1 119 ? -12.495 -5.658 19.624 1.00 29.41 380 LYS A N 1
ATOM 2678 C CA . LYS C 1 119 ? -12.072 -4.660 18.650 1.00 32.03 380 LYS A CA 1
ATOM 2679 C C . LYS C 1 119 ? -13.106 -3.573 18.390 1.00 21.92 380 LYS A C 1
ATOM 2680 O O . LYS C 1 119 ? -12.805 -2.614 17.677 1.00 24.36 380 LYS A O 1
ATOM 2686 N N . ARG C 1 120 ? -14.305 -3.694 18.937 1.00 19.52 381 ARG A N 1
ATOM 2687 C CA . ARG C 1 120 ? -15.403 -2.799 18.562 1.00 22.32 381 ARG A CA 1
ATOM 2688 C C . ARG C 1 120 ? -15.380 -1.464 19.309 1.00 25.33 381 ARG A C 1
ATOM 2689 O O . ARG C 1 120 ? -16.129 -0.541 18.938 1.00 19.56 381 ARG A O 1
ATOM 2697 N N . GLU D 2 7 ? -21.419 -12.196 41.078 1.00 46.77 362 GLU C N 1
ATOM 2698 C CA . GLU D 2 7 ? -22.287 -11.156 40.529 1.00 38.53 362 GLU C CA 1
ATOM 2699 C C . GLU D 2 7 ? -23.085 -11.670 39.336 1.00 40.41 362 GLU C C 1
ATOM 2700 O O . GLU D 2 7 ? -22.581 -12.448 38.528 1.00 36.75 362 GLU C O 1
ATOM 2706 N N . PHE D 2 8 ? -24.347 -11.259 39.250 1.00 34.14 363 PHE C N 1
ATOM 2707 C CA . PHE D 2 8 ? -25.189 -11.614 38.122 1.00 21.95 363 PHE C CA 1
ATOM 2708 C C . PHE D 2 8 ? -26.068 -10.427 37.773 1.00 24.81 363 PHE C C 1
ATOM 2709 O O . PHE D 2 8 ? -26.376 -9.586 38.625 1.00 23.19 363 PHE C O 1
ATOM 2717 N N . ILE D 2 9 ? -26.458 -10.365 36.506 1.00 20.57 364 ILE C N 1
ATOM 2718 C CA . ILE D 2 9 ? -27.287 -9.284 35.994 1.00 25.54 364 ILE C CA 1
ATOM 2719 C C . ILE D 2 9 ? -28.732 -9.761 35.956 1.00 26.69 364 ILE C C 1
ATOM 2720 O O . ILE D 2 9 ? -29.018 -10.902 35.566 1.00 24.17 364 ILE C O 1
ATOM 2725 N N . SER D 2 10 ? -29.647 -8.900 36.389 1.00 20.00 365 SER C N 1
ATOM 2726 C CA . SER D 2 10 ? -31.066 -9.148 36.207 1.00 24.45 365 SER C CA 1
ATOM 2727 C C . SER D 2 10 ? -31.696 -7.969 35.482 1.00 26.38 365 SER C C 1
ATOM 2728 O O . SER D 2 10 ? -31.220 -6.832 35.565 1.00 20.70 365 SER C O 1
ATOM 2731 N N . ARG D 2 11 ? -32.768 -8.245 34.758 1.00 19.54 366 ARG C N 1
ATOM 2732 C CA . ARG D 2 11 ? -33.588 -7.183 34.205 1.00 23.51 366 ARG C CA 1
ATOM 2733 C C . ARG D 2 11 ? -34.970 -7.223 34.835 1.00 21.62 366 ARG C C 1
ATOM 2734 O O . ARG D 2 11 ? -35.505 -8.299 35.121 1.00 19.19 366 ARG C O 1
ATOM 2742 N N . HIS D 2 12 ? -35.546 -6.045 35.034 1.00 16.95 367 HIS C N 1
ATOM 2743 C CA . HIS D 2 12 ? -36.809 -5.917 35.738 1.00 18.67 367 HIS C CA 1
ATOM 2744 C C . HIS D 2 12 ? -37.697 -4.924 35.006 1.00 21.66 367 HIS C C 1
ATOM 2745 O O . HIS D 2 12 ? -37.206 -3.955 34.421 1.00 17.14 367 HIS C O 1
ATOM 2752 N N . ASN D 2 13 ? -39.009 -5.159 35.058 1.00 20.13 368 ASN C N 1
ATOM 2753 C CA . ASN D 2 13 ? -39.948 -4.121 34.657 1.00 22.82 368 ASN C CA 1
ATOM 2754 C C . ASN D 2 13 ? -40.076 -3.107 35.794 1.00 21.45 368 ASN C C 1
ATOM 2755 O O . ASN D 2 13 ? -39.520 -3.286 36.885 1.00 18.53 368 ASN C O 1
ATOM 2760 N N . ILE D 2 14 ? -40.811 -2.019 35.552 1.00 19.17 369 ILE C N 1
ATOM 2761 C CA . ILE D 2 14 ? -40.828 -0.938 36.533 1.00 22.72 369 ILE C CA 1
ATOM 2762 C C . ILE D 2 14 ? -41.458 -1.371 37.855 1.00 26.70 369 ILE C C 1
ATOM 2763 O O . ILE D 2 14 ? -41.218 -0.735 38.885 1.00 24.57 369 ILE C O 1
ATOM 2768 N N . GLU D 2 15 ? -42.251 -2.440 37.858 1.00 25.67 370 GLU C N 1
ATOM 2769 C CA . GLU D 2 15 ? -42.788 -2.979 39.099 1.00 27.64 370 GLU C CA 1
ATOM 2770 C C . GLU D 2 15 ? -41.738 -3.733 39.909 1.00 35.73 370 GLU C C 1
ATOM 2771 O O . GLU D 2 15 ? -41.927 -3.927 41.116 1.00 33.37 370 GLU C O 1
ATOM 2777 N N . GLY D 2 16 ? -40.644 -4.159 39.277 1.00 27.92 371 GLY C N 1
ATOM 2778 C CA . GLY D 2 16 ? -39.616 -4.930 39.944 1.00 26.04 371 GLY C CA 1
ATOM 2779 C C . GLY D 2 16 ? -39.623 -6.409 39.639 1.00 17.77 371 GLY C C 1
ATOM 2780 O O . GLY D 2 16 ? -38.854 -7.155 40.254 1.00 19.63 371 GLY C O 1
ATOM 2781 N N . ILE D 2 17 ? -40.471 -6.858 38.715 1.00 27.91 372 ILE C N 1
ATOM 2782 C CA . ILE D 2 17 ? -40.539 -8.267 38.354 1.00 26.77 372 ILE C CA 1
ATOM 2783 C C . ILE D 2 17 ? -39.305 -8.647 37.542 1.00 22.28 372 ILE C C 1
ATOM 2784 O O . ILE D 2 17 ? -38.934 -7.948 36.591 1.00 23.73 372 ILE C O 1
ATOM 2789 N N . PHE D 2 18 ? -38.662 -9.756 37.918 1.00 20.21 373 PHE C N 1
ATOM 2790 C CA . PHE D 2 18 ? -37.598 -10.356 37.111 1.00 20.15 373 PHE C CA 1
ATOM 2791 C C . PHE D 2 18 ? -38.106 -10.685 35.713 1.00 20.57 373 PHE C C 1
ATOM 2792 O O . PHE D 2 18 ? -39.021 -11.497 35.560 1.00 22.00 373 PHE C O 1
ATOM 2800 N N . THR D 2 19 ? -37.478 -10.112 34.686 1.00 20.29 374 THR C N 1
ATOM 2801 C CA . THR D 2 19 ? -37.784 -10.479 33.309 1.00 22.83 374 THR C CA 1
ATOM 2802 C C . THR D 2 19 ? -36.606 -11.081 32.554 1.00 28.68 374 THR C C 1
ATOM 2803 O O . THR D 2 19 ? -36.798 -11.576 31.438 1.00 26.27 374 THR C O 1
ATOM 2807 N N . PHE D 2 20 ? -35.402 -11.046 33.120 1.00 23.80 375 PHE C N 1
ATOM 2808 C CA . PHE D 2 20 ? -34.238 -11.738 32.584 1.00 22.60 375 PHE C CA 1
ATOM 2809 C C . PHE D 2 20 ? -33.240 -11.862 33.717 1.00 28.69 375 PHE C C 1
ATOM 2810 O O . PHE D 2 20 ? -33.079 -10.923 34.498 1.00 20.81 375 PHE C O 1
ATOM 2818 N N . VAL D 2 21 ? -32.577 -13.013 33.810 1.00 23.35 376 VAL C N 1
ATOM 2819 C CA . VAL D 2 21 ? -31.495 -13.216 34.773 1.00 29.07 376 VAL C CA 1
ATOM 2820 C C . VAL D 2 21 ? -30.391 -13.997 34.079 1.00 27.99 376 VAL C C 1
ATOM 2821 O O . VAL D 2 21 ? -30.666 -15.001 33.416 1.00 26.88 376 VAL C O 1
ATOM 2825 N N . ASP D 2 22 ? -29.141 -13.566 34.245 1.00 22.87 377 ASP C N 1
ATOM 2826 C CA . ASP D 2 22 ? -28.092 -14.374 33.650 1.00 29.51 377 ASP C CA 1
ATOM 2827 C C . ASP D 2 22 ? -27.739 -15.528 34.585 1.00 30.49 377 ASP C C 1
ATOM 2828 O O . ASP D 2 22 ? -27.998 -15.491 35.793 1.00 25.62 377 ASP C O 1
ATOM 2833 N N . HIS D 2 23 ? -27.170 -16.582 33.997 1.00 28.14 378 HIS C N 1
ATOM 2834 C CA . HIS D 2 23 ? -27.058 -17.867 34.678 1.00 34.11 378 HIS C CA 1
ATOM 2835 C C . HIS D 2 23 ? -26.086 -17.851 35.847 1.00 33.11 378 HIS C C 1
ATOM 2836 O O . HIS D 2 23 ? -26.097 -18.797 36.640 1.00 32.16 378 HIS C O 1
ATOM 2843 N N . ARG D 2 24 ? -25.270 -16.803 35.996 1.00 34.00 379 ARG C N 1
ATOM 2844 C CA . ARG D 2 24 ? -24.451 -16.695 37.199 1.00 33.45 379 ARG C CA 1
ATOM 2845 C C . ARG D 2 24 ? -25.284 -16.628 38.469 1.00 36.38 379 ARG C C 1
ATOM 2846 O O . ARG D 2 24 ? -24.733 -16.818 39.557 1.00 39.45 379 ARG C O 1
ATOM 2854 N N . CYS D 2 25 ? -26.594 -16.389 38.366 1.00 29.35 380 CYS C N 1
ATOM 2855 C CA . CYS D 2 25 ? -27.430 -16.393 39.563 1.00 31.52 380 CYS C CA 1
ATOM 2856 C C . CYS D 2 25 ? -27.425 -17.746 40.260 1.00 33.55 380 CYS C C 1
ATOM 2857 O O . CYS D 2 25 ? -27.686 -17.808 41.466 1.00 29.78 380 CYS C O 1
ATOM 2860 N N . VAL D 2 26 ? -27.135 -18.828 39.529 1.00 30.88 381 VAL C N 1
ATOM 2861 C CA . VAL D 2 26 ? -27.088 -20.155 40.141 1.00 32.89 381 VAL C CA 1
ATOM 2862 C C . VAL D 2 26 ? -25.986 -20.213 41.191 1.00 36.61 381 VAL C C 1
ATOM 2863 O O . VAL D 2 26 ? -26.214 -20.619 42.336 1.00 38.83 381 VAL C O 1
ATOM 2867 N N . ALA D 2 27 ? -24.773 -19.804 40.814 1.00 37.20 382 ALA C N 1
ATOM 2868 C CA . ALA D 2 27 ? -23.653 -19.822 41.748 1.00 42.61 382 ALA C CA 1
ATOM 2869 C C . ALA D 2 27 ? -23.765 -18.755 42.833 1.00 40.63 382 ALA C C 1
ATOM 2870 O O . ALA D 2 27 ? -23.163 -18.917 43.900 1.00 43.82 382 ALA C O 1
ATOM 2872 N N . THR D 2 28 ? -24.511 -17.674 42.595 1.00 37.12 383 THR C N 1
ATOM 2873 C CA . THR D 2 28 ? -24.543 -16.580 43.564 1.00 40.78 383 THR C CA 1
ATOM 2874 C C . THR D 2 28 ? -25.661 -16.714 44.592 1.00 36.58 383 THR C C 1
ATOM 2875 O O . THR D 2 28 ? -25.441 -16.430 45.773 1.00 40.18 383 THR C O 1
ATOM 2879 N N . VAL D 2 29 ? -26.869 -17.100 44.173 1.00 37.65 384 VAL C N 1
ATOM 2880 C CA . VAL D 2 29 ? -28.008 -17.186 45.079 1.00 30.25 384 VAL C CA 1
ATOM 2881 C C . VAL D 2 29 ? -28.688 -18.546 45.046 1.00 39.28 384 VAL C C 1
ATOM 2882 O O . VAL D 2 29 ? -29.644 -18.762 45.791 1.00 33.21 384 VAL C O 1
ATOM 2886 N N . GLY D 2 30 ? -28.232 -19.477 44.205 1.00 39.70 385 GLY C N 1
ATOM 2887 C CA . GLY D 2 30 ? -28.707 -20.848 44.242 1.00 41.68 385 GLY C CA 1
ATOM 2888 C C . GLY D 2 30 ? -29.908 -21.167 43.378 1.00 37.76 385 GLY C C 1
ATOM 2889 O O . GLY D 2 30 ? -30.369 -22.315 43.396 1.00 36.73 385 GLY C O 1
ATOM 2890 N N . TYR D 2 31 ? -30.433 -20.203 42.623 1.00 35.00 386 TYR C N 1
ATOM 2891 C CA . TYR D 2 31 ? -31.604 -20.429 41.791 1.00 32.92 386 TYR C CA 1
ATOM 2892 C C . TYR D 2 31 ? -31.237 -20.470 40.315 1.00 36.41 386 TYR C C 1
ATOM 2893 O O . TYR D 2 31 ? -30.314 -19.786 39.864 1.00 31.57 386 TYR C O 1
ATOM 2902 N N . GLN D 2 32 ? -31.982 -21.291 39.578 1.00 36.76 387 GLN C N 1
ATOM 2903 C CA . GLN D 2 32 ? -32.058 -21.171 38.134 1.00 35.56 387 GLN C CA 1
ATOM 2904 C C . GLN D 2 32 ? -32.769 -19.872 37.769 1.00 32.39 387 GLN C C 1
ATOM 2905 O O . GLN D 2 32 ? -33.657 -19.424 38.499 1.00 30.79 387 GLN C O 1
ATOM 2911 N N . PRO D 2 33 ? -32.406 -19.250 36.642 1.00 32.84 388 PRO C N 1
ATOM 2912 C CA . PRO D 2 33 ? -33.156 -18.062 36.201 1.00 32.82 388 PRO C CA 1
ATOM 2913 C C . PRO D 2 33 ? -34.656 -18.292 36.149 1.00 37.78 388 PRO C C 1
ATOM 2914 O O . PRO D 2 33 ? -35.433 -17.413 36.553 1.00 31.01 388 PRO C O 1
ATOM 2918 N N . GLN D 2 34 ? -35.083 -19.481 35.713 1.00 30.77 389 GLN C N 1
ATOM 2919 C CA . GLN D 2 34 ? -36.510 -19.765 35.587 1.00 37.43 389 GLN C CA 1
ATOM 2920 C C . GLN D 2 34 ? -37.223 -19.737 36.934 1.00 31.86 389 GLN C C 1
ATOM 2921 O O . GLN D 2 34 ? -38.424 -19.441 36.993 1.00 31.96 389 GLN C O 1
ATOM 2927 N N . GLU D 2 35 ? -36.509 -20.034 38.023 1.00 32.19 390 GLU C N 1
ATOM 2928 C CA . GLU D 2 35 ? -37.103 -19.925 39.353 1.00 37.64 390 GLU C CA 1
ATOM 2929 C C . GLU D 2 35 ? -37.316 -18.482 39.786 1.00 38.32 390 GLU C C 1
ATOM 2930 O O . GLU D 2 35 ? -38.074 -18.241 40.731 1.00 31.05 390 GLU C O 1
ATOM 2936 N N . LEU D 2 36 ? -36.670 -17.523 39.125 1.00 37.17 391 LEU C N 1
ATOM 2937 C CA . LEU D 2 36 ? -36.800 -16.118 39.489 1.00 33.14 391 LEU C CA 1
ATOM 2938 C C . LEU D 2 36 ? -37.726 -15.346 38.563 1.00 28.27 391 LEU C C 1
ATOM 2939 O O . LEU D 2 36 ? -38.398 -14.413 39.015 1.00 28.70 391 LEU C O 1
ATOM 2944 N N . LEU D 2 37 ? -37.771 -15.717 37.285 1.00 26.78 392 LEU C N 1
ATOM 2945 C CA . LEU D 2 37 ? -38.544 -14.980 36.293 1.00 26.06 392 LEU C CA 1
ATOM 2946 C C . LEU D 2 37 ? -40.017 -14.931 36.676 1.00 37.60 392 LEU C C 1
ATOM 2947 O O . LEU D 2 37 ? -40.603 -15.933 37.094 1.00 28.57 392 LEU C O 1
ATOM 2952 N N . GLY D 2 38 ? -40.619 -13.755 36.525 1.00 29.08 393 GLY C N 1
ATOM 2953 C CA . GLY D 2 38 ? -42.018 -13.575 36.836 1.00 34.64 393 GLY C CA 1
ATOM 2954 C C . GLY D 2 38 ? -42.311 -13.203 38.272 1.00 30.43 393 GLY C C 1
ATOM 2955 O O . GLY D 2 38 ? -43.443 -12.802 38.571 1.00 35.93 393 GLY C O 1
ATOM 2956 N N . LYS D 2 39 ? -41.328 -13.301 39.161 1.00 30.93 394 LYS C N 1
ATOM 2957 C CA . LYS D 2 39 ? -41.484 -12.945 40.563 1.00 29.19 394 LYS C CA 1
ATOM 2958 C C . LYS D 2 39 ? -40.851 -11.585 40.829 1.00 32.21 394 LYS C C 1
ATOM 2959 O O . LYS D 2 39 ? -39.945 -11.154 40.111 1.00 24.81 394 LYS C O 1
ATOM 2965 N N . ASN D 2 40 ? -41.342 -10.902 41.862 1.00 30.68 395 ASN C N 1
ATOM 2966 C CA . ASN D 2 40 ? -40.781 -9.610 42.218 1.00 32.24 395 ASN C CA 1
ATOM 2967 C C . ASN D 2 40 ? -39.498 -9.805 43.009 1.00 28.58 395 ASN C C 1
ATOM 2968 O O . ASN D 2 40 ? -39.400 -10.707 43.845 1.00 28.49 395 ASN C O 1
ATOM 2973 N N . ILE D 2 41 ? -38.499 -8.969 42.718 1.00 29.34 396 ILE C N 1
ATOM 2974 C CA . ILE D 2 41 ? -37.261 -9.007 43.492 1.00 27.05 396 ILE C CA 1
ATOM 2975 C C . ILE D 2 41 ? -37.549 -8.806 44.977 1.00 32.66 396 ILE C C 1
ATOM 2976 O O . ILE D 2 41 ? -36.855 -9.370 45.833 1.00 34.50 396 ILE C O 1
ATOM 2981 N N . VAL D 2 42 ? -38.592 -8.038 45.312 1.00 30.70 397 VAL C N 1
ATOM 2982 C CA . VAL D 2 42 ? -38.875 -7.753 46.719 1.00 33.59 397 VAL C CA 1
ATOM 2983 C C . VAL D 2 42 ? -39.265 -9.025 47.465 1.00 36.36 397 VAL C C 1
ATOM 2984 O O . VAL D 2 42 ? -39.008 -9.146 48.670 1.00 32.72 397 VAL C O 1
ATOM 2988 N N . GLU D 2 43 ? -39.840 -10.009 46.759 1.00 36.80 398 GLU C N 1
ATOM 2989 C CA . GLU D 2 43 ? -40.244 -11.269 47.383 1.00 42.10 398 GLU C CA 1
ATOM 2990 C C . GLU D 2 43 ? -39.068 -12.069 47.924 1.00 39.20 398 GLU C C 1
ATOM 2991 O O . GLU D 2 43 ? -39.270 -12.934 48.780 1.00 38.85 398 GLU C O 1
ATOM 2997 N N . PHE D 2 44 ? -37.855 -11.831 47.433 1.00 35.81 399 PHE C N 1
ATOM 2998 C CA . PHE D 2 44 ? -36.677 -12.525 47.930 1.00 31.62 399 PHE C CA 1
ATOM 2999 C C . PHE D 2 44 ? -35.911 -11.703 48.956 1.00 32.06 399 PHE C C 1
ATOM 3000 O O . PHE D 2 44 ? -34.842 -12.126 49.411 1.00 35.68 399 PHE C O 1
ATOM 3008 N N . CYS D 2 45 ? -36.443 -10.552 49.339 1.00 30.80 400 CYS C N 1
ATOM 3009 C CA . CYS D 2 45 ? -35.757 -9.599 50.196 1.00 30.60 400 CYS C CA 1
ATOM 3010 C C . CYS D 2 45 ? -36.190 -9.788 51.643 1.00 32.07 400 CYS C C 1
ATOM 3011 O O . CYS D 2 45 ? -37.376 -9.993 51.918 1.00 32.18 400 CYS C O 1
ATOM 3014 N N . HIS D 2 46 ? -35.223 -9.725 52.555 1.00 30.72 401 HIS C N 1
ATOM 3015 C CA . HIS D 2 46 ? -35.516 -9.816 53.980 1.00 38.78 401 HIS C CA 1
ATOM 3016 C C . HIS D 2 46 ? -36.555 -8.764 54.365 1.00 37.74 401 HIS C C 1
ATOM 3017 O O . HIS D 2 46 ? -36.457 -7.610 53.927 1.00 34.84 401 HIS C O 1
ATOM 3024 N N . PRO D 2 47 ? -37.568 -9.124 55.161 1.00 46.02 402 PRO C N 1
ATOM 3025 C CA . PRO D 2 47 ? -38.632 -8.152 55.475 1.00 43.15 402 PRO C CA 1
ATOM 3026 C C . PRO D 2 47 ? -38.129 -6.874 56.130 1.00 37.42 402 PRO C C 1
ATOM 3027 O O . PRO D 2 47 ? -38.777 -5.828 55.990 1.00 36.09 402 PRO C O 1
ATOM 3031 N N . GLU D 2 48 ? -37.000 -6.922 56.849 1.00 41.81 403 GLU C N 1
ATOM 3032 C CA . GLU D 2 48 ? -36.424 -5.700 57.409 1.00 40.78 403 GLU C CA 1
ATOM 3033 C C . GLU D 2 48 ? -35.897 -4.785 56.313 1.00 37.84 403 GLU C C 1
ATOM 3034 O O . GLU D 2 48 ? -35.865 -3.560 56.483 1.00 39.43 403 GLU C O 1
ATOM 3040 N N . ASP D 2 49 ? -35.487 -5.353 55.189 1.00 31.23 404 ASP C N 1
ATOM 3041 C CA . ASP D 2 49 ? -34.889 -4.580 54.114 1.00 33.64 404 ASP C CA 1
ATOM 3042 C C . ASP D 2 49 ? -35.870 -4.242 53.004 1.00 32.77 404 ASP C C 1
ATOM 3043 O O . ASP D 2 49 ? -35.492 -3.533 52.068 1.00 26.43 404 ASP C O 1
ATOM 3048 N N . GLN D 2 50 ? -37.120 -4.710 53.099 1.00 29.14 405 GLN C N 1
ATOM 3049 C CA . GLN D 2 50 ? -38.047 -4.596 51.978 1.00 29.13 405 GLN C CA 1
ATOM 3050 C C . GLN D 2 50 ? -38.387 -3.146 51.664 1.00 28.45 405 GLN C C 1
ATOM 3051 O O . GLN D 2 50 ? -38.472 -2.768 50.491 1.00 27.63 405 GLN C O 1
ATOM 3057 N N . GLN D 2 51 ? -38.599 -2.320 52.689 1.00 29.13 406 GLN C N 1
ATOM 3058 C CA . GLN D 2 51 ? -38.953 -0.930 52.433 1.00 31.89 406 GLN C CA 1
ATOM 3059 C C . GLN D 2 51 ? -37.822 -0.198 51.709 1.00 26.51 406 GLN C C 1
ATOM 3060 O O . GLN D 2 51 ? -38.060 0.526 50.733 1.00 25.67 406 GLN C O 1
ATOM 3066 N N . LEU D 2 52 ? -36.582 -0.411 52.157 1.00 30.72 407 LEU C N 1
ATOM 3067 C CA . LEU D 2 52 ? -35.415 0.171 51.500 1.00 23.61 407 LEU C CA 1
ATOM 3068 C C . LEU D 2 52 ? -35.335 -0.242 50.033 1.00 22.77 407 LEU C C 1
ATOM 3069 O O . LEU D 2 52 ? -35.141 0.597 49.148 1.00 21.79 407 LEU C O 1
ATOM 3074 N N . LEU D 2 53 ? -35.485 -1.538 49.757 1.00 23.09 408 LEU C N 1
ATOM 3075 C CA . LEU D 2 53 ? -35.403 -2.017 48.381 1.00 22.29 408 LEU C CA 1
ATOM 3076 C C . LEU D 2 53 ? -36.546 -1.473 47.531 1.00 22.58 408 LEU C C 1
ATOM 3077 O O . LEU D 2 53 ? -36.340 -1.088 46.373 1.00 21.52 408 LEU C O 1
ATOM 3082 N N . ARG D 2 54 ? -37.759 -1.432 48.083 1.00 28.96 409 ARG C N 1
ATOM 3083 C CA . ARG D 2 54 ? -38.893 -0.967 47.293 1.00 24.78 409 ARG C CA 1
ATOM 3084 C C . ARG D 2 54 ? -38.783 0.518 46.990 1.00 23.74 409 ARG C C 1
ATOM 3085 O O . ARG D 2 54 ? -39.074 0.947 45.868 1.00 23.68 409 ARG C O 1
ATOM 3093 N N . ASP D 2 55 ? -38.368 1.323 47.973 1.00 23.58 410 ASP C N 1
ATOM 3094 C CA . ASP D 2 55 ? -38.190 2.747 47.719 1.00 26.58 410 ASP C CA 1
ATOM 3095 C C . ASP D 2 55 ? -37.069 2.994 46.718 1.00 25.80 410 ASP C C 1
ATOM 3096 O O . ASP D 2 55 ? -37.152 3.928 45.912 1.00 19.75 410 ASP C O 1
ATOM 3101 N N . SER D 2 56 ? -36.021 2.171 46.755 1.00 19.72 411 SER C N 1
ATOM 3102 C CA . SER D 2 56 ? -34.907 2.354 45.837 1.00 17.85 411 SER C CA 1
ATOM 3103 C C . SER D 2 56 ? -35.336 2.053 44.408 1.00 18.83 411 SER C C 1
ATOM 3104 O O . SER D 2 56 ? -34.924 2.741 43.468 1.00 18.27 411 SER C O 1
ATOM 3107 N N . PHE D 2 57 ? -36.178 1.034 44.229 1.00 20.51 412 PHE C N 1
ATOM 3108 C CA . PHE D 2 57 ? -36.702 0.723 42.905 1.00 18.96 412 PHE C CA 1
ATOM 3109 C C . PHE D 2 57 ? -37.589 1.837 42.374 1.00 20.13 412 PHE C C 1
ATOM 3110 O O . PHE D 2 57 ? -37.504 2.189 41.195 1.00 26.48 412 PHE C O 1
ATOM 3118 N N . GLN D 2 58 ? -38.467 2.394 43.212 1.00 22.26 413 GLN C N 1
ATOM 3119 C CA . GLN D 2 58 ? -39.261 3.531 42.752 1.00 23.35 413 GLN C CA 1
ATOM 3120 C C . GLN D 2 58 ? -38.369 4.717 42.420 1.00 24.09 413 GLN C C 1
ATOM 3121 O O . GLN D 2 58 ? -38.622 5.433 41.443 1.00 19.39 413 GLN C O 1
ATOM 3127 N N . GLN D 2 59 ? -37.299 4.921 43.197 1.00 17.90 414 GLN C N 1
ATOM 3128 C CA . GLN D 2 59 ? -36.380 6.019 42.897 1.00 16.26 414 GLN C CA 1
ATOM 3129 C C . GLN D 2 59 ? -35.678 5.817 41.566 1.00 14.79 414 GLN C C 1
ATOM 3130 O O . GLN D 2 59 ? -35.449 6.789 40.830 1.00 15.61 414 GLN C O 1
ATOM 3136 N N . VAL D 2 60 ? -35.254 4.578 41.285 1.00 14.68 415 VAL C N 1
ATOM 3137 C CA . VAL D 2 60 ? -34.547 4.269 40.042 1.00 13.50 415 VAL C CA 1
ATOM 3138 C C . VAL D 2 60 ? -35.386 4.693 38.849 1.00 17.41 415 VAL C C 1
ATOM 3139 O O . VAL D 2 60 ? -34.876 5.271 37.883 1.00 17.18 415 VAL C O 1
ATOM 3143 N N . VAL D 2 61 ? -36.687 4.405 38.902 1.00 18.06 416 VAL C N 1
ATOM 3144 C CA . VAL D 2 61 ? -37.598 4.733 37.806 1.00 30.89 416 VAL C CA 1
ATOM 3145 C C . VAL D 2 61 ? -37.814 6.235 37.728 1.00 33.92 416 VAL C C 1
ATOM 3146 O O . VAL D 2 61 ? -37.900 6.811 36.636 1.00 31.84 416 VAL C O 1
ATOM 3150 N N . LYS D 2 62 ? -37.889 6.891 38.887 1.00 29.89 417 LYS C N 1
ATOM 3151 C CA . LYS D 2 62 ? -38.077 8.334 38.932 1.00 31.95 417 LYS C CA 1
ATOM 3152 C C . LYS D 2 62 ? -36.888 9.065 38.322 1.00 32.21 417 LYS C C 1
ATOM 3153 O O . LYS D 2 62 ? -37.068 10.037 37.580 1.00 37.18 417 LYS C O 1
ATOM 3159 N N . LEU D 2 63 ? -35.673 8.602 38.609 1.00 27.95 418 LEU C N 1
ATOM 3160 C CA . LEU D 2 63 ? -34.442 9.270 38.180 1.00 24.97 418 LEU C CA 1
ATOM 3161 C C . LEU D 2 63 ? -33.849 8.591 36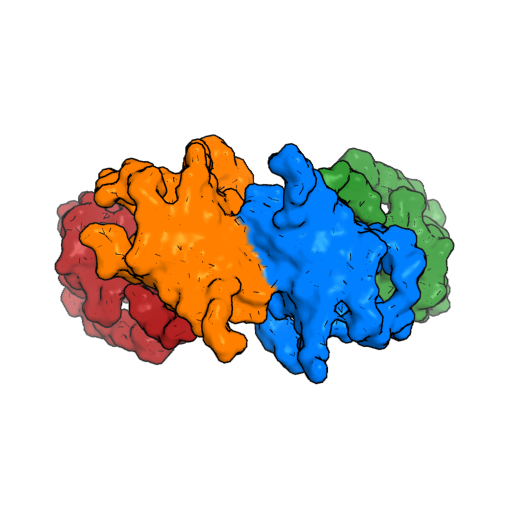.946 1.00 35.03 418 LEU C C 1
ATOM 3162 O O . LEU D 2 63 ? -32.700 8.154 36.939 1.00 50.93 418 LEU C O 1
ATOM 3167 N N . LYS D 2 64 ? -34.661 8.540 35.895 1.00 31.26 419 LYS C N 1
ATOM 3168 C CA . LYS D 2 64 ? -34.379 7.839 34.644 1.00 34.88 419 LYS C CA 1
ATOM 3169 C C . LYS D 2 64 ? -32.931 7.990 34.200 1.00 25.45 419 LYS C C 1
ATOM 3170 O O . LYS D 2 64 ? -32.478 9.090 33.886 1.00 26.70 419 LYS C O 1
ATOM 3176 N N . GLY D 2 65 ? -32.201 6.875 34.161 1.00 25.40 420 GLY C N 1
ATOM 3177 C CA . GLY D 2 65 ? -30.845 6.845 33.674 1.00 33.63 420 GLY C CA 1
ATOM 3178 C C . GLY D 2 65 ? -29.784 6.882 34.758 1.00 34.12 420 GLY C C 1
ATOM 3179 O O . GLY D 2 65 ? -28.742 6.226 34.611 1.00 34.46 420 GLY C O 1
ATOM 3180 N N . GLN D 2 66 ? -30.026 7.627 35.839 1.00 22.39 421 GLN C N 1
ATOM 3181 C CA . GLN D 2 66 ? -29.097 7.663 36.962 1.00 23.31 421 GLN C CA 1
ATOM 3182 C C . GLN D 2 66 ? -28.881 6.268 37.519 1.00 21.68 421 GLN C C 1
ATOM 3183 O O . GLN D 2 66 ? -29.814 5.464 37.598 1.00 21.94 421 GLN C O 1
ATOM 3189 N N . VAL D 2 67 ? -27.646 5.990 37.927 1.00 21.42 422 VAL C N 1
ATOM 3190 C CA . VAL D 2 67 ? -27.282 4.702 38.508 1.00 20.53 422 VAL C CA 1
ATOM 3191 C C . VAL D 2 67 ? -27.344 4.830 40.020 1.00 21.96 422 VAL C C 1
ATOM 3192 O O . VAL D 2 67 ? -26.742 5.742 40.603 1.00 22.09 422 VAL C O 1
ATOM 3196 N N . LEU D 2 68 ? -28.097 3.945 40.652 1.00 16.73 423 LEU C N 1
ATOM 3197 C CA . LEU D 2 68 ? -28.267 3.946 42.097 1.00 17.32 423 LEU C CA 1
ATOM 3198 C C . LEU D 2 68 ? -27.722 2.644 42.662 1.00 18.78 423 LEU C C 1
ATOM 3199 O O . LEU D 2 68 ? -27.441 1.697 41.929 1.00 19.35 423 LEU C O 1
ATOM 3204 N N . SER D 2 69 ? -27.549 2.619 43.981 1.00 20.24 424 SER C N 1
ATOM 3205 C CA . SER D 2 69 ? -27.032 1.463 44.692 1.00 23.03 424 SER C CA 1
ATOM 3206 C C . SER D 2 69 ? -27.871 1.228 45.941 1.00 29.54 424 SER C C 1
ATOM 3207 O O . SER D 2 69 ? -28.256 2.176 46.631 1.00 27.64 424 SER C O 1
ATOM 3210 N N . VAL D 2 70 ? -28.173 -0.036 46.214 1.00 23.07 425 VAL C N 1
ATOM 3211 C CA . VAL D 2 70 ? -28.911 -0.419 47.411 1.00 27.66 425 VAL C CA 1
ATOM 3212 C C . VAL D 2 70 ? -28.329 -1.729 47.918 1.00 25.97 425 VAL C C 1
ATOM 3213 O O . VAL D 2 70 ? -27.948 -2.602 47.130 1.00 25.99 425 VAL C O 1
ATOM 3217 N N . MET D 2 71 ? -28.233 -1.859 49.235 1.00 26.75 426 MET C N 1
ATOM 3218 C CA . MET D 2 71 ? -27.830 -3.103 49.863 1.00 28.38 426 MET C CA 1
ATOM 3219 C C . MET D 2 71 ? -29.029 -3.725 50.564 1.00 32.11 426 MET C C 1
ATOM 3220 O O . MET D 2 71 ? -29.820 -3.022 51.205 1.00 29.21 426 MET C O 1
ATOM 3225 N N . PHE D 2 72 ? -29.167 -5.043 50.434 1.00 30.44 427 PHE C N 1
ATOM 3226 C CA . PHE D 2 72 ? -30.258 -5.763 51.080 1.00 31.53 427 PHE C CA 1
ATOM 3227 C C . PHE D 2 72 ? -29.895 -7.239 51.174 1.00 32.97 427 PHE C C 1
ATOM 3228 O O . PHE D 2 72 ? -29.006 -7.724 50.469 1.00 32.94 427 PHE C O 1
ATOM 3236 N N . ARG D 2 73 ? -30.608 -7.951 52.046 1.00 34.29 428 ARG C N 1
ATOM 3237 C CA . ARG D 2 73 ? -30.400 -9.383 52.222 1.00 35.76 428 ARG C CA 1
ATOM 3238 C C . ARG D 2 73 ? -31.330 -10.166 51.303 1.00 35.72 428 ARG C C 1
ATOM 3239 O O . ARG D 2 73 ? -32.557 -10.019 51.369 1.00 35.65 428 ARG C O 1
ATOM 3247 N N . PHE D 2 74 ? -30.731 -11.002 50.465 1.00 35.90 429 PHE C N 1
ATOM 3248 C CA . PHE D 2 74 ? -31.411 -11.843 49.494 1.00 36.00 429 PHE C CA 1
ATOM 3249 C C . PHE D 2 74 ? -31.532 -13.249 50.070 1.00 37.75 429 PHE C C 1
ATOM 3250 O O . PHE D 2 74 ? -30.570 -13.780 50.631 1.00 38.71 429 PHE C O 1
ATOM 3258 N N . ARG D 2 75 ? -32.716 -13.842 49.939 1.00 38.24 430 ARG C N 1
ATOM 3259 C CA . ARG D 2 75 ? -32.962 -15.200 50.425 1.00 39.90 430 ARG C CA 1
ATOM 3260 C C . ARG D 2 75 ? -32.486 -16.199 49.374 1.00 40.18 430 ARG C C 1
ATOM 3261 O O . ARG D 2 75 ? -33.120 -16.355 48.326 1.00 45.50 430 ARG C O 1
ATOM 3269 N N . SER D 2 76 ? -31.366 -16.864 49.641 1.00 41.04 431 SER C N 1
ATOM 3270 C CA . SER D 2 76 ? -30.852 -17.880 48.733 1.00 42.50 431 SER C CA 1
ATOM 3271 C C . SER D 2 76 ? -31.765 -19.112 48.717 1.00 44.15 431 SER C C 1
ATOM 3272 O O . SER D 2 76 ? -32.686 -19.257 49.524 1.00 43.36 431 SER C O 1
ATOM 3275 N N . LYS D 2 77 ? -31.494 -20.019 47.774 1.00 43.17 432 LYS C N 1
ATOM 3276 C CA . LYS D 2 77 ? -32.282 -21.246 47.703 1.00 44.40 432 LYS C CA 1
ATOM 3277 C C . LYS D 2 77 ? -31.963 -22.180 48.861 1.00 47.50 432 LYS C C 1
ATOM 3278 O O . LYS D 2 77 ? -32.807 -22.997 49.249 1.00 49.38 432 LYS C O 1
ATOM 3284 N N . THR D 2 78 ? -30.763 -22.075 49.424 1.00 46.33 433 THR C N 1
ATOM 3285 C CA . THR D 2 78 ? -30.417 -22.757 50.662 1.00 48.72 433 THR C CA 1
ATOM 3286 C C . THR D 2 78 ? -31.156 -22.171 51.884 1.00 52.91 433 THR C C 1
ATOM 3287 O O . THR D 2 78 ? -30.874 -22.603 53.003 1.00 49.32 433 THR C O 1
ATOM 3291 N N . ARG D 2 79 ? -32.065 -21.214 51.671 1.00 52.08 434 ARG C N 1
ATOM 3292 C CA . ARG D 2 79 ? -32.880 -20.619 52.733 1.00 50.09 434 ARG C CA 1
ATOM 3293 C C . ARG D 2 79 ? -32.022 -19.840 53.732 1.00 50.57 434 ARG C C 1
ATOM 3294 O O . ARG D 2 79 ? -32.241 -19.907 54.943 1.00 63.21 434 ARG C O 1
ATOM 3296 N N . GLU D 2 80 ? -31.047 -19.091 53.221 1.00 48.74 435 GLU C N 1
ATOM 3297 C CA . GLU D 2 80 ? -30.170 -18.259 54.032 1.00 45.82 435 GLU C CA 1
ATOM 3298 C C . GLU D 2 80 ? -30.190 -16.833 53.501 1.00 45.02 435 GLU C C 1
ATOM 3299 O O . GLU D 2 80 ? -30.495 -16.597 52.331 1.00 42.75 435 GLU C O 1
ATOM 3305 N N . TRP D 2 81 ? -29.851 -15.880 54.366 1.00 38.51 436 TRP C N 1
ATOM 3306 C CA . TRP D 2 81 ? -29.869 -14.469 53.999 1.00 37.96 436 TRP C CA 1
ATOM 3307 C C . TRP D 2 81 ? -28.497 -14.047 53.484 1.00 39.69 436 TRP C C 1
ATOM 3308 O O . TRP D 2 81 ? -27.510 -14.095 54.223 1.00 37.67 436 TRP C O 1
ATOM 3319 N N . LEU D 2 82 ? -28.429 -13.633 52.221 1.00 36.20 437 LEU C N 1
ATOM 3320 C CA . LEU D 2 82 ? -27.169 -13.228 51.611 1.00 35.51 437 LEU C CA 1
ATOM 3321 C C . LEU D 2 82 ? -27.160 -11.722 51.398 1.00 35.12 437 LEU C C 1
ATOM 3322 O O . LEU D 2 82 ? -28.090 -11.167 50.800 1.00 32.75 437 LEU C O 1
ATOM 3327 N N . TRP D 2 83 ? -26.109 -11.063 51.874 1.00 36.04 438 TRP C N 1
ATOM 3328 C CA . TRP D 2 83 ? -25.996 -9.624 51.680 1.00 35.94 438 TRP C CA 1
ATOM 3329 C C . TRP D 2 83 ? -25.639 -9.329 50.230 1.00 34.62 438 TRP C C 1
ATOM 3330 O O . TRP D 2 83 ? -24.638 -9.838 49.710 1.00 27.93 438 TRP C O 1
ATOM 3341 N N . MET D 2 84 ? -26.470 -8.522 49.577 1.00 25.57 439 MET C N 1
ATOM 3342 C CA . MET D 2 84 ? -26.305 -8.167 48.177 1.00 23.52 439 MET C CA 1
ATOM 3343 C C . MET D 2 84 ? -26.159 -6.660 48.042 1.00 25.95 439 MET C C 1
ATOM 3344 O O . MET D 2 84 ? -26.842 -5.897 48.733 1.00 23.11 439 MET C O 1
ATOM 3349 N N . ARG D 2 85 ? -25.253 -6.238 47.168 1.00 23.75 440 ARG C N 1
ATOM 3350 C CA . ARG D 2 85 ? -25.207 -4.863 46.686 1.00 22.50 440 ARG C CA 1
ATOM 3351 C C . ARG D 2 85 ? -25.696 -4.885 45.249 1.00 22.15 440 ARG C C 1
ATOM 3352 O O . ARG D 2 85 ? -25.165 -5.640 44.426 1.00 24.56 440 ARG C O 1
ATOM 3360 N N . THR D 2 86 ? -26.728 -4.095 44.964 1.00 19.68 441 THR C N 1
ATOM 3361 C CA . THR D 2 86 ? -27.377 -4.071 43.659 1.00 18.40 441 THR C CA 1
ATOM 3362 C C . THR D 2 86 ? -27.257 -2.658 43.104 1.00 25.21 441 THR C C 1
ATOM 3363 O O . THR D 2 86 ? -27.740 -1.706 43.724 1.00 20.76 441 THR C O 1
ATOM 3367 N N . SER D 2 87 ? -26.598 -2.517 41.954 1.00 22.46 442 SER C N 1
ATOM 3368 C CA . SER D 2 87 ? -26.553 -1.258 41.218 1.00 25.27 442 SER C CA 1
ATOM 3369 C C . SER D 2 87 ? -27.588 -1.306 40.104 1.00 19.48 442 SER C C 1
ATOM 3370 O O . SER D 2 87 ? -27.615 -2.267 39.332 1.00 15.55 442 SER C O 1
ATOM 3373 N N . SER D 2 88 ? -28.419 -0.266 40.003 1.00 15.63 443 SER C N 1
ATOM 3374 C CA . SER D 2 88 ? -29.542 -0.290 39.076 1.00 17.74 443 SER C CA 1
ATOM 3375 C C . SER D 2 88 ? -29.652 1.023 38.311 1.00 19.09 443 SER C C 1
ATOM 3376 O O . SER D 2 88 ? -29.303 2.089 38.818 1.00 15.12 443 SER C O 1
ATOM 3379 N N . PHE D 2 89 ? -30.168 0.925 37.086 1.00 13.93 444 PHE C N 1
ATOM 3380 C CA . PHE D 2 89 ? -30.509 2.088 36.275 1.00 19.99 444 PHE C CA 1
ATOM 3381 C C . PHE D 2 89 ? -31.584 1.669 35.287 1.00 14.91 444 PHE C C 1
ATOM 3382 O O . PHE D 2 89 ? -31.675 0.493 34.916 1.00 14.34 444 PHE C O 1
ATOM 3390 N N . THR D 2 90 ? -32.405 2.637 34.870 1.00 13.66 445 THR C N 1
ATOM 3391 C CA . THR D 2 90 ? -33.340 2.391 33.780 1.00 13.03 445 THR C CA 1
ATOM 3392 C C . THR D 2 90 ? -32.621 2.580 32.453 1.00 15.98 445 THR C C 1
ATOM 3393 O O . THR D 2 90 ? -31.771 3.462 32.316 1.00 15.65 445 THR C O 1
ATOM 3397 N N . PHE D 2 91 ? -32.951 1.745 31.477 1.00 12.52 446 PHE C N 1
ATOM 3398 C CA . PHE D 2 91 ? -32.482 1.948 30.115 1.00 19.54 446 PHE C CA 1
ATOM 3399 C C . PHE D 2 91 ? -33.581 2.641 29.322 1.00 16.32 446 PHE C C 1
ATOM 3400 O O . PHE D 2 91 ? -34.694 2.114 29.212 1.00 14.33 446 PHE C O 1
ATOM 3408 N N . GLN D 2 92 ? -33.260 3.807 28.763 1.00 13.74 447 GLN C N 1
ATOM 3409 C CA . GLN D 2 92 ? -34.187 4.591 27.957 1.00 13.26 447 GLN C CA 1
ATOM 3410 C C . GLN D 2 92 ? -33.980 4.295 26.479 1.00 20.27 447 GLN C C 1
ATOM 3411 O O . GLN D 2 92 ? -32.845 4.266 25.998 1.00 14.31 447 GLN C O 1
ATOM 3417 N N . ASN D 2 93 ? -35.077 4.110 25.755 1.00 19.00 448 ASN C N 1
ATOM 3418 C CA . ASN D 2 93 ? -34.976 3.932 24.314 1.00 19.18 448 ASN C CA 1
ATOM 3419 C C . ASN D 2 93 ? -34.356 5.178 23.679 1.00 14.18 448 ASN C C 1
ATOM 3420 O O . ASN D 2 93 ? -34.824 6.294 23.934 1.00 15.02 448 ASN C O 1
ATOM 3425 N N . PRO D 2 94 ? -33.290 5.041 22.883 1.00 18.60 449 PRO C N 1
ATOM 3426 C CA . PRO D 2 94 ? -32.659 6.237 22.293 1.00 19.59 449 PRO C CA 1
ATOM 3427 C C . PRO D 2 94 ? -33.577 7.043 21.387 1.00 19.92 449 PRO C C 1
ATOM 3428 O O . PRO D 2 94 ? -33.318 8.233 21.195 1.00 17.23 449 PRO C O 1
ATOM 3432 N N . TYR D 2 95 ? -34.636 6.452 20.832 1.00 15.63 450 TYR C N 1
ATOM 3433 C CA . TYR D 2 95 ? -35.581 7.232 20.032 1.00 17.70 450 TYR C CA 1
ATOM 3434 C C . TYR D 2 95 ? -36.696 7.835 20.884 1.00 19.29 450 TYR C C 1
ATOM 3435 O O . TYR D 2 95 ? -36.901 9.052 20.876 1.00 17.63 450 TYR C O 1
ATOM 3444 N N . SER D 2 96 ? -37.427 6.996 21.616 1.00 19.69 451 SER C N 1
ATOM 3445 C CA . SER D 2 96 ? -38.648 7.437 22.276 1.00 26.43 451 SER C CA 1
ATOM 3446 C C . SER D 2 96 ? -38.430 7.946 23.695 1.00 26.77 451 SER C C 1
ATOM 3447 O O . SER D 2 96 ? -39.320 8.606 24.235 1.00 22.40 451 SER C O 1
ATOM 3450 N N . ASP D 2 97 ? -37.285 7.650 24.307 1.00 21.80 452 ASP C N 1
ATOM 3451 C CA . ASP D 2 97 ? -36.993 7.915 25.714 1.00 22.97 452 ASP C CA 1
ATOM 3452 C C . ASP D 2 97 ? -37.913 7.159 26.671 1.00 28.01 452 ASP C C 1
ATOM 3453 O O . ASP D 2 97 ? -37.917 7.454 27.872 1.00 26.59 452 ASP C O 1
ATOM 3458 N N . GLU D 2 98 ? -38.679 6.179 26.181 1.00 19.34 453 GLU C N 1
ATOM 3459 C CA . GLU D 2 98 ? -39.451 5.309 27.065 1.00 17.05 453 GLU C CA 1
ATOM 3460 C C . GLU D 2 98 ? -38.522 4.364 27.828 1.00 20.52 453 GLU C C 1
ATOM 3461 O O . GLU D 2 98 ? -37.496 3.926 27.312 1.00 15.87 453 GLU C O 1
ATOM 3467 N N . ILE D 2 99 ? -38.898 4.043 29.065 1.00 20.30 454 ILE C N 1
ATOM 3468 C CA . ILE D 2 99 ? -38.153 3.064 29.851 1.00 19.55 454 ILE C CA 1
ATOM 3469 C C . ILE D 2 99 ? -38.391 1.690 29.248 1.00 18.33 454 ILE C C 1
ATOM 3470 O O . ILE D 2 99 ? -39.531 1.222 29.174 1.00 20.96 454 ILE C O 1
ATOM 3475 N N . GLU D 2 100 ? -37.322 1.045 28.795 1.00 15.49 455 GLU C N 1
ATOM 3476 C CA . GLU D 2 100 ? -37.452 -0.318 28.292 1.00 15.03 455 GLU C CA 1
ATOM 3477 C C . GLU D 2 100 ? -37.504 -1.301 29.447 1.00 18.79 455 GLU C C 1
ATOM 3478 O O . GLU D 2 100 ? -38.331 -2.219 29.464 1.00 16.97 455 GLU C O 1
ATOM 3484 N N . TYR D 2 101 ? -36.624 -1.105 30.423 1.00 13.04 456 TYR C N 1
ATOM 3485 C CA . TYR D 2 101 ? -36.538 -1.960 31.591 1.00 16.38 456 TYR C CA 1
ATOM 3486 C C . TYR D 2 101 ? -35.482 -1.396 32.525 1.00 20.19 456 TYR C C 1
ATOM 3487 O O . TYR D 2 101 ? -34.815 -0.400 32.207 1.00 17.01 456 TYR C O 1
ATOM 3496 N N . ILE D 2 102 ? -35.332 -2.036 33.678 1.00 17.65 457 ILE C N 1
ATOM 3497 C CA . ILE D 2 102 ? -34.335 -1.684 34.677 1.00 15.98 457 ILE C CA 1
ATOM 3498 C C . ILE D 2 102 ? -33.252 -2.755 34.646 1.00 17.55 457 ILE C C 1
ATOM 3499 O O . ILE D 2 102 ? -33.563 -3.950 34.610 1.00 18.99 457 ILE C O 1
ATOM 3504 N N . ILE D 2 103 ? -31.982 -2.332 34.634 1.00 12.99 458 ILE C N 1
ATOM 3505 C CA . ILE D 2 103 ? -30.838 -3.244 34.680 1.00 13.13 458 ILE C CA 1
ATOM 3506 C C . ILE D 2 103 ? -30.313 -3.268 36.103 1.00 13.58 458 ILE C C 1
ATOM 3507 O O . ILE D 2 103 ? -29.996 -2.212 36.659 1.00 20.53 458 ILE C O 1
ATOM 3512 N N . CYS D 2 104 ? -30.154 -4.460 36.671 1.00 14.01 459 CYS C N 1
ATOM 3513 C CA . CYS D 2 104 ? -29.571 -4.607 38.000 1.00 22.93 459 CYS C CA 1
ATOM 3514 C C . CYS D 2 104 ? -28.310 -5.454 37.909 1.00 20.21 459 CYS C C 1
ATOM 3515 O O . CYS D 2 104 ? -28.312 -6.508 37.261 1.00 17.85 459 CYS C O 1
ATOM 3518 N N . THR D 2 105 ? -27.235 -4.977 38.540 1.00 15.78 460 THR C N 1
ATOM 3519 C CA . THR D 2 105 ? -26.023 -5.764 38.772 1.00 19.20 460 THR C CA 1
ATOM 3520 C C . THR D 2 105 ? -26.045 -6.147 40.245 1.00 22.24 460 THR C C 1
ATOM 3521 O O . THR D 2 105 ? -25.992 -5.272 41.113 1.00 20.02 460 THR C O 1
ATOM 3525 N N . ASN D 2 106 ? -26.151 -7.443 40.529 1.00 24.10 461 ASN C N 1
ATOM 3526 C CA . ASN D 2 106 ? -26.345 -7.947 41.891 1.00 21.97 461 ASN C CA 1
ATOM 3527 C C . ASN D 2 106 ? -25.077 -8.658 42.350 1.00 26.79 461 ASN C C 1
ATOM 3528 O O . ASN D 2 106 ? -24.747 -9.730 41.836 1.00 24.38 461 ASN C O 1
ATOM 3533 N N . THR D 2 107 ? -24.409 -8.091 43.353 1.00 28.13 462 THR C N 1
ATOM 3534 C CA . THR D 2 107 ? -23.136 -8.588 43.858 1.00 30.37 462 THR C CA 1
ATOM 3535 C C . THR D 2 107 ? -23.295 -9.075 45.291 1.00 31.26 462 THR C C 1
ATOM 3536 O O . THR D 2 107 ? -23.749 -8.323 46.159 1.00 28.08 462 THR C O 1
ATOM 3540 N N . ASN D 2 108 ? -22.911 -10.324 45.544 1.00 27.19 463 ASN C N 1
ATOM 3541 C CA . ASN D 2 108 ? -22.910 -10.831 46.910 1.00 38.56 463 ASN C CA 1
ATOM 3542 C C . ASN D 2 108 ? -21.734 -10.214 47.655 1.00 45.36 463 ASN C C 1
ATOM 3543 O O . ASN D 2 108 ? -20.577 -10.400 47.263 1.00 48.91 463 ASN C O 1
ATOM 3548 N N . VAL D 2 109 ? -22.027 -9.457 48.708 1.00 38.23 464 VAL C N 1
ATOM 3549 C CA . VAL D 2 109 ? -20.985 -8.747 49.443 1.00 40.41 464 VAL C CA 1
ATOM 3550 C C . VAL D 2 109 ? -20.239 -9.688 50.382 1.00 35.22 464 VAL C C 1
ATOM 3551 O O . VAL D 2 109 ? -20.841 -10.314 51.249 1.00 41.06 464 VAL C O 1
#